Protein AF-A0A812JII0-F1 (afdb_monomer)

Solvent-accessible surface area (backbone atoms only — not comparable to full-atom values): 28188 Å² total; per-residue (Å²): 130,61,56,60,58,52,38,45,59,62,37,49,60,33,51,56,49,22,51,51,52,23,54,51,36,43,75,75,71,44,62,42,45,61,42,64,26,49,78,27,39,31,28,72,86,66,93,80,77,61,73,59,69,96,80,66,94,77,68,70,74,72,59,43,60,69,63,20,49,51,37,45,49,54,51,40,57,75,73,56,52,94,53,82,85,57,50,76,29,64,27,42,31,36,22,10,26,84,86,69,47,60,37,60,38,30,68,61,13,43,59,27,40,54,24,50,51,31,53,73,67,69,39,85,54,45,76,50,76,39,93,41,59,28,52,48,29,26,58,50,91,70,29,76,86,39,47,61,36,62,50,47,28,47,54,51,47,34,53,39,29,72,41,52,37,87,86,52,59,58,78,30,43,47,47,23,65,77,66,73,29,34,38,34,30,25,12,72,88,44,73,84,51,89,21,15,41,35,43,61,39,72,48,89,90,62,39,47,93,84,65,69,74,86,64,58,69,91,49,34,55,59,33,41,42,44,39,76,55,25,14,40,42,31,43,36,26,76,86,35,61,92,53,85,59,59,70,57,53,50,53,46,32,28,52,77,73,70,50,61,77,78,46,66,34,70,92,40,102,41,46,42,48,33,34,30,26,46,48,92,43,38,65,61,44,47,54,34,41,47,64,72,42,44,67,55,36,73,74,32,89,68,29,47,73,49,78,47,73,68,22,20,39,40,36,42,32,16,68,52,35,42,94,42,83,60,51,70,57,51,49,55,46,29,30,52,74,71,69,47,64,76,77,45,59,38,68,57,94,72,38,34,41,46,34,37,29,29,48,45,90,45,42,59,58,46,52,40,38,42,41,55,65,68,69,45,74,33,58,47,31,36,32,31,41,37,24,36,43,64,59,28,27,51,50,51,50,49,55,32,46,57,72,62,82,60,87,82,91,65,103,64,74,49,47,81,76,74,43,63,55,38,78,28,50,28,32,43,29,35,98,62,34,26,37,42,29,80,47,58,51,67,48,77,69,54,63,80,51,53,55,95,78,24,45,41,65,65,63,51,50,58,49,53,66,72,66,35,71,75,55,52,61,75,73,37,79,58,56,48,75,47,69,54,46,71,68,60,49,49,54,58,69,65,36,89,87,60,56,62,69,43,79,47,81,38,52,94,53,76,81,76,79,110

Nearest PDB structures (foldseek):
  3c1n-assembly3_D  TM=9.009E-01  e=6.888E-36  Methanocaldococcus jannaschii
  2hmf-assembly1_A  TM=8.382E-01  e=5.717E-37  Methanocaldococcus jannaschii
  2cdq-assembly1_B  TM=8.648E-01  e=5.365E-33  Arabidopsis thaliana
  2j0w-assembly1_A  TM=7.848E-01  e=1.063E-31  Escherichia coli
  6mx1-assembly1_B  TM=9.407E-01  e=1.058E-15  Escherichia coli str. K-12 substr. MG1655

Secondary structure (DSSP, 8-state):
--HHHHHHHHHHHHHHHHHHHHHHHHHTT--EEEE-HHHH-EE---S--SS--TT-S--PPPP-HHHHHHHHHHHHHHHTTTSPPPEEEEPSSEEEETTS-EEE--TTHHHHHHHHHHHHTT-S-EEEEESSSS-BSS-TTT-TT--B-SEE-HHHHHHHHHTT-TT--HHHHHHHHHTT--EEEEETTBTTS--EEE-S-SSTTT--TT--GGG--S-S--EEEEEEEEEEEEEE-GGGTT-TTHHHHHHHHHHHTTPPEEEEEEEETTTEEEEEEEGGGHHHHHHHHHHHTHHHHHH-TT-EEEEEEEEEEEEEE-GGGTT-TTHHHHHHHHHHHTTPPP-EEEE-TT-SEEEEEEEGGGHHHHHHHHHHHHT-SSEEEEEEEE--SHHHHHHHHHHHHHHS-----SS---HHHH-SEEEEEEEEE-SSEEEEESS---HHHHHTTEETTEE-HHHHHHHHHHH-HHHHHHH-TTEEEEE--HHHHHHHHT-TT-SSEEEEE--S-TTT--

Radius of gyration: 28.91 Å; Cα contacts (8 Å, |Δi|>4): 928; chains: 1; bounding box: 79×63×71 Å

Mean predicted aligned error: 13.65 Å

InterPro domains:
  IPR001048 Aspartate/glutamate/uridylate kinase [PF00696] (8-187)
  IPR001341 Aspartate kinase [TIGR00657] (8-375)
  IPR002912 ACT domain [PS51671] (316-388)
  IPR011147 Bifunctional aspartokinase/homoserine dehydrogenase, homoserine dehydrogenase domain [PTHR43070] (4-514)
  IPR036393 Acetylglutamate kinase-like superfamily [G3DSA:3.40.1160.10] (30-198)
  IPR036393 Acetylglutamate kinase-like superfamily [SSF53633] (4-200)
  IPR042199 Aspartokinase/Bifunctional aspartokinase/homoserine dehydrogenase, catalytic domain [G3DSA:1.20.120.1320] (3-29)
  IPR045865 ACT-like domain [SSF55021] (218-296)
  IPR045865 ACT-like domain [SSF55021] (303-385)
  IPR054352 Aspartokinase, ACT domain [PF22468] (233-293)
  IPR054352 Aspartokinase, ACT domain [PF22468] (315-374)

Organism: Symbiodinium pilosum (NCBI:txid2952)

Foldseek 3Di:
DPLLVVQVVVQVVLVVVLVVVCVVCVVVVQFEDEAEQQQQWEFADDPDRHLDDPFDQDQFTDTPLVSSLVRVVVCCCVPPNPHDDGHYRYGFQWYAYPVSRIGGRHDPRRLLRQLSVCLSVVHQAAEDEDQDQAQWQEPCVLAVPIDFFAEDELVLVCVCVLFARVQDHNVSCVSCLVSQHKYFYHYPVCRVRRYYIYGAHLDPVSGDPPDDCPRDPLFQWRHKYKDPAKKKKKWFDPLQVPPPCLVVLLVVLCVVQPWRFSDWFDDDPRGMTMTITGNVCQVVSQVSSCVSCVVVVVVDVRTDIDMDTQKMKMKTFGSSQQVDPCLVVLLVVLCVVLVWDFPGWDDDPSSRMIMTMTGNVCVSVSRNSNCCSGVLLAQEEAEAEEAFDLQSLVVLVVLLCLPPVPDDDDPDPRCVVVHSHHYFDQKYDHQWKIKGAPGGAPSVVQVVQQDPNTRDVVSVVVVDVVVDDVVVVVRGPGMDMDTDDVVVVVVRQPDPPDGNYDYHYPDPDPVSVD

Sequence (514 aa):
VPPQMLELVAGLGEVWSAQTLSAYLNSTGVRSEWIDARDVLIVPDGPLSGLGEKGTAMDTIEPFWDETAHRLTGWWDKTVGEADAPFLVITGFVCSTVQGRPTTLKRSGSDYSATIFAKILDACNVTFWKNVSGVYTADPRQVPEAFPINSMTFDEAMELAYFGGQVLHPSAMVPCIENRIPVLVKNVFDPAHPGTRVYGRGDSFLRWDDQVDEWDDQMPVKAITSIEKVSLITIAGTSFMGTHGVAKRFMEALSSVGVNVILTSQGSSEHSITVAVADTDGKLAMEAVESAFQLEIARNAETRVTMLEGLSILAVIGEGMKNSTGISGRFFNALGRSKVNIVAIAQGSSERNISAVVSREELSLALRATHDAFLMKESTISVSVVGGGEIGTAFVRQLVRWNTDEGRDFDLPSLREVQYLNIDLRSFCDSNKMLLAQKGLPLSKLQDNITNGVFNLKDMADGWEKQGKAVADALTDGVQMQDTDLDDFIKFTDCKEYPHKVIVDCSSSTDIAS

pLDDT: mean 82.17, std 15.38, range [37.78, 98.12]

Structure (mmCIF, N/CA/C/O backbone):
data_AF-A0A812JII0-F1
#
_entry.id   AF-A0A812JII0-F1
#
loop_
_atom_site.group_PDB
_atom_site.id
_atom_site.type_symbol
_atom_site.label_atom_id
_atom_site.label_alt_id
_atom_site.label_comp_id
_atom_site.label_asym_id
_atom_site.label_entity_id
_atom_site.label_seq_id
_atom_site.pdbx_PDB_ins_code
_atom_site.Cartn_x
_atom_site.Cartn_y
_atom_site.Cartn_z
_atom_site.occupancy
_atom_site.B_iso_or_equiv
_atom_site.auth_seq_id
_atom_site.auth_comp_id
_atom_site.auth_asym_id
_atom_site.auth_atom_id
_atom_site.pdbx_PDB_model_num
ATOM 1 N N . VAL A 1 1 ? -24.723 5.289 -21.748 1.00 68.69 1 VAL A N 1
ATOM 2 C CA . VAL A 1 1 ? -23.706 4.607 -22.583 1.00 68.69 1 VAL A CA 1
ATOM 3 C C . VAL A 1 1 ? -23.628 3.166 -22.106 1.00 68.69 1 VAL A C 1
ATOM 5 O O . VAL A 1 1 ? -23.551 2.998 -20.894 1.00 68.69 1 VAL A O 1
ATOM 8 N N . PRO A 1 2 ? -23.740 2.148 -22.978 1.00 78.50 2 PRO A N 1
ATOM 9 C CA . PRO A 1 2 ? -23.590 0.752 -22.562 1.00 78.50 2 PRO A CA 1
ATOM 10 C C . PRO A 1 2 ? -22.235 0.539 -21.860 1.00 78.50 2 PRO A C 1
ATOM 12 O O . PRO A 1 2 ? -21.243 1.076 -22.357 1.00 78.50 2 PRO A O 1
ATOM 15 N N . PRO A 1 3 ? -22.152 -0.224 -20.754 1.00 73.44 3 PRO A N 1
ATOM 16 C CA . PRO A 1 3 ? -20.893 -0.455 -20.034 1.00 73.44 3 PRO A CA 1
ATOM 17 C C . PRO A 1 3 ? -19.750 -0.934 -20.937 1.00 73.44 3 PRO A C 1
ATOM 19 O O . PRO A 1 3 ? -18.630 -0.446 -20.836 1.00 73.44 3 PRO A O 1
ATOM 22 N N . GLN A 1 4 ? -20.062 -1.788 -21.914 1.00 74.25 4 GLN A N 1
ATOM 23 C CA . GLN A 1 4 ? -19.080 -2.309 -22.870 1.00 74.25 4 GLN A CA 1
ATOM 24 C C . GLN A 1 4 ? -18.483 -1.209 -23.760 1.00 74.25 4 GLN A C 1
ATOM 26 O O . GLN A 1 4 ? -17.322 -1.266 -24.148 1.00 74.25 4 GLN A O 1
ATOM 31 N N . MET A 1 5 ? -19.271 -0.180 -24.085 1.00 83.25 5 MET A N 1
ATOM 32 C CA . MET A 1 5 ? -18.782 0.960 -24.858 1.00 83.25 5 MET A CA 1
ATOM 33 C C . MET A 1 5 ? -17.857 1.842 -24.011 1.00 83.25 5 MET A C 1
ATOM 35 O O . MET A 1 5 ? -16.902 2.391 -24.550 1.00 83.25 5 MET A O 1
ATOM 39 N N . LEU A 1 6 ? -18.099 1.951 -22.699 1.00 83.69 6 LEU A N 1
ATOM 40 C CA . LEU A 1 6 ? -17.197 2.665 -21.790 1.00 83.69 6 LEU A CA 1
ATOM 41 C C . LEU A 1 6 ? -15.846 1.955 -21.674 1.00 83.69 6 LEU A C 1
ATOM 43 O O . LEU A 1 6 ? -14.818 2.612 -21.774 1.00 83.69 6 LEU A O 1
ATOM 47 N N . GLU A 1 7 ? -15.848 0.632 -21.520 1.00 82.62 7 GLU A N 1
ATOM 48 C CA . GLU A 1 7 ? -14.627 -0.182 -21.459 1.00 82.62 7 GLU A CA 1
ATOM 49 C C . GLU A 1 7 ? -13.818 -0.106 -22.759 1.00 82.62 7 GLU A C 1
ATOM 51 O O . GLU A 1 7 ? -12.610 0.128 -22.723 1.00 82.62 7 GLU A O 1
ATOM 56 N N . LEU A 1 8 ? -14.487 -0.208 -23.914 1.00 86.31 8 LEU A N 1
ATOM 57 C CA . LEU A 1 8 ? -13.838 -0.047 -25.214 1.00 86.31 8 LEU A CA 1
ATOM 58 C C . LEU A 1 8 ? -13.180 1.331 -25.355 1.00 86.31 8 LEU A C 1
ATOM 60 O O . LEU A 1 8 ? -12.023 1.413 -25.762 1.00 86.31 8 LEU A O 1
ATOM 64 N N . VAL A 1 9 ? -13.910 2.406 -25.035 1.00 89.44 9 VAL A N 1
ATOM 65 C CA . VAL A 1 9 ? -13.402 3.782 -25.148 1.00 89.44 9 VAL A CA 1
ATOM 66 C C . VAL A 1 9 ? -12.261 4.027 -24.162 1.00 89.44 9 VAL A C 1
ATOM 68 O O . VAL A 1 9 ? -11.253 4.611 -24.551 1.00 89.44 9 VAL A O 1
ATOM 71 N N . ALA A 1 10 ? -12.381 3.547 -22.921 1.00 86.31 10 ALA A N 1
ATOM 72 C CA . ALA A 1 10 ? -11.330 3.661 -21.911 1.00 86.31 10 ALA A CA 1
ATOM 73 C C . ALA A 1 10 ? -10.029 2.977 -22.360 1.00 86.31 10 ALA A C 1
ATOM 75 O O . ALA A 1 10 ? -8.945 3.506 -22.127 1.00 86.31 10 ALA A O 1
ATOM 76 N N . GLY A 1 11 ? -10.132 1.846 -23.062 1.00 88.75 11 GLY A N 1
ATOM 77 C CA . GLY A 1 11 ? -8.978 1.112 -23.574 1.00 88.75 11 GLY A CA 1
ATOM 78 C C . GLY A 1 11 ? -8.222 1.784 -24.726 1.00 88.75 11 GLY A C 1
ATOM 79 O O . GLY A 1 11 ? -7.058 1.466 -24.954 1.00 88.75 11 GLY A O 1
ATOM 80 N N . LEU A 1 12 ? -8.828 2.731 -25.453 1.00 92.94 12 LEU A N 1
ATOM 81 C CA . LEU A 1 12 ? -8.169 3.371 -26.605 1.00 92.94 12 LEU A CA 1
ATOM 82 C C . LEU A 1 12 ? -6.938 4.198 -26.212 1.00 92.94 12 LEU A C 1
ATOM 84 O O . LEU A 1 12 ? -6.009 4.317 -27.011 1.00 92.94 12 LEU A O 1
ATOM 88 N N . GLY A 1 13 ? -6.906 4.738 -24.989 1.00 94.62 13 GLY A N 1
ATOM 89 C CA . GLY A 1 13 ? -5.747 5.483 -24.493 1.00 94.62 13 GLY A CA 1
ATOM 90 C C . GLY A 1 13 ? -4.482 4.623 -24.427 1.00 94.62 13 GLY A C 1
ATOM 91 O O . GLY A 1 13 ? -3.407 5.076 -24.820 1.00 94.62 13 GLY A O 1
ATOM 92 N N . GLU A 1 14 ? -4.620 3.364 -24.008 1.00 95.19 14 GLU A N 1
ATOM 93 C CA . GLU A 1 14 ? -3.519 2.395 -23.919 1.00 95.19 14 GLU A CA 1
ATOM 94 C C . GLU A 1 14 ? -2.988 2.040 -25.313 1.00 95.19 14 GLU A C 1
ATOM 96 O O . GLU A 1 14 ? -1.780 2.021 -25.539 1.00 95.19 14 GLU A O 1
ATOM 101 N N . VAL A 1 15 ? -3.891 1.860 -26.282 1.00 95.44 15 VAL A N 1
ATOM 102 C CA . VAL A 1 15 ? -3.549 1.558 -27.683 1.00 95.44 15 VAL A CA 1
ATOM 103 C C . VAL A 1 15 ? -2.720 2.680 -28.301 1.00 95.44 15 VAL A C 1
ATOM 105 O O . VAL A 1 15 ? -1.649 2.431 -28.854 1.00 95.44 15 VAL A O 1
ATOM 108 N N . TRP A 1 16 ? -3.182 3.928 -28.188 1.00 96.38 16 TRP A N 1
ATOM 109 C CA . TRP A 1 16 ? -2.444 5.070 -28.731 1.00 96.38 16 TRP A CA 1
ATOM 110 C C . TRP A 1 16 ? -1.112 5.288 -28.018 1.00 96.38 16 TRP A C 1
ATOM 112 O O . TRP A 1 16 ? -0.127 5.635 -28.671 1.00 96.38 16 TRP A O 1
ATOM 122 N N . SER A 1 17 ? -1.052 5.046 -26.708 1.00 96.88 17 SER A N 1
ATOM 123 C CA . SER A 1 17 ? 0.190 5.158 -25.936 1.00 96.88 17 SER A CA 1
ATOM 124 C C . SER A 1 17 ? 1.220 4.117 -26.381 1.00 96.88 17 SER A C 1
ATOM 126 O O . SER A 1 17 ? 2.366 4.475 -26.653 1.00 96.88 17 SER A O 1
ATOM 128 N N . ALA A 1 18 ? 0.806 2.855 -26.543 1.00 97.31 18 ALA A N 1
ATOM 129 C CA . ALA A 1 18 ? 1.676 1.775 -27.004 1.00 97.31 18 ALA A CA 1
ATOM 130 C C . ALA A 1 18 ? 2.206 2.024 -28.426 1.00 97.31 18 ALA A C 1
ATOM 132 O O . ALA A 1 18 ? 3.413 1.943 -28.666 1.00 97.31 18 ALA A O 1
ATOM 133 N N . GLN A 1 19 ? 1.323 2.413 -29.353 1.00 97.44 19 GLN A N 1
ATOM 134 C CA . GLN A 1 19 ? 1.699 2.771 -30.725 1.00 97.44 19 GLN A CA 1
ATOM 135 C C . GLN A 1 19 ? 2.686 3.940 -30.762 1.00 97.44 19 GLN A C 1
ATOM 137 O O . GLN A 1 19 ? 3.687 3.886 -31.475 1.00 97.44 19 GLN A O 1
ATOM 142 N N . THR A 1 20 ? 2.422 4.990 -29.980 1.00 98.12 20 THR A N 1
ATOM 143 C CA . THR A 1 20 ? 3.275 6.185 -29.931 1.00 98.12 20 THR A CA 1
ATOM 144 C C . THR A 1 20 ? 4.660 5.851 -29.384 1.00 98.12 20 THR A C 1
ATOM 146 O O . THR A 1 20 ? 5.661 6.263 -29.968 1.00 98.12 20 THR A O 1
ATOM 149 N N . LEU A 1 21 ? 4.736 5.074 -28.298 1.00 97.50 21 LEU A N 1
ATOM 150 C CA . LEU A 1 21 ? 6.010 4.669 -27.706 1.00 97.50 21 LEU A CA 1
ATOM 151 C C . LEU A 1 21 ? 6.815 3.775 -28.657 1.00 97.50 21 LEU A C 1
ATOM 153 O O . LEU A 1 21 ? 8.005 4.012 -28.842 1.00 97.50 21 LEU A O 1
ATOM 157 N N . SER A 1 22 ? 6.178 2.798 -29.307 1.00 97.50 22 SER A N 1
ATOM 158 C CA . SER A 1 22 ? 6.856 1.946 -30.291 1.00 97.50 22 SER A CA 1
ATOM 159 C C . SER A 1 22 ? 7.346 2.745 -31.507 1.00 97.50 22 SER A C 1
ATOM 161 O O . SER A 1 22 ? 8.492 2.598 -31.936 1.00 97.50 22 SER A O 1
ATOM 163 N N . ALA A 1 23 ? 6.534 3.667 -32.033 1.00 97.81 23 ALA A N 1
ATOM 164 C CA . ALA A 1 23 ? 6.958 4.549 -33.119 1.00 97.81 23 ALA A CA 1
ATOM 165 C C . ALA A 1 23 ? 8.157 5.424 -32.711 1.00 97.81 23 ALA A C 1
ATOM 167 O O . ALA A 1 23 ? 9.108 5.571 -33.481 1.00 97.81 23 ALA A O 1
ATOM 168 N N . TYR A 1 24 ? 8.146 5.959 -31.486 1.00 98.12 24 TYR A N 1
ATOM 169 C CA . TYR A 1 24 ? 9.256 6.736 -30.943 1.00 98.12 24 TYR A CA 1
ATOM 170 C C . TYR A 1 24 ? 10.536 5.899 -30.814 1.00 98.12 24 TYR A C 1
ATOM 172 O O . TYR A 1 24 ? 11.578 6.323 -31.311 1.00 98.12 24 TYR A O 1
ATOM 180 N N . LEU A 1 25 ? 10.466 4.700 -30.227 1.00 97.81 25 LEU A N 1
ATOM 181 C CA . LEU A 1 25 ? 11.614 3.792 -30.093 1.00 97.81 25 LEU A CA 1
ATOM 182 C C . LEU A 1 25 ? 12.228 3.440 -31.454 1.00 97.81 25 LEU A C 1
ATOM 184 O O . LEU A 1 25 ? 13.440 3.539 -31.638 1.00 97.81 25 LEU A O 1
ATOM 188 N N . ASN A 1 26 ? 11.390 3.127 -32.445 1.00 96.75 26 ASN A N 1
ATOM 189 C CA . ASN A 1 26 ? 11.866 2.867 -33.801 1.00 96.75 26 ASN A CA 1
ATOM 190 C C . ASN A 1 26 ? 12.537 4.105 -34.421 1.00 96.75 26 ASN A C 1
ATOM 192 O O . ASN A 1 26 ? 13.563 3.977 -35.089 1.00 96.75 26 ASN A O 1
ATOM 196 N N . SER A 1 27 ? 12.021 5.312 -34.161 1.00 97.75 27 SER A N 1
ATOM 197 C CA . SER A 1 27 ? 12.632 6.558 -34.651 1.00 97.75 27 SER A CA 1
ATOM 198 C C . SER A 1 27 ? 14.006 6.860 -34.035 1.00 97.75 27 SER A C 1
ATOM 200 O O . SER A 1 27 ? 14.814 7.547 -34.657 1.00 97.75 27 SER A O 1
ATOM 202 N N . THR A 1 28 ? 14.295 6.327 -32.842 1.00 97.06 28 THR A N 1
ATOM 203 C CA . THR A 1 28 ? 15.587 6.477 -32.153 1.00 97.06 28 THR A CA 1
ATOM 204 C C . THR A 1 28 ? 16.552 5.316 -32.417 1.00 97.06 28 THR A C 1
ATOM 206 O O . THR A 1 28 ? 17.661 5.309 -31.884 1.00 97.06 28 THR A O 1
ATOM 209 N N . GLY A 1 29 ? 16.169 4.358 -33.270 1.00 95.56 29 GLY A N 1
ATOM 210 C CA . GLY A 1 29 ? 16.992 3.209 -33.657 1.00 95.56 29 GLY A CA 1
ATOM 211 C C . GLY A 1 29 ? 16.842 1.978 -32.760 1.00 95.56 29 GLY A C 1
ATOM 212 O O . GLY A 1 29 ? 17.550 0.993 -32.964 1.00 95.56 29 GLY A O 1
ATOM 213 N N . VAL A 1 30 ? 15.918 1.993 -31.794 1.00 95.94 30 VAL A N 1
ATOM 214 C CA . VAL A 1 30 ? 15.571 0.817 -30.988 1.00 95.94 30 VAL A CA 1
ATOM 215 C C . VAL A 1 30 ? 14.477 0.040 -31.713 1.00 95.94 30 VAL A C 1
ATOM 217 O O . VAL A 1 30 ? 13.329 0.479 -31.762 1.00 95.94 30 VAL A O 1
ATOM 220 N N . ARG A 1 31 ? 14.820 -1.131 -32.267 1.00 95.06 31 ARG A N 1
ATOM 221 C CA . ARG A 1 31 ? 13.843 -2.013 -32.923 1.00 95.06 31 ARG A CA 1
ATOM 222 C C . ARG A 1 31 ? 12.745 -2.389 -31.927 1.00 95.06 31 ARG A C 1
ATOM 224 O O . ARG A 1 31 ? 13.017 -3.080 -30.944 1.00 95.06 31 ARG A O 1
ATOM 231 N N . SER A 1 32 ? 11.517 -1.963 -32.199 1.00 96.88 32 SER A N 1
ATOM 232 C CA . SER A 1 32 ? 10.366 -2.238 -31.341 1.00 96.88 32 SER A CA 1
ATOM 233 C C . SER A 1 32 ? 9.134 -2.645 -32.139 1.00 96.88 32 SER A C 1
ATOM 235 O O . SER A 1 32 ? 8.924 -2.164 -33.250 1.00 96.88 32 SER A O 1
ATOM 237 N N . GLU A 1 33 ? 8.305 -3.482 -31.530 1.00 96.44 33 GLU A N 1
ATOM 238 C CA . GLU A 1 33 ? 6.977 -3.850 -32.020 1.00 96.44 33 GLU A CA 1
ATOM 239 C C . GLU A 1 33 ? 5.961 -3.592 -30.908 1.00 96.44 33 GLU A C 1
ATOM 241 O O . GLU A 1 33 ? 6.305 -3.665 -29.726 1.00 96.44 33 GLU A O 1
ATOM 246 N N . TRP A 1 34 ? 4.709 -3.301 -31.260 1.00 96.44 34 TRP A N 1
ATOM 247 C CA . TRP A 1 34 ? 3.645 -3.129 -30.270 1.00 96.44 34 TRP A CA 1
ATOM 248 C C . TRP A 1 34 ? 2.572 -4.208 -30.410 1.00 96.44 34 TRP A C 1
ATOM 250 O O . TRP A 1 34 ? 2.304 -4.698 -31.508 1.00 96.44 34 TRP A O 1
ATOM 260 N N . ILE A 1 35 ? 1.957 -4.573 -29.286 1.00 97.12 35 ILE A N 1
ATOM 261 C CA . ILE A 1 35 ? 0.897 -5.580 -29.220 1.00 97.12 35 ILE A CA 1
ATOM 262 C C . ILE A 1 35 ? -0.332 -4.950 -28.582 1.00 97.12 35 ILE A C 1
ATOM 264 O O . ILE A 1 35 ? -0.270 -4.439 -27.461 1.00 97.12 35 ILE A O 1
ATOM 268 N N . ASP A 1 36 ? -1.462 -5.035 -29.277 1.00 96.69 36 ASP A N 1
ATOM 269 C CA . ASP A 1 36 ? -2.760 -4.831 -28.655 1.00 96.69 36 ASP A CA 1
ATOM 270 C C . ASP A 1 36 ? -3.097 -6.065 -27.815 1.00 96.69 36 ASP A C 1
ATOM 272 O O . ASP A 1 36 ? -3.348 -7.150 -28.340 1.00 96.69 36 ASP A O 1
ATOM 276 N N . ALA A 1 37 ? -3.095 -5.922 -26.493 1.00 96.81 37 ALA A N 1
ATOM 277 C CA . ALA A 1 37 ? -3.373 -7.023 -25.580 1.00 96.81 37 ALA A CA 1
ATOM 278 C C . ALA A 1 37 ? -4.765 -7.624 -25.816 1.00 96.81 37 ALA A C 1
ATOM 280 O O . ALA A 1 37 ? -4.979 -8.782 -25.490 1.00 96.81 37 ALA A O 1
ATOM 281 N N . ARG A 1 38 ? -5.699 -6.919 -26.464 1.00 95.25 38 ARG A N 1
ATOM 282 C CA . ARG A 1 38 ? -7.001 -7.485 -26.852 1.00 95.25 38 ARG A CA 1
ATOM 283 C C . ARG A 1 38 ? -6.893 -8.627 -27.862 1.00 95.25 38 ARG A C 1
ATOM 285 O O . ARG A 1 38 ? -7.811 -9.442 -27.928 1.00 95.25 38 ARG A O 1
ATOM 292 N N . ASP A 1 39 ? -5.806 -8.711 -28.619 1.00 95.44 39 ASP A N 1
ATOM 293 C CA . ASP A 1 39 ? -5.605 -9.785 -29.592 1.00 95.44 39 ASP A CA 1
ATOM 294 C C . ASP A 1 39 ? -5.070 -11.062 -28.937 1.00 95.44 39 ASP A C 1
ATOM 296 O O . ASP A 1 39 ? -5.347 -12.163 -29.420 1.00 95.44 39 ASP A O 1
ATOM 300 N N . VAL A 1 40 ? -4.335 -10.925 -27.829 1.00 97.00 40 VAL A N 1
ATOM 301 C CA . VAL A 1 40 ? -3.608 -12.032 -27.190 1.00 97.00 40 VAL A CA 1
ATOM 302 C C . VAL A 1 40 ? -4.133 -12.391 -25.803 1.00 97.00 40 VAL A C 1
ATOM 304 O O . VAL A 1 40 ? -4.236 -13.570 -25.505 1.00 97.00 40 VAL A O 1
ATOM 307 N N . LEU A 1 41 ? -4.507 -11.420 -24.971 1.00 96.56 41 LEU A N 1
ATOM 308 C CA . LEU A 1 41 ? -4.952 -11.608 -23.592 1.00 96.56 41 LEU A CA 1
ATOM 309 C C . LEU A 1 41 ? -6.444 -11.920 -23.529 1.00 96.56 41 LEU A C 1
ATOM 311 O O . LEU A 1 41 ? -7.284 -11.036 -23.731 1.00 96.56 41 LEU A O 1
ATOM 315 N N . ILE A 1 42 ? -6.759 -13.179 -23.212 1.00 95.62 42 ILE A N 1
ATOM 316 C CA . ILE A 1 42 ? -8.127 -13.699 -23.228 1.00 95.62 42 ILE A CA 1
ATOM 317 C C . ILE A 1 42 ? -8.638 -13.972 -21.817 1.00 95.62 42 ILE A C 1
ATOM 319 O O . ILE A 1 42 ? -7.977 -14.626 -21.015 1.00 95.62 42 ILE A O 1
ATOM 323 N N . VAL A 1 43 ? -9.849 -13.499 -21.530 1.00 92.31 43 VAL A N 1
ATOM 324 C CA . VAL A 1 43 ? -10.536 -13.652 -20.242 1.00 92.31 43 VAL A CA 1
ATOM 325 C C . VAL A 1 43 ? -11.915 -14.317 -20.406 1.00 92.31 43 VAL A C 1
ATOM 327 O O . VAL A 1 43 ? -12.490 -14.292 -21.502 1.00 92.31 43 VAL A O 1
ATOM 330 N N . PRO A 1 44 ? -12.484 -14.923 -19.346 1.00 87.94 44 PRO A N 1
ATOM 331 C CA . PRO A 1 44 ? -13.847 -15.443 -19.370 1.00 87.94 44 PRO A CA 1
ATOM 332 C C . PRO A 1 44 ? -14.895 -14.342 -19.559 1.00 87.94 44 PRO A C 1
ATOM 334 O O . PRO A 1 44 ? -14.722 -13.195 -19.142 1.00 87.94 44 PRO A O 1
ATOM 337 N N . ASP A 1 45 ? -16.037 -14.720 -20.134 1.00 79.56 45 ASP A N 1
ATOM 338 C CA . ASP A 1 45 ? -17.223 -13.870 -20.143 1.00 79.56 45 ASP A CA 1
ATOM 339 C C . ASP A 1 45 ? -17.867 -13.847 -18.755 1.00 79.56 45 ASP A C 1
ATOM 341 O O . ASP A 1 45 ? -18.511 -14.803 -18.326 1.00 79.56 45 ASP A O 1
ATOM 345 N N . GLY A 1 46 ? -17.679 -12.738 -18.041 1.00 65.94 46 GLY A N 1
ATOM 346 C CA . GLY A 1 46 ? -18.268 -12.516 -16.725 1.00 65.94 46 GLY A CA 1
ATOM 347 C C . GLY A 1 46 ? -19.508 -11.611 -16.769 1.00 65.94 46 GLY A C 1
ATOM 348 O O . GLY A 1 46 ? -19.560 -10.679 -17.575 1.00 65.94 46 GLY A O 1
ATOM 349 N N . PRO A 1 47 ? -20.490 -11.816 -15.868 1.00 54.25 47 PRO A N 1
ATOM 350 C CA . PRO A 1 47 ? -21.623 -10.901 -15.688 1.00 54.25 47 PRO A CA 1
ATOM 351 C C . PRO A 1 47 ? -21.223 -9.556 -15.053 1.00 54.25 47 PRO A C 1
ATOM 353 O O . PRO A 1 47 ? -22.032 -8.631 -15.013 1.00 54.25 47 PRO A O 1
ATOM 356 N N . LEU A 1 48 ? -19.988 -9.428 -14.557 1.00 53.34 48 LEU A N 1
ATOM 357 C CA . LEU A 1 48 ? -19.467 -8.209 -13.942 1.00 53.34 48 LEU A CA 1
ATOM 358 C C . LEU A 1 48 ? -19.045 -7.194 -15.016 1.00 53.34 48 LEU A C 1
ATOM 360 O O . LEU A 1 48 ? -17.872 -7.109 -15.367 1.00 53.34 48 LEU A O 1
ATOM 364 N N . SER A 1 49 ? -20.005 -6.429 -15.531 1.00 44.62 49 SER A N 1
ATOM 365 C CA . SER A 1 49 ? -19.749 -5.269 -16.393 1.00 44.62 49 SER A CA 1
ATOM 366 C C . SER A 1 49 ? -19.386 -4.028 -15.568 1.00 44.62 49 SER A C 1
ATOM 368 O O . SER A 1 49 ? -20.129 -3.705 -14.641 1.00 44.62 49 SER A O 1
ATOM 370 N N . GLY A 1 50 ? -18.325 -3.295 -15.927 1.00 55.09 50 GLY A N 1
ATOM 371 C CA . GLY A 1 50 ? -17.950 -2.027 -15.287 1.00 55.09 50 GLY A CA 1
ATOM 372 C C . GLY A 1 50 ? -16.444 -1.861 -15.051 1.00 55.09 50 GLY A C 1
ATOM 373 O O . GLY A 1 50 ? -15.693 -2.828 -14.999 1.00 55.09 50 GLY A O 1
ATOM 374 N N . LEU A 1 51 ? -16.002 -0.616 -14.834 1.00 52.19 51 LEU A N 1
ATOM 375 C CA . LEU A 1 51 ? -14.584 -0.231 -14.680 1.00 52.19 51 LEU A CA 1
ATOM 376 C C . LEU A 1 51 ? -13.926 -0.657 -13.341 1.00 52.19 51 LEU A C 1
ATOM 378 O O . LEU A 1 51 ? -12.784 -0.285 -13.079 1.00 52.19 51 LEU A O 1
ATOM 382 N N . GLY A 1 52 ? -14.612 -1.457 -12.517 1.00 53.22 52 GLY A N 1
ATOM 383 C CA . GLY A 1 52 ? -14.224 -1.773 -11.137 1.00 53.22 52 GLY A CA 1
ATOM 384 C C . GLY A 1 52 ? -14.432 -0.586 -10.186 1.00 53.22 52 GLY A C 1
ATOM 385 O O . GLY A 1 52 ? -14.195 0.566 -10.549 1.00 53.22 52 GLY A O 1
ATOM 386 N N . GLU A 1 53 ? -14.879 -0.850 -8.957 1.00 48.22 53 GLU A N 1
ATOM 387 C CA . GLU A 1 53 ? -15.023 0.184 -7.923 1.00 48.22 53 GLU A CA 1
ATOM 388 C C . GLU A 1 53 ? -13.799 0.227 -6.994 1.00 48.22 53 GLU A C 1
ATOM 390 O O . GLU A 1 53 ? -13.172 -0.785 -6.673 1.00 48.22 53 GLU A O 1
ATOM 395 N N . LYS A 1 54 ? -13.423 1.431 -6.540 1.00 42.78 54 LYS A N 1
ATOM 396 C CA . LYS A 1 54 ? -12.403 1.579 -5.494 1.00 42.78 54 LYS A CA 1
ATOM 397 C C . LYS A 1 54 ? -12.997 1.095 -4.168 1.00 42.78 54 LYS A C 1
ATOM 399 O O . LYS A 1 54 ? -13.824 1.793 -3.601 1.00 42.78 54 LYS A O 1
ATOM 404 N N . GLY A 1 55 ? -12.542 -0.052 -3.663 1.00 37.78 55 GLY A N 1
ATOM 405 C CA . GLY A 1 55 ? -12.922 -0.562 -2.335 1.00 37.78 55 GLY A CA 1
ATOM 406 C C . GLY A 1 55 ? -13.339 -2.033 -2.294 1.00 37.78 55 GLY A C 1
ATOM 407 O O . GLY A 1 55 ? -13.369 -2.607 -1.212 1.00 37.78 55 GLY A O 1
ATOM 408 N N . THR A 1 56 ? -13.586 -2.674 -3.440 1.00 45.75 56 THR A N 1
ATOM 409 C CA . THR A 1 56 ? -13.902 -4.109 -3.516 1.00 45.75 56 THR A CA 1
ATOM 410 C C . THR A 1 56 ? -12.619 -4.951 -3.544 1.00 45.75 56 THR A C 1
ATOM 412 O O . THR A 1 56 ? -11.675 -4.664 -4.285 1.00 45.75 56 THR A O 1
ATOM 415 N N . ALA A 1 57 ? -12.550 -5.983 -2.697 1.00 40.84 57 ALA A N 1
ATOM 416 C CA . ALA A 1 57 ? -11.330 -6.763 -2.457 1.00 40.84 57 ALA A CA 1
ATOM 417 C C . ALA A 1 57 ? -11.013 -7.828 -3.533 1.00 40.84 57 ALA A C 1
ATOM 419 O O . ALA A 1 57 ? -9.912 -8.373 -3.525 1.00 40.84 57 ALA A O 1
ATOM 420 N N . MET A 1 58 ? -11.930 -8.138 -4.463 1.00 49.06 58 MET A N 1
ATOM 421 C CA . MET A 1 58 ? -11.770 -9.258 -5.415 1.00 49.06 58 MET A CA 1
ATOM 422 C C . MET A 1 58 ? -12.321 -8.977 -6.825 1.00 49.06 58 MET A C 1
ATOM 424 O O . MET A 1 58 ? -13.092 -9.763 -7.365 1.00 49.06 58 MET A O 1
ATOM 428 N N . ASP A 1 59 ? -11.925 -7.865 -7.446 1.00 59.00 59 ASP A N 1
ATOM 429 C CA . ASP A 1 59 ? -12.377 -7.504 -8.803 1.00 59.00 59 ASP A CA 1
ATOM 430 C C . ASP A 1 59 ? -11.367 -7.841 -9.924 1.00 59.00 59 ASP A C 1
ATOM 432 O O . ASP A 1 59 ? -11.432 -7.254 -11.003 1.00 59.00 59 ASP A O 1
ATOM 436 N N . THR A 1 60 ? -10.420 -8.766 -9.716 1.00 64.25 60 THR A N 1
ATOM 437 C CA . THR A 1 60 ? -9.535 -9.232 -10.804 1.00 64.25 60 THR A CA 1
ATOM 438 C C . THR A 1 60 ? -10.131 -10.398 -11.567 1.00 64.25 60 THR A C 1
ATOM 440 O O . THR A 1 60 ? -10.635 -11.352 -10.980 1.00 64.25 60 THR A O 1
ATOM 443 N N . ILE A 1 61 ? -10.039 -10.319 -12.891 1.00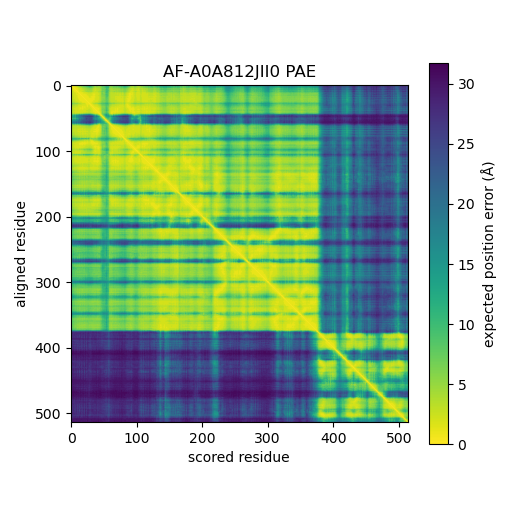 79.94 61 ILE A N 1
ATOM 444 C CA . ILE A 1 61 ? -10.500 -11.357 -13.806 1.00 79.94 61 ILE A CA 1
ATOM 445 C C . ILE A 1 61 ? -9.318 -12.271 -14.117 1.00 79.94 61 ILE A C 1
ATOM 447 O O . ILE A 1 61 ? -8.318 -11.808 -14.660 1.00 79.94 61 ILE A O 1
ATOM 451 N N . GLU A 1 62 ? -9.435 -13.553 -13.784 1.00 85.81 62 GLU A N 1
ATOM 452 C CA . GLU A 1 62 ? -8.402 -14.532 -14.116 1.00 85.81 62 GLU A CA 1
ATOM 453 C C . GLU A 1 62 ? -8.374 -14.788 -15.636 1.00 85.81 62 GLU A C 1
ATOM 455 O O . GLU A 1 62 ? -9.426 -15.068 -16.221 1.00 85.81 62 GLU A O 1
ATOM 460 N N . PRO A 1 63 ? -7.210 -14.677 -16.302 1.00 91.31 63 PRO A N 1
ATOM 461 C CA . PRO A 1 63 ? -7.108 -14.936 -17.731 1.00 91.31 63 PRO A CA 1
ATOM 462 C C . PRO A 1 63 ? -7.120 -16.435 -18.041 1.00 91.31 63 PRO A C 1
ATOM 464 O O . PRO A 1 63 ? -6.696 -17.271 -17.245 1.00 91.31 63 PRO A O 1
ATOM 467 N N . PHE A 1 64 ? -7.525 -16.780 -19.261 1.00 94.31 64 PHE A N 1
ATOM 468 C CA . PHE A 1 64 ? -7.255 -18.098 -19.818 1.00 94.31 64 PHE A CA 1
ATOM 469 C C . PHE A 1 64 ? -5.779 -18.178 -20.210 1.00 94.31 64 PHE A C 1
ATOM 471 O O . PHE A 1 64 ? -5.392 -17.749 -21.300 1.00 94.31 64 PHE A O 1
ATOM 478 N N . TRP A 1 65 ? -4.960 -18.698 -19.292 1.00 94.06 65 TRP A N 1
ATOM 479 C CA . TRP A 1 65 ? -3.500 -18.763 -19.406 1.00 94.06 65 TRP A CA 1
ATOM 480 C C . TRP A 1 65 ? -3.031 -19.451 -20.694 1.00 94.06 65 TRP A C 1
ATOM 482 O O . TRP A 1 65 ? -2.290 -18.842 -21.463 1.00 94.06 65 TRP A O 1
ATOM 492 N N . ASP A 1 66 ? -3.516 -20.666 -20.967 1.00 95.31 66 ASP A N 1
ATOM 493 C CA . ASP A 1 66 ? -3.093 -21.458 -22.131 1.00 95.31 66 ASP A CA 1
ATOM 494 C C . ASP A 1 66 ? -3.476 -20.792 -23.458 1.00 95.31 66 ASP A C 1
ATOM 496 O O . ASP A 1 66 ? -2.659 -20.693 -24.371 1.00 95.31 66 ASP A O 1
ATOM 500 N N . GLU A 1 67 ? -4.707 -20.282 -23.557 1.00 95.50 67 GLU A N 1
ATOM 501 C CA . GLU A 1 67 ? -5.182 -19.572 -24.751 1.00 95.50 67 GLU A CA 1
ATOM 502 C C . GLU A 1 67 ? -4.386 -18.281 -24.971 1.00 95.50 67 GLU A C 1
ATOM 504 O O . GLU A 1 67 ? -3.990 -17.975 -26.095 1.00 95.50 67 GLU A O 1
ATOM 509 N N . THR A 1 68 ? -4.101 -17.540 -23.898 1.00 96.50 68 THR A N 1
ATOM 510 C CA . THR A 1 68 ? -3.313 -16.307 -23.982 1.00 96.50 68 THR A CA 1
ATOM 511 C C . THR A 1 68 ? -1.887 -16.591 -24.451 1.00 96.50 68 THR A C 1
ATOM 513 O O . THR A 1 68 ? -1.386 -15.921 -25.356 1.00 96.50 68 THR A O 1
ATOM 516 N N . ALA A 1 69 ? -1.241 -17.616 -23.888 1.00 96.50 69 ALA A N 1
ATOM 517 C CA . ALA A 1 69 ? 0.092 -18.048 -24.297 1.00 96.50 69 ALA A CA 1
ATOM 518 C C . ALA A 1 69 ? 0.113 -18.535 -25.757 1.00 96.50 69 ALA A C 1
ATOM 520 O O . ALA A 1 69 ? 1.017 -18.182 -26.521 1.00 96.50 69 ALA A O 1
ATOM 521 N N . HIS A 1 70 ? -0.911 -19.286 -26.177 1.00 96.88 70 HIS A N 1
ATOM 522 C CA . HIS A 1 70 ? -1.048 -19.754 -27.554 1.00 96.88 70 HIS A CA 1
ATOM 523 C C . HIS A 1 70 ? -1.174 -18.590 -28.546 1.00 96.88 70 HIS A C 1
ATOM 525 O O . HIS A 1 70 ? -0.467 -18.559 -29.555 1.00 96.88 70 HIS A O 1
ATOM 531 N N . ARG A 1 71 ? -2.015 -17.592 -28.248 1.00 96.69 71 ARG A N 1
ATOM 532 C CA . ARG A 1 71 ? -2.171 -16.408 -29.107 1.00 96.69 71 ARG A CA 1
ATOM 533 C C . ARG A 1 71 ? -0.929 -15.536 -29.147 1.00 96.69 71 ARG A C 1
ATOM 535 O O . ARG A 1 71 ? -0.587 -15.037 -30.216 1.00 96.69 71 ARG A O 1
ATOM 542 N N . LEU A 1 72 ? -0.243 -15.374 -28.016 1.00 96.06 72 LEU A N 1
ATOM 543 C CA . LEU A 1 72 ? 1.022 -14.647 -27.963 1.00 96.06 72 LEU A CA 1
ATOM 544 C C . LEU A 1 72 ? 2.090 -15.326 -28.830 1.00 96.06 72 LEU A C 1
ATOM 546 O O . LEU A 1 72 ? 2.771 -14.651 -29.598 1.00 96.06 72 LEU A O 1
ATOM 550 N N . THR A 1 73 ? 2.173 -16.658 -28.773 1.00 95.62 73 THR A N 1
ATOM 551 C CA . THR A 1 73 ? 3.069 -17.453 -29.628 1.00 95.62 73 THR A CA 1
ATOM 552 C C . THR A 1 73 ? 2.703 -17.294 -31.106 1.00 95.62 73 THR A C 1
ATOM 554 O O . THR A 1 73 ? 3.560 -16.993 -31.929 1.00 95.62 73 THR A O 1
ATOM 557 N N . GLY A 1 74 ? 1.414 -17.383 -31.451 1.00 96.38 74 GLY A N 1
ATOM 558 C CA . GLY A 1 74 ? 0.957 -17.173 -32.828 1.00 96.38 74 GLY A CA 1
ATOM 559 C C . GLY A 1 74 ? 1.226 -15.758 -33.355 1.00 96.38 74 GLY A C 1
ATOM 560 O O . GLY A 1 74 ? 1.546 -15.582 -34.532 1.00 96.38 74 GLY A O 1
ATOM 561 N N . TRP A 1 75 ? 1.128 -14.737 -32.496 1.00 96.00 75 TRP A N 1
ATOM 562 C CA . TRP A 1 75 ? 1.531 -13.371 -32.836 1.00 96.00 75 TRP A CA 1
ATOM 563 C C . TRP A 1 75 ? 3.042 -13.281 -33.087 1.00 96.00 75 TRP A C 1
ATOM 565 O O . TRP A 1 75 ? 3.453 -12.663 -34.076 1.00 96.00 75 TRP A O 1
ATOM 575 N N . TRP A 1 76 ? 3.848 -13.921 -32.233 1.00 95.19 76 TRP A N 1
ATOM 576 C CA . TRP A 1 76 ? 5.305 -13.960 -32.349 1.00 95.19 76 TRP A CA 1
ATOM 577 C C . TRP A 1 76 ? 5.746 -14.594 -33.669 1.00 95.19 76 TRP A C 1
ATOM 579 O O . TRP A 1 76 ? 6.476 -13.964 -34.433 1.00 95.19 76 TRP A O 1
ATOM 589 N N . ASP A 1 77 ? 5.238 -15.783 -33.992 1.00 95.25 77 ASP A N 1
ATOM 590 C CA . ASP A 1 77 ? 5.589 -16.515 -35.215 1.00 95.25 77 ASP A CA 1
ATOM 591 C C . ASP A 1 77 ? 5.249 -15.721 -36.482 1.00 95.25 77 ASP A C 1
ATOM 593 O O . ASP A 1 77 ? 5.993 -15.730 -37.463 1.00 95.25 77 ASP A O 1
ATOM 597 N N . LYS A 1 78 ? 4.124 -14.998 -36.458 1.00 94.50 78 LYS A N 1
ATOM 598 C CA . LYS A 1 78 ? 3.655 -14.189 -37.587 1.00 94.50 78 LYS A CA 1
ATOM 599 C C . LYS A 1 78 ? 4.454 -12.896 -37.776 1.00 94.50 78 LYS A C 1
ATOM 601 O O . LYS A 1 78 ? 4.611 -12.453 -38.913 1.00 94.50 78 LYS A O 1
ATOM 606 N N . THR A 1 79 ? 4.874 -12.258 -36.685 1.00 92.62 79 THR A N 1
ATOM 607 C CA . THR A 1 79 ? 5.379 -10.872 -36.702 1.00 92.62 79 THR A CA 1
ATOM 608 C C . THR A 1 79 ? 6.895 -10.810 -36.558 1.00 92.62 79 THR A C 1
ATOM 610 O O . THR A 1 79 ? 7.551 -10.036 -37.250 1.00 92.62 79 THR A O 1
ATOM 613 N N . VAL A 1 80 ? 7.455 -11.637 -35.675 1.00 91.81 80 VAL A N 1
ATOM 614 C CA . VAL A 1 80 ? 8.887 -11.669 -35.354 1.00 91.81 80 VAL A CA 1
ATOM 615 C C . VAL A 1 80 ? 9.578 -12.841 -36.054 1.00 91.81 80 VAL A C 1
ATOM 617 O O . VAL A 1 80 ? 10.626 -12.647 -36.673 1.00 91.81 80 VAL A O 1
ATOM 620 N N . GLY A 1 81 ? 8.986 -14.038 -36.002 1.00 90.44 81 GLY A N 1
ATOM 621 C CA . GLY A 1 81 ? 9.562 -15.261 -36.565 1.00 90.44 81 GLY A CA 1
ATOM 622 C C . GLY A 1 81 ? 10.889 -15.650 -35.899 1.00 90.44 81 GLY A C 1
ATOM 623 O O . GLY A 1 81 ? 11.021 -15.590 -34.679 1.00 90.44 81 GLY A O 1
ATOM 624 N N . GLU A 1 82 ? 11.883 -16.033 -36.707 1.00 86.56 82 GLU A N 1
ATOM 625 C CA . GLU A 1 82 ? 13.230 -16.430 -36.247 1.00 86.56 82 GLU A CA 1
ATOM 626 C C . GLU A 1 82 ? 14.187 -15.244 -36.008 1.00 86.56 82 GLU A C 1
ATOM 628 O O . GLU A 1 82 ? 15.370 -15.442 -35.732 1.00 86.56 82 GLU A O 1
ATOM 633 N N . ALA A 1 83 ? 13.720 -14.003 -36.161 1.00 86.12 83 ALA A N 1
ATOM 634 C CA . ALA A 1 83 ? 14.558 -12.824 -35.971 1.00 86.12 83 ALA A CA 1
ATOM 635 C C . ALA A 1 83 ? 14.861 -12.560 -34.486 1.00 86.12 83 ALA A C 1
ATOM 637 O O . ALA A 1 83 ? 14.129 -12.995 -33.599 1.00 86.12 83 ALA A O 1
ATOM 638 N N . ASP A 1 84 ? 15.891 -11.748 -34.223 1.00 88.00 84 ASP A N 1
ATOM 639 C CA . ASP A 1 84 ? 16.192 -11.282 -32.865 1.00 88.00 84 ASP A CA 1
ATOM 640 C C . ASP A 1 84 ? 14.971 -10.608 -32.225 1.00 88.00 84 ASP A C 1
ATOM 642 O O . ASP A 1 84 ? 14.233 -9.873 -32.896 1.00 88.00 84 ASP A O 1
ATOM 646 N N . ALA A 1 85 ? 14.796 -10.831 -30.922 1.00 89.50 85 ALA A N 1
ATOM 647 C CA . ALA A 1 85 ? 13.687 -10.293 -30.148 1.00 89.50 85 ALA A CA 1
ATOM 648 C C . ALA A 1 85 ? 13.672 -8.749 -30.189 1.00 89.50 85 ALA A C 1
ATOM 650 O O . ALA A 1 85 ? 14.653 -8.120 -29.776 1.00 89.50 85 ALA A O 1
ATOM 651 N N . PRO A 1 86 ? 12.588 -8.110 -30.669 1.00 93.94 86 PRO A N 1
ATOM 652 C CA . PRO A 1 86 ? 12.436 -6.663 -30.583 1.00 93.94 86 PRO A CA 1
ATOM 653 C C . PRO A 1 86 ? 12.058 -6.236 -29.158 1.00 93.94 86 PRO A C 1
ATOM 655 O O . PRO A 1 86 ? 11.629 -7.044 -28.334 1.00 93.94 86 PRO A O 1
ATOM 658 N N . PHE A 1 87 ? 12.135 -4.935 -28.880 1.00 95.75 87 PHE A N 1
ATOM 659 C CA . PHE A 1 87 ? 11.494 -4.375 -27.694 1.00 95.75 87 PHE A CA 1
ATOM 660 C C . PHE A 1 87 ? 9.969 -4.412 -27.872 1.00 95.75 87 PHE A C 1
ATOM 662 O O . PHE A 1 87 ? 9.439 -3.765 -28.777 1.00 95.75 87 PHE A O 1
ATOM 669 N N . LEU A 1 88 ? 9.258 -5.165 -27.032 1.00 96.00 88 LEU A N 1
ATOM 670 C CA . LEU A 1 88 ? 7.801 -5.284 -27.115 1.00 96.00 88 LEU A CA 1
ATOM 671 C C . LEU A 1 88 ? 7.101 -4.215 -26.275 1.00 96.00 88 LEU A C 1
ATOM 673 O O . LEU A 1 88 ? 7.318 -4.113 -25.069 1.00 96.00 88 LEU A O 1
ATOM 677 N N . VAL A 1 89 ? 6.210 -3.455 -26.909 1.00 97.69 89 VAL A N 1
ATOM 678 C CA . VAL A 1 89 ? 5.323 -2.490 -26.251 1.00 97.69 89 VAL A CA 1
ATOM 679 C C . VAL A 1 89 ? 3.902 -3.045 -26.236 1.00 97.69 89 VAL A C 1
ATOM 681 O O . VAL A 1 89 ? 3.160 -2.933 -27.208 1.00 97.69 89 VAL A O 1
ATOM 684 N N . ILE A 1 90 ? 3.513 -3.668 -25.131 1.00 97.62 90 ILE A N 1
ATOM 685 C CA . ILE A 1 90 ? 2.201 -4.307 -24.992 1.00 97.62 90 ILE A CA 1
ATOM 686 C C . ILE A 1 90 ? 1.252 -3.350 -24.265 1.00 97.62 90 ILE A C 1
ATOM 688 O O . ILE A 1 90 ? 1.625 -2.777 -23.241 1.00 97.62 90 ILE A O 1
ATOM 692 N N . THR A 1 91 ? 0.035 -3.157 -24.776 1.00 97.25 91 THR A N 1
ATOM 693 C CA . THR A 1 91 ? -0.969 -2.311 -24.105 1.00 97.25 91 THR A CA 1
ATOM 694 C C . THR A 1 91 ? -1.323 -2.871 -22.725 1.00 97.25 91 THR A C 1
ATOM 696 O O . THR A 1 91 ? -1.606 -4.064 -22.604 1.00 97.25 91 THR A O 1
ATOM 699 N N . GLY A 1 92 ? -1.374 -2.018 -21.701 1.00 94.69 92 GLY A N 1
ATOM 700 C CA . GLY A 1 92 ? -1.896 -2.399 -20.389 1.00 94.69 92 GLY A CA 1
ATOM 701 C C . GLY A 1 92 ? -3.423 -2.332 -20.335 1.00 94.69 92 GLY A C 1
ATOM 702 O O . GLY A 1 92 ? -4.060 -1.804 -21.243 1.00 94.69 92 GLY A O 1
ATOM 703 N N . PHE A 1 93 ? -4.008 -2.840 -19.246 1.00 92.12 93 PHE A N 1
ATOM 704 C CA . PHE A 1 93 ? -5.415 -2.692 -18.836 1.00 92.12 93 PHE A CA 1
ATOM 705 C C . PHE A 1 93 ? -6.480 -3.331 -19.746 1.00 92.12 93 PHE A C 1
ATOM 707 O O . PHE A 1 93 ? -7.530 -3.728 -19.241 1.00 92.12 93 PHE A O 1
ATOM 714 N N . VAL A 1 94 ? -6.232 -3.473 -21.046 1.00 93.62 94 VAL A N 1
ATOM 715 C CA . VAL A 1 94 ? -7.183 -3.971 -22.046 1.00 93.62 94 VAL A CA 1
ATOM 716 C C . VAL A 1 94 ? -7.009 -5.463 -22.318 1.00 93.62 94 VAL A C 1
ATOM 718 O O . VAL A 1 94 ? -5.899 -5.987 -22.324 1.00 93.62 94 VAL A O 1
ATOM 721 N N . CYS A 1 95 ? -8.117 -6.153 -22.574 1.00 93.88 95 CYS A N 1
ATOM 722 C CA . CYS A 1 95 ? -8.139 -7.567 -22.944 1.00 93.88 95 CYS A CA 1
ATOM 723 C C . CYS A 1 95 ? -9.406 -7.901 -23.743 1.00 93.88 95 CYS A C 1
ATOM 725 O O . CYS A 1 95 ? -10.269 -7.043 -23.957 1.00 93.88 95 CYS A O 1
ATOM 727 N N . SER A 1 96 ? -9.526 -9.146 -24.197 1.00 93.12 96 SER A N 1
ATOM 728 C CA . SER A 1 96 ? -10.728 -9.628 -24.880 1.00 93.12 96 SER A CA 1
ATOM 729 C C . SER A 1 96 ? -11.320 -10.841 -24.194 1.00 93.12 96 SER A C 1
ATOM 731 O O . SER A 1 96 ? -10.637 -11.665 -23.601 1.00 93.12 96 SER A O 1
ATOM 733 N N . THR A 1 97 ? -12.626 -10.980 -24.323 1.00 91.44 97 THR A N 1
ATOM 734 C CA . THR A 1 97 ? -13.325 -12.216 -23.967 1.00 91.44 97 THR A CA 1
ATOM 735 C C . THR A 1 97 ? -13.079 -13.306 -25.013 1.00 91.44 97 THR A C 1
ATOM 737 O O . THR A 1 97 ? -12.638 -13.022 -26.131 1.00 91.44 97 THR A O 1
ATOM 740 N N . VAL A 1 98 ? -13.442 -14.553 -24.704 1.00 87.56 98 VAL A N 1
ATOM 741 C CA . VAL A 1 98 ? -13.366 -15.676 -25.664 1.00 87.56 98 VAL A CA 1
ATOM 742 C C . VAL A 1 98 ? -14.175 -15.448 -26.942 1.00 87.56 98 VAL A C 1
ATOM 744 O O . VAL A 1 98 ? -13.847 -15.996 -27.991 1.00 87.56 98 VAL A O 1
ATOM 747 N N . GLN A 1 99 ? -15.204 -14.604 -26.881 1.00 87.12 99 GLN A N 1
ATOM 748 C CA . GLN A 1 99 ? -16.040 -14.222 -28.023 1.00 87.12 99 GLN A CA 1
ATOM 749 C C . GLN A 1 99 ? -15.439 -13.073 -28.852 1.00 87.12 99 GLN A C 1
ATOM 751 O O . GLN A 1 99 ? -16.070 -12.601 -29.796 1.00 87.12 99 GLN A O 1
ATOM 756 N N . GLY A 1 100 ? -14.243 -12.588 -28.497 1.00 87.44 100 GLY A N 1
ATOM 757 C CA . GLY A 1 100 ? -13.575 -11.470 -29.169 1.00 87.44 100 GLY A CA 1
ATOM 758 C C . GLY A 1 100 ? -14.145 -10.097 -28.809 1.00 87.44 100 GLY A C 1
ATOM 759 O O . GLY A 1 100 ? -13.862 -9.114 -29.490 1.00 87.44 100 GLY A O 1
ATOM 760 N N . ARG A 1 101 ? -14.965 -10.001 -27.754 1.00 88.38 101 ARG A N 1
ATOM 761 C CA . ARG A 1 101 ? -15.475 -8.716 -27.262 1.00 88.38 101 ARG A CA 1
ATOM 762 C C . ARG A 1 101 ? -14.400 -8.024 -26.406 1.00 88.38 101 ARG A C 1
ATOM 764 O O . ARG A 1 101 ? -13.969 -8.650 -25.433 1.00 88.38 101 ARG A O 1
ATOM 771 N N . PRO A 1 102 ? -14.030 -6.759 -26.704 1.00 88.62 102 PRO A N 1
ATOM 772 C CA . PRO A 1 102 ? -13.125 -5.965 -25.873 1.00 88.62 102 PRO A CA 1
ATOM 773 C C . PRO A 1 102 ? -13.683 -5.736 -24.468 1.00 88.62 102 PRO A C 1
ATOM 775 O O . PRO A 1 102 ? -14.868 -5.438 -24.314 1.00 88.62 102 PRO A O 1
ATOM 778 N N . THR A 1 103 ? -12.815 -5.839 -23.469 1.00 88.69 103 THR A N 1
ATOM 779 C CA . THR A 1 103 ? -13.093 -5.608 -22.046 1.00 88.69 103 THR A CA 1
ATOM 780 C C . THR A 1 103 ? -11.815 -5.101 -21.361 1.00 88.69 103 THR A C 1
ATOM 782 O O . THR A 1 103 ? -10.786 -4.894 -22.014 1.00 88.69 103 THR A O 1
ATOM 785 N N . THR A 1 104 ? -11.864 -4.848 -20.054 1.00 88.81 104 THR A N 1
ATOM 786 C CA . THR A 1 104 ? -10.703 -4.399 -19.275 1.00 88.81 104 THR A CA 1
ATOM 787 C C . THR A 1 104 ? -10.453 -5.288 -18.063 1.00 88.81 104 THR A C 1
ATOM 789 O O . THR A 1 104 ? -11.343 -5.986 -17.577 1.00 88.81 104 THR A O 1
ATOM 792 N N . LEU A 1 105 ? -9.227 -5.237 -17.547 1.00 86.19 105 LEU A N 1
ATOM 793 C CA . LEU A 1 105 ? -8.798 -5.921 -16.327 1.00 86.19 105 LEU A CA 1
ATOM 794 C C . LEU A 1 105 ? -9.197 -5.181 -15.038 1.00 86.19 105 LEU A C 1
ATOM 796 O O . LEU A 1 105 ? -8.792 -5.586 -13.949 1.00 86.19 105 LEU A O 1
ATOM 800 N N . LYS A 1 106 ? -9.993 -4.107 -15.149 1.00 82.00 106 LYS A N 1
ATOM 801 C CA . LYS A 1 106 ? -10.493 -3.301 -14.026 1.00 82.00 106 LYS A CA 1
ATOM 802 C C . LYS A 1 106 ? -9.358 -2.700 -13.176 1.00 82.00 106 LYS A C 1
ATOM 804 O O . LYS A 1 106 ? -8.463 -2.034 -13.702 1.00 82.00 106 LYS A O 1
ATOM 809 N N . ARG A 1 107 ? -9.419 -2.849 -11.846 1.00 75.75 107 ARG A N 1
ATOM 810 C CA . ARG A 1 107 ? -8.550 -2.149 -10.890 1.00 75.75 107 ARG A CA 1
ATOM 811 C C . ARG A 1 107 ? -7.093 -2.573 -11.051 1.00 75.75 107 ARG A C 1
ATOM 813 O O . ARG A 1 107 ? -6.778 -3.757 -11.051 1.00 75.75 107 ARG A O 1
ATOM 820 N N . SER A 1 108 ? -6.209 -1.579 -11.148 1.00 79.75 108 SER A N 1
ATOM 821 C CA . SER A 1 108 ? -4.773 -1.783 -11.385 1.00 79.75 108 SER A CA 1
ATOM 822 C C . SER A 1 108 ? -4.487 -2.643 -12.621 1.00 79.75 108 SER A C 1
ATOM 824 O O . SER A 1 108 ? -3.496 -3.368 -12.657 1.00 79.75 108 SER A O 1
ATOM 826 N N . GLY A 1 109 ? -5.347 -2.561 -13.644 1.00 87.62 109 GLY A N 1
ATOM 827 C CA . GLY A 1 109 ? -5.275 -3.443 -14.804 1.00 87.62 109 GLY A CA 1
ATOM 828 C C . GLY A 1 109 ? -3.965 -3.349 -15.587 1.00 87.62 109 GLY A C 1
ATOM 829 O O . GLY A 1 109 ? -3.529 -4.369 -16.106 1.00 87.62 109 GLY A O 1
ATOM 830 N N . SER A 1 110 ? -3.295 -2.193 -15.644 1.00 91.50 110 SER A N 1
ATOM 831 C CA . SER A 1 110 ? -1.982 -2.073 -16.305 1.00 91.50 110 SER A CA 1
ATOM 832 C C . SER A 1 110 ? -0.874 -2.780 -15.512 1.00 91.50 110 SER A C 1
ATOM 834 O O . SER A 1 110 ? -0.113 -3.546 -16.100 1.00 91.50 110 SER A O 1
ATOM 836 N N . ASP A 1 111 ? -0.841 -2.623 -14.180 1.00 91.88 111 ASP A N 1
ATOM 837 C CA . ASP A 1 111 ? 0.087 -3.369 -13.311 1.00 91.88 111 ASP A CA 1
ATOM 838 C C . ASP A 1 111 ? -0.196 -4.884 -13.403 1.00 91.88 111 ASP A C 1
ATOM 840 O O . ASP A 1 111 ? 0.732 -5.682 -13.502 1.00 91.88 111 ASP A O 1
ATOM 844 N N . TYR A 1 112 ? -1.473 -5.288 -13.449 1.00 92.56 112 TYR A N 1
ATOM 845 C CA . TYR A 1 112 ? -1.864 -6.695 -13.600 1.00 92.56 112 TYR A CA 1
ATOM 846 C C . TYR A 1 112 ? -1.536 -7.259 -14.992 1.00 92.56 112 TYR A C 1
ATOM 848 O O . TYR A 1 112 ? -1.114 -8.404 -15.108 1.00 92.56 112 TYR A O 1
ATOM 856 N N . SER A 1 113 ? -1.650 -6.453 -16.053 1.00 95.19 113 SER A N 1
ATOM 857 C CA . SER A 1 113 ? -1.219 -6.853 -17.403 1.00 95.19 113 SER A CA 1
ATOM 858 C C . SER A 1 113 ? 0.265 -7.206 -17.405 1.00 95.19 113 SER A C 1
ATOM 860 O O . SER A 1 113 ? 0.651 -8.254 -17.916 1.00 95.19 113 SER A O 1
ATOM 862 N N . ALA A 1 114 ? 1.094 -6.360 -16.785 1.00 95.69 114 ALA A N 1
ATOM 863 C CA . ALA A 1 114 ? 2.533 -6.579 -16.711 1.00 95.69 114 ALA A CA 1
ATOM 864 C C . ALA A 1 114 ? 2.879 -7.895 -16.000 1.00 95.69 114 ALA A C 1
ATOM 866 O O . ALA A 1 114 ? 3.732 -8.637 -16.482 1.00 95.69 114 ALA A O 1
ATOM 867 N N . THR A 1 115 ? 2.200 -8.228 -14.899 1.00 95.62 115 THR A N 1
ATOM 868 C CA . THR A 1 115 ? 2.461 -9.479 -14.170 1.00 95.62 115 THR A CA 1
ATOM 869 C C . THR A 1 115 ? 1.896 -10.715 -14.870 1.00 95.62 115 THR A C 1
ATOM 871 O O . THR A 1 115 ? 2.516 -11.776 -14.804 1.00 95.62 115 THR A O 1
ATOM 874 N N . ILE A 1 116 ? 0.782 -10.597 -15.603 1.00 95.81 116 ILE A N 1
ATOM 875 C CA . ILE A 1 116 ? 0.278 -11.667 -16.480 1.00 95.81 116 ILE A CA 1
ATOM 876 C C . ILE A 1 116 ? 1.313 -12.002 -17.555 1.00 95.81 116 ILE A C 1
ATOM 878 O O . ILE A 1 116 ? 1.703 -13.162 -17.687 1.00 95.81 116 ILE A O 1
ATOM 882 N N . PHE A 1 117 ? 1.790 -11.001 -18.301 1.00 96.94 117 PHE A N 1
ATOM 883 C CA . PHE A 1 117 ? 2.792 -11.234 -19.343 1.00 96.94 117 PHE A CA 1
ATOM 884 C C . PHE A 1 117 ? 4.121 -11.711 -18.760 1.00 96.94 117 PHE A C 1
ATOM 886 O O . PHE A 1 117 ? 4.754 -12.573 -19.356 1.00 96.94 117 PHE A O 1
ATOM 893 N N . ALA A 1 118 ? 4.512 -11.235 -17.576 1.00 96.81 118 ALA A N 1
ATOM 894 C CA . ALA A 1 118 ? 5.697 -11.729 -16.882 1.00 96.81 118 ALA A CA 1
ATOM 895 C C . ALA A 1 118 ? 5.616 -13.227 -16.569 1.00 96.81 118 ALA A C 1
ATOM 897 O O . ALA A 1 118 ? 6.581 -13.943 -16.804 1.00 96.81 118 ALA A O 1
ATOM 898 N N . LYS A 1 119 ? 4.459 -13.708 -16.096 1.00 96.00 119 LYS A N 1
ATOM 899 C CA . LYS A 1 119 ? 4.217 -15.140 -15.869 1.00 96.00 119 LYS A CA 1
ATOM 900 C C . LYS A 1 119 ? 4.281 -15.939 -17.171 1.00 96.00 119 LYS A C 1
ATOM 902 O O . LYS A 1 119 ? 4.922 -16.978 -17.214 1.00 96.00 119 LYS A O 1
ATOM 907 N N . ILE A 1 120 ? 3.632 -15.457 -18.232 1.00 95.81 120 ILE A N 1
ATOM 908 C CA . ILE A 1 120 ? 3.578 -16.163 -19.526 1.00 95.81 120 ILE A CA 1
ATOM 909 C C . ILE A 1 120 ? 4.955 -16.233 -20.197 1.00 95.81 120 ILE A C 1
ATOM 911 O O . ILE A 1 120 ? 5.273 -17.227 -20.842 1.00 95.81 120 ILE A O 1
ATOM 915 N N . LEU A 1 121 ? 5.760 -15.182 -20.050 1.00 94.06 121 LEU A N 1
ATOM 916 C CA . LEU A 1 121 ? 7.088 -15.066 -20.653 1.00 94.06 121 LEU A CA 1
ATOM 917 C C . LEU A 1 121 ? 8.218 -15.593 -19.756 1.00 94.06 121 LEU A C 1
ATOM 919 O O . LEU A 1 121 ? 9.378 -15.438 -20.127 1.00 94.06 121 LEU A O 1
ATOM 923 N N . ASP A 1 122 ? 7.895 -16.172 -18.594 1.00 94.31 122 ASP A N 1
ATOM 924 C CA . ASP A 1 122 ? 8.866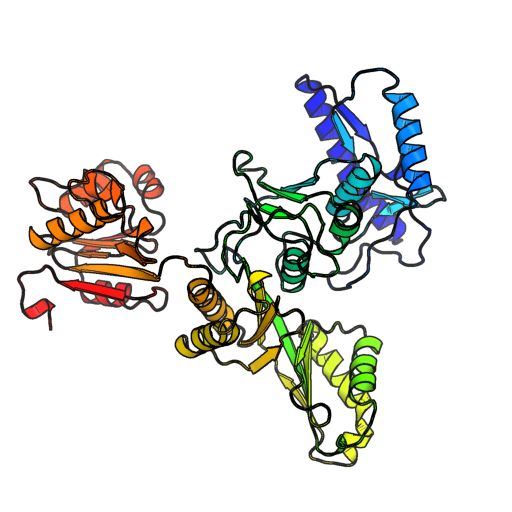 -16.636 -17.592 1.00 94.31 122 ASP A CA 1
ATOM 925 C C . ASP A 1 122 ? 9.911 -15.557 -17.239 1.00 94.31 122 ASP A C 1
ATOM 927 O O . ASP A 1 122 ? 11.129 -15.739 -17.306 1.00 94.31 122 ASP A O 1
ATOM 931 N N . ALA A 1 123 ? 9.421 -14.351 -16.945 1.00 96.50 123 ALA A N 1
ATOM 932 C CA . ALA A 1 123 ? 10.268 -13.193 -16.710 1.00 96.50 123 ALA A CA 1
ATOM 933 C C . ALA A 1 123 ? 11.053 -13.317 -15.397 1.00 96.50 123 ALA A C 1
ATOM 935 O O . ALA A 1 123 ? 10.520 -13.689 -14.354 1.00 96.50 123 ALA A O 1
ATOM 936 N N . CYS A 1 124 ? 12.310 -12.872 -15.411 1.00 94.88 124 CYS A N 1
ATOM 937 C CA . CYS A 1 124 ? 13.162 -12.887 -14.220 1.00 94.88 124 CYS A CA 1
ATOM 938 C C . CYS A 1 124 ? 12.762 -11.851 -13.153 1.00 94.88 124 CYS A C 1
ATOM 940 O O . CYS A 1 124 ? 13.127 -11.996 -11.989 1.00 94.88 124 CYS A O 1
ATOM 942 N N . ASN A 1 125 ? 12.070 -10.776 -13.541 1.00 95.94 125 ASN A N 1
ATOM 943 C CA . ASN A 1 125 ? 11.489 -9.771 -12.650 1.00 95.94 125 ASN A CA 1
ATOM 944 C C . ASN A 1 125 ? 10.452 -8.918 -13.400 1.00 95.94 125 ASN A C 1
ATOM 946 O O . ASN A 1 125 ? 10.427 -8.890 -14.630 1.00 95.94 125 ASN A O 1
ATOM 950 N N . VAL A 1 126 ? 9.647 -8.166 -12.649 1.00 96.81 126 VAL A N 1
ATOM 951 C CA . VAL A 1 126 ? 8.763 -7.117 -13.178 1.00 96.81 126 VAL A CA 1
ATOM 952 C C . VAL A 1 126 ? 9.170 -5.777 -12.597 1.00 96.81 126 VAL A C 1
ATOM 954 O O . VAL A 1 126 ? 9.307 -5.664 -11.388 1.00 96.81 126 VAL A O 1
ATOM 957 N N . THR A 1 127 ? 9.306 -4.738 -13.422 1.00 96.19 127 THR A N 1
ATOM 958 C CA . THR A 1 127 ? 9.550 -3.374 -12.929 1.00 96.19 127 THR A CA 1
ATOM 959 C C . THR A 1 127 ? 8.314 -2.498 -13.108 1.00 96.19 127 THR A C 1
ATOM 961 O O . THR A 1 127 ? 7.902 -2.207 -14.230 1.00 96.19 127 THR A O 1
ATOM 964 N N . PHE A 1 128 ? 7.753 -2.021 -12.001 1.00 94.50 128 PHE A N 1
ATOM 965 C CA . PHE A 1 128 ? 6.753 -0.966 -11.979 1.00 94.50 128 PHE A CA 1
ATOM 966 C C . PHE A 1 128 ? 7.429 0.401 -11.924 1.00 94.50 128 PHE A C 1
ATOM 968 O O . PHE A 1 128 ? 7.991 0.815 -10.908 1.00 94.50 128 PHE A O 1
ATOM 975 N N . TRP A 1 129 ? 7.335 1.118 -13.038 1.00 94.25 129 TRP A N 1
ATOM 976 C CA . TRP A 1 129 ? 7.810 2.486 -13.176 1.00 94.25 129 TRP A CA 1
ATOM 977 C C . TRP A 1 129 ? 6.746 3.466 -12.667 1.00 94.25 129 TRP A C 1
ATOM 979 O O . TRP A 1 129 ? 5.671 3.602 -13.250 1.00 94.25 129 TRP A O 1
ATOM 989 N N . LYS A 1 130 ? 7.037 4.128 -11.549 1.00 91.75 130 LYS A N 1
ATOM 990 C CA . LYS A 1 130 ? 6.180 5.111 -10.875 1.00 91.75 130 LYS A CA 1
ATOM 991 C C . LYS A 1 130 ? 6.883 6.477 -10.837 1.00 91.75 130 LYS A C 1
ATOM 993 O O . LYS A 1 130 ? 7.966 6.651 -11.385 1.00 91.75 130 LYS A O 1
ATOM 998 N N . ASN A 1 131 ? 6.265 7.462 -10.192 1.00 90.81 131 ASN A N 1
ATOM 999 C CA . ASN A 1 131 ? 6.814 8.809 -9.980 1.00 90.81 131 ASN A CA 1
ATOM 1000 C C . ASN A 1 131 ? 7.498 8.983 -8.608 1.00 90.81 131 ASN A C 1
ATOM 1002 O O . ASN A 1 131 ? 7.665 10.108 -8.142 1.00 90.81 131 ASN A O 1
ATOM 1006 N N . VAL A 1 132 ? 7.848 7.876 -7.950 1.00 88.69 132 VAL A N 1
ATOM 1007 C CA . VAL A 1 132 ? 8.489 7.826 -6.630 1.00 88.69 132 VAL A CA 1
ATOM 1008 C C . VAL A 1 132 ? 9.617 6.798 -6.647 1.00 88.69 132 VAL A C 1
ATOM 1010 O O . VAL A 1 132 ? 9.537 5.798 -7.362 1.00 88.69 132 VAL A O 1
ATOM 1013 N N . SER A 1 133 ? 10.667 7.032 -5.859 1.00 90.31 133 SER A N 1
ATOM 1014 C CA . SER A 1 133 ? 11.892 6.214 -5.811 1.00 90.31 133 SER A CA 1
ATOM 1015 C C . SER A 1 133 ? 11.748 4.924 -4.995 1.00 90.31 133 SER A C 1
ATOM 1017 O O . SER A 1 133 ? 12.674 4.518 -4.303 1.00 90.31 133 SER A O 1
ATOM 1019 N N . GLY A 1 134 ? 10.595 4.262 -5.114 1.00 91.81 134 GLY A N 1
ATOM 1020 C CA . GLY A 1 134 ? 10.250 3.037 -4.397 1.00 91.81 134 GLY A CA 1
ATOM 1021 C C . GLY A 1 134 ? 8.988 3.172 -3.544 1.00 91.81 134 GLY A C 1
ATOM 1022 O O . GLY A 1 134 ? 8.222 4.130 -3.660 1.00 91.81 134 GLY A O 1
ATOM 1023 N N . VAL A 1 135 ? 8.776 2.183 -2.686 1.00 92.31 135 VAL A N 1
ATOM 1024 C CA . VAL A 1 135 ? 7.830 2.223 -1.571 1.00 92.31 135 VAL A CA 1
ATOM 1025 C C . VAL A 1 135 ? 8.520 2.926 -0.404 1.00 92.31 135 VAL A C 1
ATOM 1027 O O . VAL A 1 135 ? 9.660 2.604 -0.090 1.00 92.31 135 VAL A O 1
ATOM 1030 N N . TYR A 1 136 ? 7.857 3.890 0.227 1.00 91.25 136 TYR A N 1
ATOM 1031 C CA . TYR A 1 136 ? 8.437 4.672 1.322 1.00 91.25 136 TYR A CA 1
ATOM 1032 C C . TYR A 1 136 ? 8.009 4.143 2.691 1.00 91.25 136 TYR A C 1
ATOM 1034 O O . TYR A 1 136 ? 6.950 3.531 2.829 1.00 91.25 136 TYR A O 1
ATOM 1042 N N . THR A 1 137 ? 8.818 4.438 3.709 1.00 92.00 137 THR A N 1
ATOM 1043 C CA . THR A 1 137 ? 8.541 4.108 5.114 1.00 92.00 137 THR A CA 1
ATOM 1044 C C . THR A 1 137 ? 7.285 4.777 5.679 1.00 92.00 137 THR A C 1
ATOM 1046 O O . THR A 1 137 ? 6.704 4.268 6.630 1.00 92.00 137 THR A O 1
ATOM 1049 N N . ALA A 1 138 ? 6.847 5.893 5.100 1.00 92.12 138 ALA A N 1
ATOM 1050 C CA . ALA A 1 138 ? 5.547 6.535 5.306 1.00 92.12 138 ALA A CA 1
ATOM 1051 C C . ALA A 1 138 ? 5.223 7.414 4.082 1.00 92.12 138 ALA A C 1
ATOM 1053 O O . ALA A 1 138 ? 6.066 7.546 3.196 1.00 92.12 138 ALA A O 1
ATOM 1054 N N . ASP A 1 139 ? 4.031 8.021 3.997 1.00 90.06 139 ASP A N 1
ATOM 1055 C CA . ASP A 1 139 ? 3.754 9.020 2.948 1.00 90.06 139 ASP A CA 1
ATOM 1056 C C . ASP A 1 139 ? 4.643 10.264 3.171 1.00 90.06 139 ASP A C 1
ATOM 1058 O O . ASP A 1 139 ? 4.438 10.969 4.168 1.00 90.06 139 ASP A O 1
ATOM 1062 N N . PRO A 1 140 ? 5.581 10.595 2.253 1.00 87.75 140 PRO A N 1
ATOM 1063 C CA . PRO A 1 140 ? 6.485 11.740 2.405 1.00 87.75 140 PRO A CA 1
ATOM 1064 C C . PRO A 1 140 ? 5.775 13.093 2.509 1.00 87.75 140 PRO A C 1
ATOM 1066 O O . PRO A 1 140 ? 6.358 14.079 2.952 1.00 87.75 140 PRO A O 1
ATOM 1069 N N . ARG A 1 141 ? 4.504 13.167 2.093 1.00 87.06 141 ARG A N 1
ATOM 1070 C CA . ARG A 1 141 ? 3.676 14.375 2.214 1.00 87.06 141 ARG A CA 1
ATOM 1071 C C . ARG A 1 141 ? 3.201 14.611 3.647 1.00 87.06 141 ARG A C 1
ATOM 1073 O O . ARG A 1 141 ? 2.921 15.751 4.007 1.00 87.06 141 ARG A O 1
ATOM 1080 N N . GLN A 1 142 ? 3.082 13.551 4.446 1.00 88.19 142 GLN A N 1
ATOM 1081 C CA . GLN A 1 142 ? 2.641 13.606 5.845 1.00 88.19 142 GLN A CA 1
ATOM 1082 C C . GLN A 1 142 ? 3.832 13.521 6.813 1.00 88.19 142 GLN A C 1
ATOM 1084 O O . GLN A 1 142 ? 3.854 14.215 7.838 1.00 88.19 142 GLN A O 1
ATOM 1089 N N . VAL A 1 143 ? 4.840 12.724 6.450 1.00 89.25 143 VAL A N 1
ATOM 1090 C CA . VAL A 1 143 ? 6.086 12.510 7.195 1.00 89.25 143 VAL A CA 1
ATOM 1091 C C . VAL A 1 143 ? 7.276 12.863 6.289 1.00 89.25 143 VAL A C 1
ATOM 1093 O O . VAL A 1 143 ? 7.714 12.014 5.514 1.00 89.25 143 VAL A O 1
ATOM 1096 N N . PRO A 1 144 ? 7.792 14.105 6.337 1.00 82.69 144 PRO A N 1
ATOM 1097 C CA . PRO A 1 144 ? 8.896 14.558 5.482 1.00 82.69 144 PRO A CA 1
ATOM 1098 C C . PRO A 1 144 ? 10.178 13.718 5.580 1.00 82.69 144 PRO A C 1
ATOM 1100 O O . PRO A 1 144 ? 10.943 13.655 4.621 1.00 82.69 144 PRO A O 1
ATOM 1103 N N . GLU A 1 145 ? 10.401 13.072 6.723 1.00 82.19 145 GLU A N 1
ATOM 1104 C CA . GLU A 1 145 ? 11.541 12.205 7.029 1.00 82.19 145 GLU A CA 1
ATOM 1105 C C . GLU A 1 145 ? 11.398 10.791 6.434 1.00 82.19 145 GLU A C 1
ATOM 1107 O O . GLU A 1 145 ? 12.280 9.946 6.598 1.00 82.19 145 GLU A O 1
ATOM 1112 N N . ALA A 1 146 ? 10.292 10.501 5.739 1.00 87.69 146 ALA A N 1
ATOM 1113 C CA . ALA A 1 146 ? 10.095 9.221 5.077 1.00 87.69 146 ALA A CA 1
ATOM 1114 C C . ALA A 1 146 ? 11.139 8.990 3.975 1.00 87.69 146 ALA A C 1
ATOM 1116 O O . ALA A 1 146 ? 11.421 9.852 3.142 1.00 87.69 146 ALA A O 1
ATOM 1117 N N . PHE A 1 147 ? 11.656 7.767 3.920 1.00 88.94 147 PHE A N 1
ATOM 1118 C CA . PHE A 1 147 ? 12.697 7.342 2.986 1.00 88.94 147 PHE A CA 1
ATOM 1119 C C . PHE A 1 147 ? 12.275 6.061 2.250 1.00 88.94 147 PHE A C 1
ATOM 1121 O O . PHE A 1 147 ? 11.426 5.320 2.759 1.00 88.94 147 PHE A O 1
ATOM 1128 N N . PRO A 1 148 ? 12.817 5.798 1.046 1.00 90.06 148 PRO A N 1
ATOM 1129 C CA . PRO A 1 148 ? 12.494 4.595 0.290 1.00 90.06 148 PRO A CA 1
ATOM 1130 C C . PRO A 1 148 ? 13.019 3.338 0.994 1.00 90.06 148 PRO A C 1
ATOM 1132 O O . PRO A 1 148 ? 14.133 3.309 1.510 1.00 90.06 148 PRO A O 1
ATOM 1135 N N . ILE A 1 149 ? 12.202 2.290 0.996 1.00 90.25 149 ILE A N 1
ATOM 1136 C CA . ILE A 1 149 ? 12.511 0.971 1.545 1.00 90.25 149 ILE A CA 1
ATOM 1137 C C . ILE A 1 149 ? 13.327 0.200 0.505 1.00 90.25 149 ILE A C 1
ATOM 1139 O O . ILE A 1 149 ? 12.929 0.137 -0.659 1.00 90.25 149 ILE A O 1
ATOM 1143 N N . ASN A 1 150 ? 14.436 -0.428 0.901 1.00 89.25 150 ASN A N 1
ATOM 1144 C CA . ASN A 1 150 ? 15.275 -1.176 -0.040 1.00 89.25 150 ASN A CA 1
ATOM 1145 C C . ASN A 1 150 ? 14.579 -2.453 -0.520 1.00 89.25 150 ASN A C 1
ATOM 1147 O O . ASN A 1 150 ? 14.527 -2.750 -1.718 1.00 89.25 150 ASN A O 1
ATOM 1151 N N . SER A 1 151 ? 14.030 -3.218 0.425 1.00 89.00 151 SER A N 1
ATOM 1152 C CA . SER A 1 151 ? 13.325 -4.457 0.131 1.00 89.00 151 SER A CA 1
ATOM 1153 C C . SER A 1 151 ? 12.191 -4.747 1.113 1.00 89.00 151 SER A C 1
ATOM 1155 O O . SER A 1 151 ? 12.220 -4.306 2.265 1.00 89.00 151 SER A O 1
ATOM 1157 N N . MET A 1 152 ? 11.183 -5.477 0.637 1.00 90.38 152 MET A N 1
ATOM 1158 C CA . MET A 1 152 ? 10.059 -5.949 1.444 1.00 90.38 152 MET A CA 1
ATOM 1159 C C . MET A 1 152 ? 9.466 -7.239 0.867 1.00 90.38 152 MET A C 1
ATOM 1161 O O . MET A 1 152 ? 9.660 -7.560 -0.308 1.00 90.38 152 MET A O 1
ATOM 1165 N N . THR A 1 153 ? 8.716 -7.971 1.679 1.00 90.75 153 THR A N 1
ATOM 1166 C CA . THR A 1 153 ? 7.978 -9.156 1.236 1.00 90.75 153 THR A CA 1
ATOM 1167 C C . THR A 1 153 ? 6.675 -8.790 0.533 1.00 90.75 153 THR A C 1
ATOM 1169 O O . THR A 1 153 ? 6.139 -7.690 0.702 1.00 90.75 153 THR A O 1
ATOM 1172 N N . PHE A 1 154 ? 6.115 -9.723 -0.246 1.00 91.38 154 PHE A N 1
ATOM 1173 C CA . PHE A 1 154 ? 4.779 -9.519 -0.814 1.00 91.38 154 PHE A CA 1
ATOM 1174 C C . PHE A 1 154 ? 3.706 -9.367 0.271 1.00 91.38 154 PHE A C 1
ATOM 1176 O O . PHE A 1 154 ? 2.780 -8.586 0.082 1.00 91.38 154 PHE A O 1
ATOM 1183 N N . ASP A 1 155 ? 3.838 -10.060 1.405 1.00 89.75 155 ASP A N 1
ATOM 1184 C CA . ASP A 1 155 ? 2.880 -9.962 2.512 1.00 89.75 155 ASP A CA 1
ATOM 1185 C C . ASP A 1 155 ? 2.900 -8.560 3.145 1.00 89.75 155 ASP A C 1
ATOM 1187 O O . ASP A 1 155 ? 1.845 -7.953 3.327 1.00 89.75 155 ASP A O 1
ATOM 1191 N N . GLU A 1 156 ? 4.087 -7.987 3.377 1.00 90.19 156 GLU A N 1
ATOM 1192 C CA . GLU A 1 156 ? 4.227 -6.596 3.834 1.00 90.19 156 GLU A CA 1
ATOM 1193 C C . GLU A 1 156 ? 3.661 -5.602 2.814 1.00 90.19 156 GLU A C 1
ATOM 1195 O O . GLU A 1 156 ? 2.978 -4.648 3.185 1.00 90.19 156 GLU A O 1
ATOM 1200 N N . ALA A 1 157 ? 3.921 -5.818 1.520 1.00 90.69 157 ALA A N 1
ATOM 1201 C CA . ALA A 1 157 ? 3.430 -4.940 0.462 1.00 90.69 157 ALA A CA 1
ATOM 1202 C C . ALA A 1 157 ? 1.900 -4.985 0.356 1.00 90.69 157 ALA A C 1
ATOM 1204 O O . ALA A 1 157 ? 1.264 -3.958 0.115 1.00 90.69 157 ALA A O 1
ATOM 1205 N N . MET A 1 158 ? 1.303 -6.163 0.554 1.00 87.44 158 MET A N 1
ATOM 1206 C CA . MET A 1 158 ? -0.145 -6.350 0.559 1.00 87.44 158 MET A CA 1
ATOM 1207 C C . MET A 1 158 ? -0.813 -5.675 1.759 1.00 87.44 158 MET A C 1
ATOM 1209 O O . MET A 1 158 ? -1.811 -4.979 1.572 1.00 87.44 158 MET A O 1
ATOM 1213 N N . GLU A 1 159 ? -0.253 -5.830 2.961 1.00 87.69 159 GLU A N 1
ATOM 1214 C CA . GLU A 1 159 ? -0.720 -5.121 4.160 1.00 87.69 159 GLU A CA 1
ATOM 1215 C C . GLU A 1 159 ? -0.613 -3.604 3.968 1.00 87.69 159 GLU A C 1
ATOM 1217 O O . GLU A 1 159 ? -1.565 -2.865 4.226 1.00 87.69 159 GLU A O 1
ATOM 1222 N N . LEU A 1 160 ? 0.515 -3.127 3.430 1.00 89.75 160 LEU A N 1
ATOM 1223 C CA . LEU A 1 160 ? 0.733 -1.703 3.191 1.00 89.75 160 LEU A CA 1
ATOM 1224 C C . LEU A 1 160 ? -0.286 -1.141 2.202 1.00 89.75 160 LEU A C 1
ATOM 1226 O O . LEU A 1 160 ? -0.856 -0.078 2.441 1.00 89.75 160 LEU A O 1
ATOM 1230 N N . ALA A 1 161 ? -0.557 -1.872 1.124 1.00 84.75 161 ALA A N 1
ATOM 1231 C CA . ALA A 1 161 ? -1.559 -1.505 0.136 1.00 84.75 161 ALA A CA 1
ATOM 1232 C C . ALA A 1 161 ? -2.976 -1.434 0.714 1.00 84.75 161 ALA A C 1
ATOM 1234 O O . ALA A 1 161 ? -3.744 -0.532 0.373 1.00 84.75 161 ALA A O 1
ATOM 1235 N N . TYR A 1 162 ? -3.320 -2.381 1.589 1.00 81.94 162 TYR A N 1
ATOM 1236 C CA . TYR A 1 162 ? -4.621 -2.418 2.245 1.00 81.94 162 TYR A CA 1
ATOM 1237 C C . TYR A 1 162 ? -4.817 -1.209 3.171 1.00 81.94 162 TYR A C 1
ATOM 1239 O O . TYR A 1 162 ? -5.873 -0.578 3.136 1.00 81.94 162 TYR A O 1
ATOM 1247 N N . PHE A 1 163 ? -3.786 -0.830 3.934 1.00 81.19 163 PHE A N 1
ATOM 1248 C CA . PHE A 1 163 ? -3.847 0.273 4.901 1.00 81.19 163 PHE A CA 1
ATOM 1249 C C . PHE A 1 163 ? -3.506 1.666 4.344 1.00 81.19 163 PHE A C 1
ATOM 1251 O O . PHE A 1 163 ? -3.279 2.591 5.119 1.00 81.19 163 PHE A O 1
ATOM 1258 N N . GLY A 1 164 ? -3.547 1.850 3.018 1.00 72.50 164 GLY A N 1
ATOM 1259 C CA . GLY A 1 164 ? -3.477 3.174 2.381 1.00 72.50 164 GLY A CA 1
ATOM 1260 C C . GLY A 1 164 ? -2.199 3.462 1.589 1.00 72.50 164 GLY A C 1
ATOM 1261 O O . GLY A 1 164 ? -2.102 4.511 0.951 1.00 72.50 164 GLY A O 1
ATOM 1262 N N . GLY A 1 165 ? -1.241 2.534 1.545 1.00 70.94 165 GLY A N 1
ATOM 1263 C CA . GLY A 1 165 ? -0.050 2.627 0.703 1.00 70.94 165 GLY A CA 1
ATOM 1264 C C . GLY A 1 165 ? -0.386 2.523 -0.785 1.00 70.94 165 GLY A C 1
ATOM 1265 O O . GLY A 1 165 ? -0.662 1.452 -1.310 1.00 70.94 165 GLY A O 1
ATOM 1266 N N . GLN A 1 166 ? -0.343 3.639 -1.510 1.00 62.28 166 GLN A N 1
ATOM 1267 C CA . GLN A 1 166 ? -0.891 3.726 -2.875 1.00 62.28 166 GLN A CA 1
ATOM 1268 C C . GLN A 1 166 ? -0.020 3.111 -3.988 1.00 62.28 166 GLN A C 1
ATOM 1270 O O . GLN A 1 166 ? -0.327 3.283 -5.167 1.00 62.28 166 GLN A O 1
ATOM 1275 N N . VAL A 1 167 ? 1.079 2.432 -3.657 1.00 68.56 167 VAL A N 1
ATOM 1276 C CA . VAL A 1 167 ? 2.115 2.097 -4.649 1.00 68.56 167 VAL A CA 1
ATOM 1277 C C . VAL A 1 167 ? 1.872 0.751 -5.338 1.00 68.56 167 VAL A C 1
ATOM 1279 O O . VAL A 1 167 ? 2.213 0.601 -6.512 1.00 68.56 167 VAL A O 1
ATOM 1282 N N . LEU A 1 168 ? 1.257 -0.214 -4.649 1.00 78.88 168 LEU A N 1
ATOM 1283 C CA . LEU A 1 168 ? 1.085 -1.591 -5.120 1.00 78.88 168 LEU A CA 1
ATOM 1284 C C . LEU A 1 168 ? 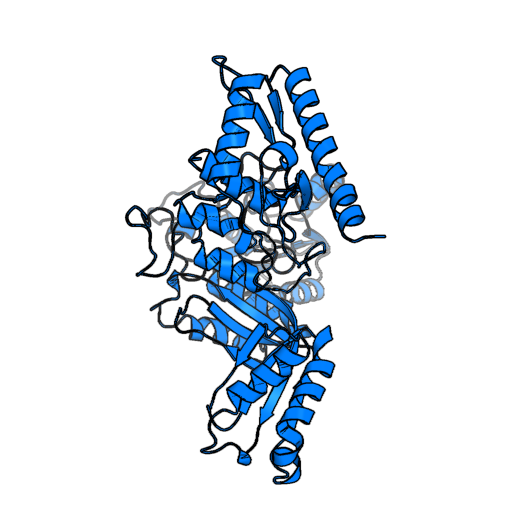-0.336 -2.065 -4.837 1.00 78.88 168 LEU A C 1
ATOM 1286 O O . LEU A 1 168 ? -0.869 -1.782 -3.774 1.00 78.88 168 LEU A O 1
ATOM 1290 N N . HIS A 1 169 ? -0.959 -2.794 -5.762 1.00 79.38 169 HIS A N 1
ATOM 1291 C CA . HIS A 1 169 ? -2.258 -3.416 -5.506 1.00 79.38 169 HIS A CA 1
ATOM 1292 C C . HIS A 1 169 ? -2.097 -4.937 -5.369 1.00 79.38 169 HIS A C 1
ATOM 1294 O O . HIS A 1 169 ? -1.540 -5.546 -6.286 1.00 79.38 169 HIS A O 1
ATOM 1300 N N . PRO A 1 170 ? -2.605 -5.573 -4.292 1.00 77.62 170 PRO A N 1
ATOM 1301 C CA . PRO A 1 170 ? -2.412 -7.002 -4.028 1.00 77.62 170 PRO A CA 1
ATOM 1302 C C . PRO A 1 170 ? -2.764 -7.903 -5.209 1.00 77.62 170 PRO A C 1
ATOM 1304 O O . PRO A 1 170 ? -1.998 -8.786 -5.585 1.00 77.62 170 PRO A O 1
ATOM 1307 N N . SER A 1 171 ? -3.903 -7.633 -5.846 1.00 80.56 171 SER A N 1
ATOM 1308 C CA . SER A 1 171 ? -4.421 -8.471 -6.926 1.00 80.56 171 SER A CA 1
ATOM 1309 C C . SER A 1 171 ? -3.543 -8.453 -8.182 1.00 80.56 171 SER A C 1
ATOM 1311 O O . SER A 1 171 ? -3.473 -9.449 -8.894 1.00 80.56 171 SER A O 1
ATOM 1313 N N . ALA A 1 172 ? -2.824 -7.352 -8.429 1.00 86.94 172 ALA A N 1
ATOM 1314 C CA . ALA A 1 172 ? -1.903 -7.257 -9.553 1.00 86.94 172 ALA A CA 1
ATOM 1315 C C . ALA A 1 172 ? -0.640 -8.099 -9.326 1.00 86.94 172 ALA A C 1
ATOM 1317 O O . ALA A 1 172 ? 0.011 -8.473 -10.290 1.00 86.94 172 ALA A O 1
ATOM 1318 N N . MET A 1 173 ? -0.291 -8.428 -8.079 1.00 88.88 173 MET A N 1
ATOM 1319 C CA . MET A 1 173 ? 0.939 -9.156 -7.748 1.00 88.88 173 MET A CA 1
ATOM 1320 C C . MET A 1 173 ? 0.765 -10.679 -7.737 1.00 88.88 173 MET A C 1
ATOM 1322 O O . MET A 1 173 ? 1.765 -11.392 -7.720 1.00 88.88 173 MET A O 1
ATOM 1326 N N . VAL A 1 174 ? -0.471 -11.190 -7.786 1.00 90.19 174 VAL A N 1
ATOM 1327 C CA . VAL A 1 174 ? -0.767 -12.634 -7.709 1.00 90.19 174 VAL A CA 1
ATOM 1328 C C . VAL A 1 174 ? 0.046 -13.470 -8.713 1.00 90.19 174 VAL A C 1
ATOM 1330 O O . VAL A 1 174 ? 0.686 -14.423 -8.267 1.00 90.19 174 VAL A O 1
ATOM 1333 N N . PRO A 1 175 ? 0.146 -13.115 -10.016 1.00 92.88 175 PRO A N 1
ATOM 1334 C CA . PRO A 1 175 ? 0.932 -13.911 -10.963 1.00 92.88 175 PRO A CA 1
ATOM 1335 C C . PRO A 1 175 ? 2.415 -13.992 -10.584 1.00 92.88 175 PRO A C 1
ATOM 1337 O O . PRO A 1 175 ? 3.030 -15.051 -10.707 1.00 92.88 175 PRO A O 1
ATOM 1340 N N . CYS A 1 176 ? 2.976 -12.894 -10.071 1.00 94.06 176 CYS A N 1
ATOM 1341 C CA . CYS A 1 176 ? 4.361 -12.835 -9.615 1.00 94.06 176 CYS A CA 1
ATOM 1342 C C . CYS A 1 176 ? 4.590 -13.680 -8.359 1.00 94.06 176 CYS A C 1
ATOM 1344 O O . CYS A 1 176 ? 5.580 -14.401 -8.273 1.00 94.06 176 CYS A O 1
ATOM 1346 N N . ILE A 1 177 ? 3.655 -13.636 -7.408 1.00 92.06 177 ILE A N 1
ATOM 1347 C CA . ILE A 1 177 ? 3.705 -14.430 -6.177 1.00 92.06 177 ILE A CA 1
ATOM 1348 C C . ILE A 1 177 ? 3.715 -15.931 -6.493 1.00 92.06 177 ILE A C 1
ATOM 1350 O O . ILE A 1 177 ? 4.531 -16.666 -5.940 1.00 92.06 177 ILE A O 1
ATOM 1354 N N . GLU A 1 178 ? 2.821 -16.380 -7.377 1.00 91.19 178 GLU A N 1
ATOM 1355 C CA . GLU A 1 178 ? 2.682 -17.792 -7.756 1.00 91.19 178 GLU A CA 1
ATOM 1356 C C . GLU A 1 178 ? 3.912 -18.340 -8.490 1.00 91.19 178 GLU A C 1
ATOM 1358 O O . GLU A 1 178 ? 4.253 -19.507 -8.319 1.00 91.19 178 GLU A O 1
ATOM 1363 N N . ASN A 1 179 ? 4.581 -17.503 -9.290 1.00 92.06 179 ASN A N 1
ATOM 1364 C CA . ASN A 1 179 ? 5.696 -17.914 -10.159 1.00 92.06 179 ASN A CA 1
ATOM 1365 C C . ASN A 1 179 ? 7.056 -17.477 -9.622 1.00 92.06 179 ASN A C 1
ATOM 1367 O O . ASN A 1 179 ? 8.058 -17.553 -10.320 1.00 92.06 179 AS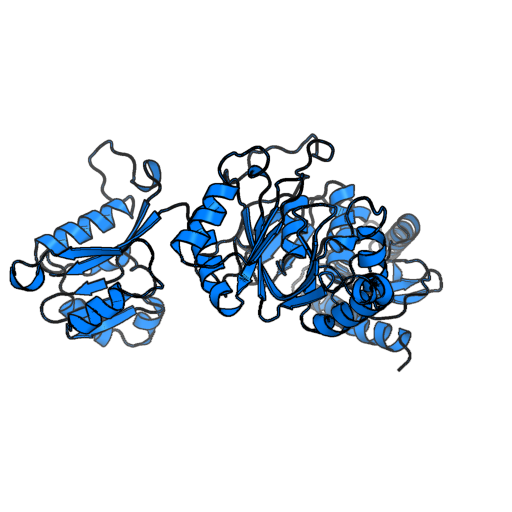N A O 1
ATOM 1371 N N . ARG A 1 180 ? 7.091 -17.019 -8.369 1.00 93.12 180 ARG A N 1
ATOM 1372 C CA . ARG A 1 180 ? 8.305 -16.563 -7.691 1.00 93.12 180 ARG A CA 1
ATOM 1373 C C . ARG A 1 180 ? 9.054 -15.445 -8.436 1.00 93.12 180 ARG A C 1
ATOM 1375 O O . ARG A 1 180 ? 10.277 -15.354 -8.378 1.00 93.12 180 ARG A O 1
ATOM 1382 N N . ILE A 1 181 ? 8.314 -14.555 -9.100 1.00 94.81 181 ILE A N 1
ATOM 1383 C CA . ILE A 1 181 ? 8.867 -13.430 -9.863 1.00 94.81 181 ILE A CA 1
ATOM 1384 C C . ILE A 1 181 ? 8.966 -12.202 -8.943 1.00 94.81 181 ILE A C 1
ATOM 1386 O O . ILE A 1 181 ? 7.940 -11.718 -8.459 1.00 94.81 181 ILE A O 1
ATOM 1390 N N . PRO A 1 182 ? 10.163 -11.656 -8.673 1.00 94.12 182 PRO A N 1
ATOM 1391 C CA . PRO A 1 182 ? 10.302 -10.439 -7.881 1.00 94.12 182 PRO A CA 1
ATOM 1392 C C . PRO A 1 182 ? 9.777 -9.209 -8.636 1.00 94.12 182 PRO A C 1
ATOM 1394 O O . PRO A 1 182 ? 9.898 -9.099 -9.858 1.00 94.12 182 PRO A O 1
ATOM 1397 N N . VAL A 1 183 ? 9.238 -8.246 -7.889 1.00 95.12 183 VAL A N 1
ATOM 1398 C CA . VAL A 1 183 ? 8.758 -6.959 -8.411 1.00 95.12 183 VAL A CA 1
ATOM 1399 C C . VAL A 1 183 ? 9.704 -5.842 -7.967 1.00 95.12 183 VAL A C 1
ATOM 1401 O O . VAL A 1 183 ? 10.105 -5.783 -6.811 1.00 95.12 183 VAL A O 1
ATOM 1404 N N . LEU A 1 184 ? 10.057 -4.932 -8.867 1.00 95.12 184 LEU A N 1
ATOM 1405 C CA . LEU A 1 184 ? 10.850 -3.735 -8.603 1.00 95.12 184 LEU A CA 1
ATOM 1406 C C . LEU A 1 184 ? 9.961 -2.502 -8.748 1.00 95.12 184 LEU A C 1
ATOM 1408 O O . LEU A 1 184 ? 9.297 -2.337 -9.766 1.00 95.12 184 LEU A O 1
ATOM 1412 N N . VAL A 1 185 ? 9.967 -1.607 -7.768 1.00 94.88 185 VAL A N 1
ATOM 1413 C CA . VAL A 1 185 ? 9.290 -0.307 -7.847 1.00 94.88 185 VAL A CA 1
ATOM 1414 C C . VAL A 1 185 ? 10.340 0.774 -8.055 1.00 94.88 185 VAL A C 1
ATOM 1416 O O . VAL A 1 185 ? 11.158 1.010 -7.166 1.00 94.88 185 VAL A O 1
ATOM 1419 N N . LYS A 1 186 ? 10.322 1.433 -9.218 1.00 95.12 186 LYS A N 1
ATOM 1420 C CA . LYS A 1 186 ? 11.336 2.418 -9.631 1.00 95.12 186 LYS A CA 1
ATOM 1421 C C . LYS A 1 186 ? 10.724 3.753 -10.047 1.00 95.12 186 LYS A C 1
ATOM 1423 O O . LYS A 1 186 ? 9.552 3.815 -10.406 1.00 95.12 186 LYS A O 1
ATOM 1428 N N . ASN A 1 187 ? 11.538 4.809 -10.049 1.00 94.56 187 ASN A N 1
ATOM 1429 C CA . ASN A 1 187 ? 11.125 6.155 -10.441 1.00 94.56 187 ASN A CA 1
ATOM 1430 C C . ASN A 1 187 ? 11.487 6.461 -11.899 1.00 94.56 187 ASN A C 1
ATOM 1432 O O . ASN A 1 187 ? 12.657 6.389 -12.267 1.00 94.56 187 ASN A O 1
ATOM 1436 N N . VAL A 1 188 ? 10.517 6.877 -12.715 1.00 95.38 188 VAL A N 1
ATOM 1437 C CA . VAL A 1 188 ? 10.778 7.345 -14.092 1.00 95.38 188 VAL A CA 1
ATOM 1438 C C . VAL A 1 188 ? 11.617 8.621 -14.139 1.00 95.38 188 VAL A C 1
ATOM 1440 O O . VAL A 1 188 ? 12.342 8.835 -15.107 1.00 95.38 188 VAL A O 1
ATOM 1443 N N . PHE A 1 189 ? 11.536 9.461 -13.103 1.00 94.38 189 PHE A N 1
ATOM 1444 C CA . PHE A 1 189 ? 12.274 10.724 -13.008 1.00 94.38 189 PHE A CA 1
ATOM 1445 C C . PHE A 1 189 ? 13.647 10.570 -12.342 1.00 94.38 189 PHE A C 1
ATOM 1447 O O . PHE A 1 189 ? 14.456 11.489 -12.412 1.00 94.38 189 PHE A O 1
ATOM 1454 N N . ASP A 1 190 ? 13.918 9.412 -11.736 1.00 94.69 190 ASP A N 1
ATOM 1455 C CA . ASP A 1 190 ? 15.214 9.064 -11.149 1.00 94.69 190 ASP A CA 1
ATOM 1456 C C . ASP A 1 190 ? 15.554 7.583 -11.426 1.00 94.69 190 ASP A C 1
ATOM 1458 O O . ASP A 1 190 ? 15.462 6.730 -10.537 1.00 94.69 190 ASP A O 1
ATOM 1462 N N . PRO A 1 191 ? 15.904 7.231 -12.683 1.00 93.00 191 PRO A N 1
ATOM 1463 C CA . PRO A 1 191 ? 16.108 5.834 -13.082 1.00 93.00 191 PRO A CA 1
ATOM 1464 C C . PRO A 1 191 ? 17.330 5.167 -12.433 1.00 93.00 191 PRO A C 1
ATOM 1466 O O . PRO A 1 191 ? 17.412 3.931 -12.397 1.00 93.00 191 PRO A O 1
ATOM 1469 N N . ALA A 1 192 ? 18.283 5.981 -11.961 1.00 93.44 192 ALA A N 1
ATOM 1470 C CA . ALA A 1 192 ? 19.514 5.536 -11.318 1.00 93.44 192 ALA A CA 1
ATOM 1471 C C . ALA A 1 192 ? 19.266 5.019 -9.896 1.00 93.44 192 ALA A C 1
ATOM 1473 O O . ALA A 1 192 ? 19.991 4.134 -9.440 1.00 93.44 192 ALA A O 1
ATOM 1474 N N . HIS A 1 193 ? 18.226 5.514 -9.217 1.00 93.00 193 HIS A N 1
ATOM 1475 C CA . HIS A 1 193 ? 17.845 5.011 -7.905 1.00 93.00 193 HIS A CA 1
ATOM 1476 C C . HIS A 1 193 ? 17.484 3.512 -7.970 1.00 93.00 193 HIS A C 1
ATOM 1478 O O . HIS A 1 193 ? 16.756 3.092 -8.882 1.00 93.00 193 HIS A O 1
ATOM 1484 N N . PRO A 1 194 ? 17.954 2.679 -7.018 1.00 90.56 194 PRO A N 1
ATOM 1485 C CA . PRO A 1 194 ? 17.681 1.238 -7.022 1.00 90.56 194 PRO A CA 1
ATOM 1486 C C . PRO A 1 194 ? 16.183 0.927 -6.901 1.00 90.56 194 PRO A C 1
ATOM 1488 O O . PRO A 1 194 ? 15.694 -0.008 -7.535 1.00 90.56 194 PRO A O 1
ATOM 1491 N N . GLY A 1 195 ? 15.451 1.761 -6.158 1.00 93.19 195 GLY A N 1
ATOM 1492 C CA . GLY A 1 195 ? 14.025 1.585 -5.900 1.00 93.19 195 GLY A CA 1
ATOM 1493 C C . GLY A 1 195 ? 13.776 0.580 -4.779 1.00 93.19 195 GLY A C 1
ATOM 1494 O O . GLY A 1 195 ? 14.662 0.329 -3.968 1.00 93.19 195 GLY A O 1
ATOM 1495 N N . THR A 1 196 ? 12.579 -0.003 -4.755 1.00 93.44 196 THR A N 1
ATOM 1496 C CA . THR A 1 196 ? 12.213 -1.047 -3.784 1.00 93.44 196 THR A CA 1
ATOM 1497 C C . THR A 1 196 ? 12.056 -2.385 -4.478 1.00 93.44 196 THR A C 1
ATOM 1499 O O . THR A 1 196 ? 11.312 -2.489 -5.454 1.00 93.4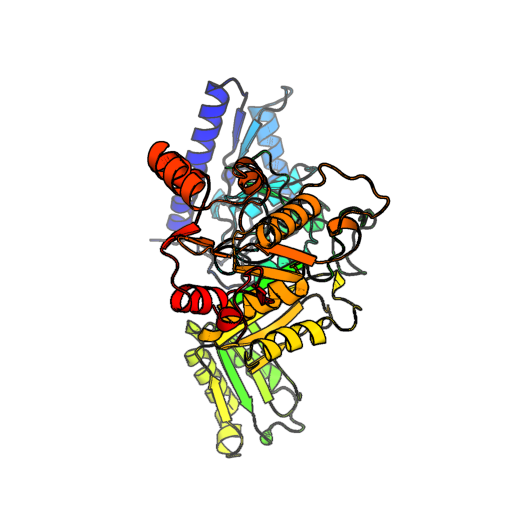4 196 THR A O 1
ATOM 1502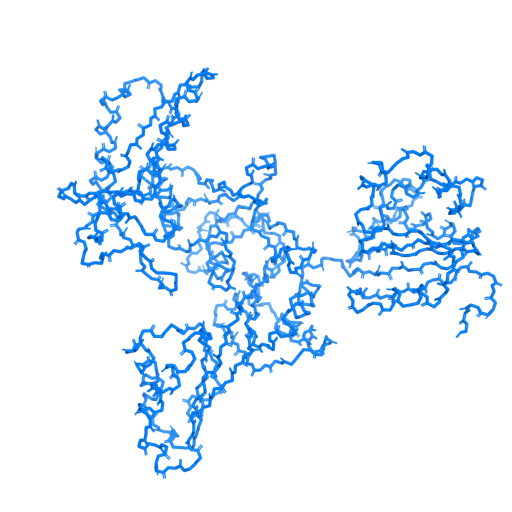 N N . ARG A 1 197 ? 12.697 -3.425 -3.945 1.00 93.69 197 ARG A N 1
ATOM 1503 C CA . ARG A 1 197 ? 12.492 -4.810 -4.381 1.00 93.69 197 ARG A CA 1
ATOM 1504 C C . ARG A 1 197 ? 11.463 -5.513 -3.496 1.00 93.69 197 ARG A C 1
ATOM 1506 O O . ARG A 1 197 ? 11.681 -5.680 -2.302 1.00 93.69 197 ARG A O 1
ATOM 1513 N N . VAL A 1 198 ? 10.377 -5.982 -4.096 1.00 92.75 198 VAL A N 1
ATOM 1514 C CA . VAL A 1 198 ? 9.341 -6.800 -3.459 1.00 92.75 198 VAL A CA 1
ATOM 1515 C C . VAL A 1 198 ? 9.542 -8.261 -3.854 1.00 92.75 198 VAL A C 1
ATOM 1517 O O . VAL A 1 198 ? 9.536 -8.587 -5.044 1.00 92.75 198 VAL A O 1
ATOM 1520 N N . TYR A 1 199 ? 9.775 -9.143 -2.882 1.00 90.81 199 TYR A N 1
ATOM 1521 C CA . TYR A 1 199 ? 10.119 -10.545 -3.146 1.00 90.81 199 TYR A CA 1
ATOM 1522 C C . TYR A 1 199 ? 9.746 -11.465 -1.981 1.00 90.81 199 TYR A C 1
ATOM 1524 O O . TYR A 1 199 ? 9.747 -11.042 -0.832 1.00 90.81 199 TYR A O 1
ATOM 1532 N N . GLY A 1 200 ? 9.486 -12.744 -2.255 1.00 89.56 200 GLY A N 1
ATOM 1533 C CA . GLY A 1 200 ? 9.282 -13.727 -1.193 1.00 89.56 200 GLY A CA 1
ATOM 1534 C C . GLY A 1 200 ? 7.993 -13.547 -0.390 1.00 89.56 200 GLY A C 1
ATOM 1535 O O . GLY A 1 200 ? 7.149 -12.687 -0.661 1.00 89.56 200 GLY A O 1
ATOM 1536 N N . ARG A 1 201 ? 7.834 -14.401 0.617 1.00 88.06 201 ARG A N 1
ATOM 1537 C CA . ARG A 1 201 ? 6.680 -14.409 1.523 1.00 88.06 201 ARG A CA 1
ATOM 1538 C C . ARG A 1 201 ? 7.178 -14.458 2.956 1.00 88.06 201 ARG A C 1
ATOM 1540 O O . ARG A 1 201 ? 8.172 -15.112 3.252 1.00 88.06 201 ARG A O 1
ATOM 1547 N N . GLY A 1 202 ? 6.483 -13.756 3.833 1.00 76.69 202 GLY A N 1
ATOM 1548 C CA . GLY A 1 202 ? 6.822 -13.661 5.243 1.00 76.69 202 GLY A CA 1
ATOM 1549 C C . GLY A 1 202 ? 6.339 -14.851 6.072 1.00 76.69 202 GLY A C 1
ATOM 1550 O O . GLY A 1 202 ? 6.908 -15.201 7.107 1.00 76.69 202 GLY A O 1
ATOM 1551 N N . ASP A 1 203 ? 5.263 -15.513 5.639 1.00 74.25 203 ASP A N 1
ATOM 1552 C CA . ASP A 1 203 ? 4.730 -16.656 6.375 1.00 74.25 203 ASP A CA 1
ATOM 1553 C C . ASP A 1 203 ? 5.638 -17.881 6.288 1.00 74.25 203 ASP A C 1
ATOM 1555 O O . ASP A 1 203 ? 6.014 -18.298 5.199 1.00 74.25 203 ASP A O 1
ATOM 1559 N N . SER A 1 204 ? 5.943 -18.500 7.433 1.00 70.25 204 SER A N 1
ATOM 1560 C CA . SER A 1 204 ? 6.812 -19.678 7.511 1.00 70.25 204 SER A CA 1
ATOM 1561 C C . SER A 1 204 ? 6.338 -20.834 6.629 1.00 70.25 204 SER A C 1
ATOM 1563 O O . SER A 1 204 ? 7.161 -21.632 6.201 1.00 70.25 204 SER A O 1
ATOM 1565 N N . PHE A 1 205 ? 5.033 -20.929 6.353 1.00 70.12 205 PHE A N 1
ATOM 1566 C CA . PHE A 1 205 ? 4.471 -21.950 5.468 1.00 70.12 205 PHE A CA 1
ATOM 1567 C C . PHE A 1 205 ? 4.469 -21.556 3.983 1.00 70.12 205 PHE A C 1
ATOM 1569 O O . PHE A 1 205 ? 4.305 -22.426 3.133 1.00 70.12 205 PHE A O 1
ATOM 1576 N N . LEU A 1 206 ? 4.608 -20.266 3.665 1.00 78.31 206 LEU A N 1
ATOM 1577 C CA . LEU A 1 206 ? 4.530 -19.727 2.299 1.00 78.31 206 LEU A CA 1
ATOM 1578 C C . LEU A 1 206 ? 5.873 -19.199 1.779 1.00 78.31 206 LEU A C 1
ATOM 1580 O O . LEU A 1 206 ? 5.972 -18.857 0.598 1.00 78.31 206 LEU A O 1
ATOM 1584 N N . ARG A 1 207 ? 6.874 -19.092 2.659 1.00 80.38 207 ARG A N 1
ATOM 1585 C CA . ARG A 1 207 ? 8.216 -18.584 2.377 1.00 80.38 207 ARG A CA 1
ATOM 1586 C C . ARG A 1 207 ? 8.832 -19.330 1.196 1.00 80.38 207 ARG A C 1
ATOM 1588 O O . ARG A 1 207 ? 8.662 -20.539 1.059 1.00 80.38 207 ARG A O 1
ATOM 1595 N N . TRP A 1 208 ? 9.535 -18.607 0.331 1.00 85.31 208 TRP A N 1
ATOM 1596 C CA . TRP A 1 208 ? 10.251 -19.243 -0.772 1.00 85.31 208 TRP A CA 1
ATOM 1597 C C . TRP A 1 208 ? 11.545 -19.873 -0.247 1.00 85.31 208 TRP A C 1
ATOM 1599 O O . TRP A 1 208 ? 12.247 -19.263 0.558 1.00 85.31 208 TRP A O 1
ATOM 1609 N N . ASP A 1 209 ? 11.863 -21.089 -0.690 1.00 78.38 209 ASP A N 1
ATOM 1610 C CA . ASP A 1 209 ? 13.017 -21.850 -0.182 1.00 78.38 209 ASP A CA 1
ATOM 1611 C C . ASP A 1 209 ? 14.364 -21.170 -0.482 1.00 78.38 209 ASP A C 1
ATOM 1613 O O . ASP A 1 209 ? 15.329 -21.315 0.262 1.00 78.38 209 ASP A O 1
ATOM 1617 N N . ASP A 1 210 ? 14.421 -20.409 -1.573 1.00 72.69 210 ASP A N 1
ATOM 1618 C CA . ASP A 1 210 ? 15.567 -19.635 -2.049 1.00 72.69 210 ASP A CA 1
ATOM 1619 C C . ASP A 1 210 ? 15.604 -18.199 -1.491 1.00 72.69 210 ASP A C 1
ATOM 1621 O O . ASP A 1 210 ? 16.434 -17.385 -1.899 1.00 72.69 210 ASP A O 1
ATOM 1625 N N . GLN A 1 211 ? 14.722 -17.868 -0.542 1.00 72.69 211 GLN A N 1
ATOM 1626 C CA . GLN A 1 211 ? 14.671 -16.550 0.085 1.00 72.69 211 GLN A CA 1
ATOM 1627 C C . GLN A 1 211 ? 15.848 -16.347 1.050 1.00 72.69 211 GLN A C 1
ATOM 1629 O O . GLN A 1 211 ? 15.803 -16.769 2.210 1.00 72.69 211 GLN A O 1
ATOM 1634 N N . VAL A 1 212 ? 16.883 -15.657 0.568 1.00 61.12 212 VAL A N 1
ATOM 1635 C CA . VAL A 1 212 ? 18.046 -15.234 1.358 1.00 61.12 212 VAL A CA 1
ATOM 1636 C C . VAL A 1 212 ? 17.742 -13.912 2.075 1.00 61.12 212 VAL A C 1
ATOM 1638 O O . VAL A 1 212 ? 17.446 -12.914 1.420 1.00 61.12 212 VAL A O 1
ATOM 1641 N N . ASP A 1 213 ? 17.875 -13.884 3.405 1.00 58.81 213 ASP A N 1
ATOM 1642 C CA . ASP A 1 213 ? 17.635 -12.697 4.255 1.00 58.81 213 ASP A CA 1
ATOM 1643 C C . ASP A 1 213 ? 18.729 -11.607 4.133 1.00 58.81 213 ASP A C 1
ATOM 1645 O O . ASP A 1 213 ? 18.777 -10.667 4.921 1.00 58.81 213 ASP A O 1
ATOM 1649 N N . GLU A 1 214 ? 19.624 -11.698 3.143 1.00 49.44 214 GLU A N 1
ATOM 1650 C CA . GLU A 1 214 ? 20.759 -10.775 2.962 1.00 49.44 214 GLU A CA 1
ATOM 1651 C C . GLU A 1 214 ? 20.336 -9.322 2.670 1.00 49.44 214 GLU A C 1
ATOM 1653 O O . GLU A 1 214 ? 21.101 -8.400 2.941 1.00 49.44 214 GLU A O 1
ATOM 1658 N N . TRP A 1 215 ? 19.121 -9.104 2.149 1.00 50.28 215 TRP A N 1
ATOM 1659 C CA . TRP A 1 215 ? 18.573 -7.772 1.836 1.00 50.28 215 TRP A CA 1
ATOM 1660 C C . TRP A 1 215 ? 17.637 -7.206 2.903 1.00 50.28 215 TRP A C 1
ATOM 1662 O O . TRP A 1 215 ? 17.012 -6.162 2.675 1.00 50.28 215 TRP A O 1
ATOM 1672 N N . ASP A 1 216 ? 17.499 -7.882 4.042 1.00 55.66 216 ASP A N 1
ATOM 1673 C CA . ASP A 1 216 ? 16.641 -7.392 5.105 1.00 55.66 216 ASP A CA 1
ATOM 1674 C C . ASP A 1 216 ? 17.325 -6.216 5.815 1.00 55.66 216 ASP A C 1
ATOM 1676 O O . ASP A 1 216 ? 18.239 -6.389 6.624 1.00 55.66 216 ASP A O 1
ATOM 1680 N N . ASP A 1 217 ? 16.891 -4.985 5.511 1.00 57.84 217 ASP A N 1
ATOM 1681 C CA . ASP A 1 217 ? 17.094 -3.872 6.437 1.00 57.84 217 ASP A CA 1
ATOM 1682 C C . ASP A 1 217 ? 16.575 -4.378 7.788 1.00 57.84 217 ASP A C 1
ATOM 1684 O O . ASP A 1 217 ? 15.366 -4.565 7.893 1.00 57.84 217 ASP A O 1
ATOM 1688 N N . GLN A 1 218 ? 17.454 -4.633 8.772 1.00 66.00 218 GLN A N 1
ATOM 1689 C CA . GLN A 1 218 ? 17.156 -5.252 10.085 1.00 66.00 218 GLN A CA 1
ATOM 1690 C C . GLN A 1 218 ? 16.153 -4.464 10.965 1.00 66.00 218 GLN A C 1
ATOM 1692 O O . GLN A 1 218 ? 16.189 -4.520 12.192 1.00 66.00 218 GLN A O 1
ATOM 1697 N N . MET A 1 219 ? 15.293 -3.653 10.361 1.00 76.56 219 MET A N 1
ATOM 1698 C CA . MET A 1 219 ? 14.200 -2.930 10.968 1.00 76.56 219 MET A CA 1
ATOM 1699 C C . MET A 1 219 ? 13.003 -3.881 11.127 1.00 76.56 219 MET A C 1
ATOM 1701 O O . MET A 1 219 ? 12.423 -4.303 10.125 1.00 76.56 219 MET A O 1
ATOM 1705 N N . PRO A 1 220 ? 12.581 -4.189 12.368 1.00 84.25 220 PRO A N 1
ATOM 1706 C CA . PRO A 1 220 ? 11.400 -5.018 12.608 1.00 84.25 220 PRO A CA 1
ATOM 1707 C C . PRO A 1 220 ? 10.123 -4.436 11.990 1.00 84.25 220 PRO A C 1
ATOM 1709 O O . PRO A 1 220 ? 9.238 -5.173 11.569 1.00 84.25 220 PRO A O 1
ATOM 1712 N N . VAL A 1 221 ? 10.046 -3.106 11.937 1.00 90.38 221 VAL A N 1
ATOM 1713 C CA . VAL A 1 221 ? 9.016 -2.336 11.238 1.00 90.38 221 VAL A CA 1
ATOM 1714 C C . VAL A 1 221 ? 9.600 -1.866 9.911 1.00 90.38 221 VAL A C 1
ATOM 1716 O O . VAL A 1 221 ? 10.716 -1.360 9.900 1.00 90.38 221 VAL A O 1
ATOM 1719 N N . LYS A 1 222 ? 8.850 -1.976 8.815 1.00 90.31 222 LYS A N 1
ATOM 1720 C CA . LYS A 1 222 ? 9.243 -1.462 7.493 1.00 90.31 222 LYS A CA 1
ATOM 1721 C C . LYS A 1 222 ? 8.513 -0.189 7.114 1.00 90.31 222 LYS A C 1
ATOM 1723 O O . LYS A 1 222 ? 9.098 0.685 6.486 1.00 90.31 222 LYS A O 1
ATOM 1728 N N . ALA A 1 223 ? 7.233 -0.095 7.455 1.00 92.75 223 ALA A N 1
ATOM 1729 C CA . ALA A 1 223 ? 6.391 0.994 6.994 1.00 92.75 223 ALA A CA 1
ATOM 1730 C C . ALA A 1 223 ? 5.324 1.371 8.017 1.00 92.75 223 ALA A C 1
ATOM 1732 O O . ALA A 1 223 ? 4.876 0.555 8.824 1.00 92.75 223 ALA A O 1
ATOM 1733 N N . ILE A 1 224 ? 4.898 2.624 7.947 1.00 94.25 224 ILE A N 1
ATOM 1734 C CA . ILE A 1 224 ? 3.802 3.191 8.715 1.00 94.25 224 ILE A CA 1
ATOM 1735 C C . ILE A 1 224 ? 2.862 3.856 7.722 1.00 94.25 224 ILE A C 1
ATOM 1737 O O . ILE A 1 224 ? 3.280 4.607 6.843 1.00 94.25 224 ILE A O 1
ATOM 1741 N N . THR A 1 225 ? 1.577 3.568 7.844 1.00 93.88 225 THR A N 1
ATOM 1742 C CA . THR A 1 225 ? 0.570 4.045 6.901 1.00 93.88 225 THR A CA 1
ATOM 1743 C C . THR A 1 225 ? -0.720 4.408 7.617 1.00 93.88 225 THR A C 1
ATOM 1745 O O . THR A 1 225 ? -0.854 4.197 8.826 1.00 93.88 225 THR A O 1
ATOM 1748 N N . SER A 1 226 ? -1.662 5.000 6.889 1.00 94.00 226 SER A N 1
ATOM 1749 C CA . SER A 1 226 ? -2.941 5.381 7.464 1.00 94.00 226 SER A CA 1
ATOM 1750 C C . SER A 1 226 ? -4.097 5.355 6.474 1.00 94.00 226 SER A C 1
ATOM 1752 O O . SER A 1 226 ? -3.940 5.617 5.281 1.00 94.00 226 SER A O 1
ATOM 1754 N N . ILE A 1 227 ? -5.288 5.095 7.016 1.00 93.44 227 ILE A N 1
ATOM 1755 C CA . ILE A 1 227 ? -6.563 5.287 6.332 1.00 93.44 227 ILE A CA 1
ATOM 1756 C C . ILE A 1 227 ? -7.273 6.460 7.000 1.00 93.44 227 ILE A C 1
ATOM 1758 O O . ILE A 1 227 ? -7.700 6.385 8.156 1.00 93.44 227 ILE A O 1
ATOM 1762 N N . GLU A 1 228 ? -7.410 7.550 6.256 1.00 92.56 228 GLU A N 1
ATOM 1763 C CA . GLU A 1 228 ? -8.228 8.690 6.654 1.00 92.56 228 GLU A CA 1
ATOM 1764 C C . GLU A 1 228 ? -9.717 8.421 6.423 1.00 92.56 228 GLU A C 1
ATOM 1766 O O . GLU A 1 228 ? -10.097 7.617 5.574 1.00 92.56 228 GLU A O 1
ATOM 1771 N N . LYS A 1 229 ? -10.567 9.194 7.107 1.00 94.81 229 LYS A N 1
ATOM 1772 C CA . LYS A 1 229 ? -12.020 9.202 6.874 1.00 94.81 229 LYS A CA 1
ATOM 1773 C C . LYS A 1 229 ? -12.696 7.882 7.219 1.00 94.81 229 LYS A C 1
ATOM 1775 O O . LYS A 1 229 ? -13.411 7.315 6.393 1.00 94.81 229 LYS A O 1
ATOM 1780 N N . VAL A 1 230 ? -12.471 7.425 8.451 1.00 96.38 230 VAL A N 1
ATOM 1781 C CA . VAL A 1 230 ? -13.152 6.251 8.999 1.00 96.38 230 VAL A CA 1
ATOM 1782 C C . VAL A 1 230 ? -14.108 6.608 10.130 1.00 96.38 230 VAL A C 1
ATOM 1784 O O . VAL A 1 230 ? -13.869 7.527 10.920 1.00 96.38 230 VAL A O 1
ATOM 1787 N N . SER A 1 231 ? -15.161 5.804 10.231 1.00 97.50 231 SER A N 1
ATOM 1788 C CA . SER A 1 231 ? -16.143 5.848 11.306 1.00 97.50 231 SER A CA 1
ATOM 1789 C C . SER A 1 231 ? -16.187 4.499 12.019 1.00 97.50 231 SER A C 1
ATOM 1791 O O . SER A 1 231 ? -16.133 3.447 11.376 1.00 97.50 231 SER A O 1
ATOM 1793 N N . LEU A 1 232 ? -16.269 4.515 13.351 1.00 97.12 232 LEU A N 1
ATOM 1794 C CA . LEU A 1 232 ? -16.407 3.304 14.158 1.00 97.12 232 LEU A CA 1
ATOM 1795 C C . LEU A 1 232 ? -17.874 3.030 14.463 1.00 97.12 232 LEU A C 1
ATOM 1797 O O . LEU A 1 232 ? -18.530 3.841 15.112 1.00 97.12 232 LEU A O 1
ATOM 1801 N N . ILE A 1 233 ? -18.354 1.855 14.066 1.00 96.69 233 ILE A N 1
ATOM 1802 C CA . ILE A 1 233 ? -19.675 1.337 14.420 1.00 96.69 233 ILE A CA 1
ATOM 1803 C C . ILE A 1 233 ? -19.496 0.304 15.518 1.00 96.69 233 ILE A C 1
ATOM 1805 O O . ILE A 1 233 ? -18.777 -0.678 15.344 1.00 96.69 233 ILE A O 1
ATOM 1809 N N . THR A 1 234 ? -20.143 0.529 16.656 1.00 93.69 234 THR A N 1
ATOM 1810 C CA . THR A 1 234 ? -20.091 -0.378 17.803 1.00 93.69 234 THR A CA 1
ATOM 1811 C C . THR A 1 234 ? -21.485 -0.820 18.184 1.00 93.69 234 THR A C 1
ATOM 1813 O O . THR A 1 234 ? -22.353 0.018 18.401 1.00 93.69 234 THR A O 1
ATOM 1816 N N . ILE A 1 235 ? -21.679 -2.126 18.331 1.00 90.75 235 ILE A N 1
ATOM 1817 C CA . ILE A 1 235 ? -22.810 -2.681 19.067 1.00 90.75 235 ILE A CA 1
ATOM 1818 C C . ILE A 1 235 ? -22.308 -3.168 20.424 1.00 90.75 235 ILE A C 1
ATOM 1820 O O . ILE A 1 235 ? -21.305 -3.878 20.499 1.00 90.75 235 ILE A O 1
ATOM 1824 N N . ALA A 1 236 ? -22.977 -2.765 21.500 1.00 88.75 236 ALA A N 1
ATOM 1825 C CA . ALA A 1 236 ? -22.632 -3.171 22.859 1.00 88.75 236 ALA A CA 1
ATOM 1826 C C . ALA A 1 236 ? -23.895 -3.460 23.670 1.00 88.75 236 ALA A C 1
ATOM 1828 O O . ALA A 1 236 ? -24.904 -2.778 23.495 1.00 88.75 236 ALA A O 1
ATOM 1829 N N . GLY A 1 237 ? -23.844 -4.463 24.550 1.00 81.31 237 GLY A N 1
ATOM 1830 C CA . GLY A 1 237 ? -24.946 -4.784 25.457 1.00 81.31 237 GLY A CA 1
ATOM 1831 C C . GLY A 1 237 ? -24.793 -6.126 26.173 1.00 81.31 237 GLY A C 1
ATOM 1832 O O . GLY A 1 237 ? -24.041 -6.999 25.749 1.00 81.31 237 GLY A O 1
ATOM 1833 N N . THR A 1 238 ? -25.536 -6.303 27.265 1.00 72.88 238 THR A N 1
ATOM 1834 C CA . THR A 1 238 ? -25.558 -7.534 28.079 1.00 72.88 238 THR A CA 1
ATOM 1835 C C . THR A 1 238 ? -26.407 -8.649 27.460 1.00 72.88 238 THR A C 1
ATOM 1837 O O . THR A 1 238 ? -26.216 -9.822 27.772 1.00 72.88 238 THR A O 1
ATOM 1840 N N . SER A 1 239 ? -27.288 -8.308 26.513 1.00 67.44 239 SER A N 1
ATOM 1841 C CA . SER A 1 239 ? -28.169 -9.246 25.793 1.00 67.44 239 SER A CA 1
ATOM 1842 C C . SER A 1 239 ? -27.441 -10.299 24.954 1.00 67.44 239 SER A C 1
ATOM 1844 O O . SER A 1 239 ? -28.081 -11.233 24.477 1.00 67.44 239 SER A O 1
ATOM 1846 N N . PHE A 1 240 ? -26.135 -10.133 24.734 1.00 71.38 240 PHE A N 1
ATOM 1847 C CA . PHE A 1 240 ? -25.343 -10.977 23.843 1.00 71.38 240 PHE A CA 1
ATOM 1848 C C . PHE A 1 240 ? -24.601 -12.114 24.568 1.00 71.38 240 PHE A C 1
ATOM 1850 O O . PHE A 1 240 ? -24.116 -13.036 23.906 1.00 71.38 240 PHE A O 1
ATOM 1857 N N . MET A 1 241 ? -24.575 -12.105 25.907 1.00 65.88 241 MET A N 1
ATOM 1858 C CA . MET A 1 241 ? -23.929 -13.141 26.723 1.00 65.88 241 MET A CA 1
ATOM 1859 C C . MET A 1 241 ? -24.541 -14.522 26.459 1.00 65.88 241 MET A C 1
ATOM 1861 O O . MET A 1 241 ? -25.750 -14.713 26.595 1.00 65.88 241 MET A O 1
ATOM 1865 N N . GLY A 1 242 ? -23.711 -15.489 26.057 1.00 64.19 242 GLY A N 1
ATOM 1866 C CA . GLY A 1 242 ? -24.145 -16.847 25.706 1.00 64.19 242 GLY A CA 1
ATOM 1867 C C . GLY A 1 242 ? -24.963 -16.982 24.410 1.00 64.19 242 GLY A C 1
ATOM 1868 O O . GLY A 1 242 ? -25.467 -18.070 24.123 1.00 64.19 242 GLY A O 1
ATOM 1869 N N . THR A 1 243 ? -25.109 -15.919 23.608 1.00 67.06 243 THR A N 1
ATOM 1870 C CA . THR A 1 243 ? -25.790 -15.997 22.303 1.00 67.06 243 THR A CA 1
ATOM 1871 C C . THR A 1 243 ? -24.797 -16.266 21.174 1.00 67.06 243 THR A C 1
ATOM 1873 O O . THR A 1 243 ? -23.890 -15.485 20.895 1.00 67.06 243 THR A O 1
ATOM 1876 N N . HIS A 1 244 ? -24.971 -17.388 20.479 1.00 70.12 244 HIS A N 1
ATOM 1877 C CA . HIS A 1 244 ? -24.150 -17.710 19.315 1.00 70.12 244 HIS A CA 1
ATOM 1878 C C . HIS A 1 244 ? -24.590 -16.899 18.085 1.00 70.12 244 HIS A C 1
ATOM 1880 O O . HIS A 1 244 ? -25.780 -16.721 17.831 1.00 70.12 244 HIS A O 1
ATOM 1886 N N . GLY A 1 245 ? -23.625 -16.455 17.275 1.00 80.12 245 GLY A N 1
ATOM 1887 C CA . GLY A 1 245 ? -23.893 -15.885 15.949 1.00 80.12 245 GLY A CA 1
ATOM 1888 C C . GLY A 1 245 ? -24.124 -14.371 15.889 1.00 80.12 245 GLY A C 1
ATOM 1889 O O . GLY A 1 245 ? -24.461 -13.876 14.815 1.00 80.12 245 GLY A O 1
ATOM 1890 N N . VAL A 1 246 ? -23.898 -13.621 16.976 1.00 85.25 246 VAL A N 1
ATOM 1891 C CA . VAL A 1 246 ? -23.974 -12.142 16.973 1.00 85.25 246 VAL A CA 1
ATOM 1892 C C . VAL A 1 246 ? -23.012 -11.543 15.945 1.00 85.25 246 VAL A C 1
ATOM 1894 O O . VAL A 1 246 ? -23.434 -10.766 15.095 1.00 85.25 246 VAL A O 1
ATOM 1897 N N . ALA A 1 247 ? -21.747 -11.975 15.946 1.00 86.88 247 ALA A N 1
ATOM 1898 C CA . ALA A 1 247 ? -20.753 -11.513 14.975 1.00 86.88 247 ALA A CA 1
ATOM 1899 C C . ALA A 1 247 ? -21.145 -11.834 13.526 1.00 86.88 247 ALA A C 1
ATOM 1901 O O . ALA A 1 247 ? -21.002 -10.988 12.649 1.00 86.88 247 ALA A O 1
ATOM 1902 N N . LYS A 1 248 ? -21.703 -13.028 13.282 1.00 89.69 248 LYS A N 1
ATOM 1903 C CA . LYS A 1 248 ? -22.200 -13.421 11.959 1.00 89.69 248 LYS A CA 1
ATOM 1904 C C . LYS A 1 248 ? -23.304 -12.471 11.490 1.00 89.69 248 LYS A C 1
ATOM 1906 O O . LYS A 1 248 ? -23.171 -11.895 10.421 1.00 89.69 248 LYS A O 1
ATOM 1911 N N . ARG A 1 249 ? -24.342 -12.261 12.307 1.00 90.56 249 ARG A N 1
ATOM 1912 C CA . ARG A 1 249 ? -25.457 -11.352 11.986 1.00 90.56 249 ARG A CA 1
ATOM 1913 C C . ARG A 1 249 ? -24.994 -9.915 11.770 1.00 90.56 249 ARG A C 1
ATOM 1915 O O . ARG A 1 249 ? -25.502 -9.242 10.883 1.00 90.56 249 ARG A O 1
ATOM 1922 N N . PHE A 1 250 ? -24.033 -9.457 12.568 1.00 91.69 250 PHE A N 1
ATOM 1923 C CA . PHE A 1 250 ? -23.452 -8.125 12.439 1.00 91.69 250 PHE A CA 1
ATOM 1924 C C . PHE A 1 250 ? -22.744 -7.949 11.090 1.00 91.69 250 PHE A C 1
ATOM 1926 O O . PHE A 1 250 ? -23.023 -6.996 10.368 1.00 91.69 250 PHE A O 1
ATOM 1933 N N . MET A 1 251 ? -21.886 -8.899 10.711 1.00 93.69 251 MET A N 1
ATOM 1934 C CA . MET A 1 251 ? -21.205 -8.867 9.413 1.00 93.69 251 MET A CA 1
ATOM 1935 C C . MET A 1 251 ? -22.181 -9.052 8.244 1.00 93.69 251 MET A C 1
ATOM 1937 O O . MET A 1 251 ? -22.055 -8.374 7.227 1.00 93.69 251 MET A O 1
ATOM 1941 N N . GLU A 1 252 ? -23.188 -9.917 8.393 1.00 94.69 252 GLU A N 1
ATOM 1942 C CA . GLU A 1 252 ? -24.250 -10.103 7.398 1.00 94.69 252 GLU A CA 1
ATOM 1943 C C . GLU A 1 252 ? -25.024 -8.802 7.161 1.00 94.69 252 GLU A C 1
ATOM 1945 O O . GLU A 1 252 ? -25.207 -8.422 6.006 1.00 94.69 252 GLU A O 1
ATOM 1950 N N . ALA A 1 253 ? -25.398 -8.082 8.225 1.00 95.56 253 ALA A N 1
ATOM 1951 C CA . ALA A 1 253 ? -26.092 -6.800 8.125 1.00 95.56 253 ALA A CA 1
ATOM 1952 C C . ALA A 1 253 ? -25.305 -5.797 7.270 1.00 95.56 253 ALA A C 1
ATOM 1954 O O . ALA A 1 253 ? -25.863 -5.234 6.331 1.00 95.56 253 ALA A O 1
ATOM 1955 N N . LEU A 1 254 ? -24.002 -5.651 7.524 1.00 95.81 254 LEU A N 1
ATOM 1956 C CA . LEU A 1 254 ? -23.128 -4.757 6.758 1.00 95.81 254 LEU A CA 1
ATOM 1957 C C . LEU A 1 254 ? -22.955 -5.213 5.304 1.00 95.81 254 LEU A C 1
ATOM 1959 O O . LEU A 1 254 ? -23.124 -4.423 4.376 1.00 95.81 254 LEU A O 1
ATOM 1963 N N . SER A 1 255 ? -22.686 -6.502 5.085 1.00 93.69 255 SER A N 1
ATOM 1964 C CA . SER A 1 255 ? -22.493 -7.039 3.732 1.00 93.69 255 SER A CA 1
ATOM 1965 C C . SER A 1 255 ? -23.755 -6.939 2.866 1.00 93.69 255 SER A C 1
ATOM 1967 O O . SER A 1 255 ? -23.655 -6.701 1.665 1.00 93.69 255 SER A O 1
ATOM 1969 N N . SER A 1 256 ? -24.947 -7.051 3.468 1.00 93.25 256 SER A N 1
ATOM 1970 C CA . SER A 1 256 ? -26.232 -6.988 2.757 1.00 93.25 256 SER A CA 1
ATOM 1971 C C . SER A 1 256 ? -26.519 -5.623 2.127 1.00 93.25 256 SER A C 1
ATOM 1973 O O . SER A 1 256 ? -27.277 -5.541 1.162 1.00 93.25 256 SER A O 1
ATOM 1975 N N . VAL A 1 257 ? -25.881 -4.570 2.644 1.00 93.81 257 VAL A N 1
ATOM 1976 C CA . VAL A 1 257 ? -25.965 -3.195 2.132 1.00 93.81 257 VAL A CA 1
ATOM 1977 C C . VAL A 1 257 ? -24.691 -2.762 1.397 1.00 93.81 257 VAL A C 1
ATOM 1979 O O . VAL A 1 257 ? -24.554 -1.595 1.048 1.00 93.81 257 VAL A O 1
ATOM 1982 N N . GLY A 1 258 ? -23.764 -3.692 1.140 1.00 89.44 258 GLY A N 1
ATOM 1983 C CA . GLY A 1 258 ? -22.529 -3.425 0.399 1.00 89.44 258 GLY A CA 1
ATOM 1984 C C . GLY A 1 258 ? -21.468 -2.639 1.175 1.00 89.44 258 GLY A C 1
ATOM 1985 O O . GLY A 1 258 ? -20.552 -2.107 0.557 1.00 89.44 258 GLY A O 1
ATOM 1986 N N . VAL A 1 259 ? -21.564 -2.561 2.506 1.00 91.94 259 VAL A N 1
ATOM 1987 C CA . VAL A 1 259 ? -20.580 -1.846 3.333 1.00 91.94 259 VAL A CA 1
ATOM 1988 C C . VAL A 1 259 ? -19.326 -2.695 3.514 1.00 91.94 259 VAL A C 1
ATOM 1990 O O . VAL A 1 259 ? -19.391 -3.827 4.001 1.00 91.94 259 VAL A O 1
ATOM 1993 N N . ASN A 1 260 ? -18.169 -2.127 3.170 1.00 88.38 260 ASN A N 1
ATOM 1994 C CA . ASN A 1 260 ? -16.876 -2.771 3.373 1.00 88.38 260 ASN A CA 1
ATOM 1995 C C . ASN A 1 260 ? -16.330 -2.499 4.785 1.00 88.38 260 ASN A C 1
ATOM 1997 O O . ASN A 1 260 ? -16.241 -1.351 5.225 1.00 88.38 260 ASN A O 1
ATOM 2001 N N . VAL A 1 261 ? -15.911 -3.557 5.479 1.00 91.62 261 VAL A N 1
ATOM 2002 C CA . VAL A 1 261 ? -15.300 -3.464 6.810 1.00 91.62 261 VAL A CA 1
ATOM 2003 C C . VAL A 1 261 ? -13.788 -3.353 6.666 1.00 91.62 261 VAL A C 1
ATOM 2005 O O . VAL A 1 261 ? -13.150 -4.230 6.097 1.00 91.62 261 VAL A O 1
ATOM 2008 N N . ILE A 1 262 ? -13.213 -2.283 7.213 1.00 90.62 262 ILE A N 1
ATOM 2009 C CA . ILE A 1 262 ? -11.780 -1.983 7.109 1.00 90.62 262 ILE A CA 1
ATOM 2010 C C . ILE A 1 262 ? -11.001 -2.663 8.236 1.00 90.62 262 ILE A C 1
ATOM 2012 O O . ILE A 1 262 ? -9.969 -3.288 8.005 1.00 90.62 262 ILE A O 1
ATOM 2016 N N . LEU A 1 263 ? -11.496 -2.526 9.466 1.00 90.31 263 LEU A N 1
ATOM 2017 C CA . LEU A 1 263 ? -10.848 -3.010 10.681 1.00 90.31 263 LEU A CA 1
ATOM 2018 C C . LEU A 1 263 ? -11.910 -3.508 11.654 1.00 90.31 263 LEU A C 1
ATOM 2020 O O . LEU A 1 263 ? -12.990 -2.931 11.757 1.00 90.31 263 LEU A O 1
ATOM 2024 N N . THR A 1 264 ? -11.592 -4.559 12.400 1.00 91.38 264 THR A N 1
ATOM 2025 C CA . THR A 1 264 ? -12.447 -5.096 13.462 1.00 91.38 264 THR A CA 1
ATOM 2026 C C . THR A 1 264 ? -11.708 -5.024 14.790 1.00 91.38 264 THR A C 1
ATOM 2028 O O . THR A 1 264 ? -10.575 -5.494 14.883 1.00 91.38 264 THR A O 1
ATOM 2031 N N . SER A 1 265 ? -12.344 -4.472 15.819 1.00 88.31 265 SER A N 1
ATOM 2032 C CA . SER A 1 265 ? -11.821 -4.448 17.184 1.00 88.31 265 SER A CA 1
ATOM 2033 C C . SER A 1 265 ? -12.824 -5.110 18.119 1.00 88.31 265 SER A C 1
ATOM 2035 O O . SER A 1 265 ? -14.009 -4.771 18.149 1.00 88.31 265 SER A O 1
ATOM 2037 N N . GLN A 1 266 ? -12.355 -6.124 18.838 1.00 80.75 266 GLN A N 1
ATOM 2038 C CA . GLN A 1 266 ? -13.211 -7.035 19.579 1.00 80.75 266 GLN A CA 1
ATOM 2039 C C . GLN A 1 266 ? -12.459 -7.485 20.839 1.00 80.75 266 GLN A C 1
ATOM 2041 O O . GLN A 1 266 ? -11.551 -8.305 20.765 1.00 80.75 266 GLN A O 1
ATOM 2046 N N . GLY A 1 267 ? -12.796 -6.897 21.990 1.00 64.62 267 GLY A N 1
ATOM 2047 C CA . GLY A 1 267 ? -12.142 -7.207 23.269 1.00 64.62 267 GLY A CA 1
ATOM 2048 C C . GLY A 1 267 ? -12.841 -8.284 24.107 1.00 64.62 267 GLY A C 1
ATOM 2049 O O . GLY A 1 267 ? -12.248 -8.821 25.036 1.00 64.62 267 GLY A O 1
ATOM 2050 N N . SER A 1 268 ? -14.105 -8.597 23.816 1.00 69.56 268 SER A N 1
ATOM 2051 C CA . SER A 1 268 ? -14.907 -9.583 24.553 1.00 69.56 268 SER A CA 1
ATOM 2052 C C . SER A 1 268 ? -16.006 -10.159 23.669 1.00 69.56 268 SER A C 1
ATOM 2054 O O . SER A 1 268 ? -16.955 -9.439 23.344 1.00 69.56 268 SER A O 1
ATOM 2056 N N . SER A 1 269 ? -15.864 -11.408 23.218 1.00 64.06 269 SER A N 1
ATOM 2057 C CA . SER A 1 269 ? -16.666 -12.036 22.145 1.00 64.06 269 SER A CA 1
ATOM 2058 C C . SER A 1 269 ? -18.183 -11.982 22.330 1.00 64.06 269 SER A C 1
ATOM 2060 O O . SER A 1 269 ? -18.925 -12.242 21.387 1.00 64.06 269 SER A O 1
ATOM 2062 N N . GLU A 1 270 ? -18.640 -11.622 23.527 1.00 65.75 270 GLU A N 1
ATOM 2063 C CA . GLU A 1 270 ? -20.040 -11.627 23.933 1.00 65.75 270 GLU A CA 1
ATOM 2064 C C . GLU A 1 270 ? -20.556 -10.272 24.446 1.00 65.75 270 GLU A C 1
ATOM 2066 O O . GLU A 1 270 ? -21.715 -10.192 24.835 1.00 65.75 270 GLU A O 1
ATOM 2071 N N . HIS A 1 271 ? -19.741 -9.209 24.470 1.00 72.56 271 HIS A N 1
ATOM 2072 C CA . HIS A 1 271 ? -20.152 -7.917 25.049 1.00 72.56 271 HIS A CA 1
ATOM 2073 C C . HIS A 1 271 ? -20.159 -6.750 24.068 1.00 72.56 271 HIS A C 1
ATOM 2075 O O . HIS A 1 271 ? -21.031 -5.881 24.164 1.00 72.56 271 HIS A O 1
ATOM 2081 N N . SER A 1 272 ? -19.207 -6.706 23.137 1.00 85.75 272 SER A N 1
ATOM 2082 C CA . SER A 1 272 ? -19.151 -5.637 22.145 1.00 85.75 272 SER A CA 1
ATOM 2083 C C . SER A 1 272 ? -18.462 -6.067 20.861 1.00 85.75 272 SER A C 1
ATOM 2085 O O . SER A 1 272 ? -17.499 -6.834 20.868 1.00 85.75 272 SER A O 1
ATOM 2087 N N . ILE A 1 273 ? -18.947 -5.543 19.743 1.00 89.88 273 ILE A N 1
ATOM 2088 C CA . ILE A 1 273 ? -18.296 -5.676 18.441 1.00 89.88 273 ILE A CA 1
ATOM 2089 C C . ILE A 1 273 ? -18.149 -4.273 17.879 1.00 89.88 273 ILE A C 1
ATOM 2091 O O . ILE A 1 273 ? -19.146 -3.563 17.740 1.00 89.88 273 ILE A O 1
ATOM 2095 N N . THR A 1 274 ? -16.914 -3.890 17.566 1.00 93.25 274 THR A N 1
ATOM 2096 C CA . THR A 1 274 ? -16.589 -2.610 16.944 1.00 93.25 274 THR A CA 1
ATOM 2097 C C . THR A 1 274 ? -15.954 -2.857 15.585 1.00 93.25 274 THR A C 1
ATOM 2099 O O . THR A 1 274 ? -15.028 -3.660 15.457 1.00 93.25 274 THR A O 1
ATOM 2102 N N . VAL A 1 275 ? -16.425 -2.149 14.564 1.00 95.44 275 VAL A N 1
ATOM 2103 C CA . VAL A 1 275 ? -15.826 -2.167 13.228 1.00 95.44 275 VAL A CA 1
ATOM 2104 C C . VAL A 1 275 ? -15.563 -0.757 12.734 1.00 95.44 275 VAL A C 1
ATOM 2106 O O . VAL A 1 275 ? -16.316 0.161 13.047 1.00 95.44 275 VAL A O 1
ATOM 2109 N N . ALA A 1 276 ? -14.507 -0.596 11.949 1.00 95.81 276 ALA A N 1
ATOM 2110 C CA . ALA A 1 276 ? -14.245 0.608 11.184 1.00 95.81 276 ALA A CA 1
ATOM 2111 C C . ALA A 1 276 ? -14.767 0.438 9.758 1.00 95.81 276 ALA A C 1
ATOM 2113 O O . ALA A 1 276 ? -14.488 -0.571 9.105 1.00 95.81 276 ALA A O 1
ATOM 2114 N N . VAL A 1 277 ? -15.487 1.445 9.279 1.00 96.12 277 VAL A N 1
ATOM 2115 C CA . VAL A 1 277 ? -15.992 1.557 7.906 1.00 96.12 277 VAL A CA 1
ATOM 2116 C C . VAL A 1 277 ? -15.593 2.917 7.336 1.00 96.12 277 VAL A C 1
ATOM 2118 O O . VAL A 1 277 ? -15.182 3.808 8.085 1.00 96.12 277 VAL A O 1
ATOM 2121 N N . ALA A 1 278 ? -15.698 3.092 6.019 1.00 94.88 278 ALA A N 1
ATOM 2122 C CA . ALA A 1 278 ? -15.504 4.405 5.408 1.00 94.88 278 ALA A CA 1
ATOM 2123 C C . ALA A 1 278 ? -16.550 5.404 5.937 1.00 94.88 278 ALA A C 1
ATOM 2125 O O . ALA A 1 278 ? -17.710 5.044 6.128 1.00 94.88 278 ALA A O 1
ATOM 2126 N N . ASP A 1 279 ? -16.173 6.672 6.130 1.00 94.62 279 ASP A N 1
ATOM 2127 C CA . ASP A 1 279 ? -17.092 7.732 6.589 1.00 94.62 279 ASP A CA 1
ATOM 2128 C C . ASP A 1 279 ? -18.347 7.844 5.715 1.00 94.62 279 ASP A C 1
ATOM 2130 O O . ASP A 1 279 ? -19.440 8.113 6.211 1.00 94.62 279 ASP A O 1
ATOM 2134 N N . THR A 1 280 ? -18.198 7.626 4.407 1.00 95.19 280 THR A N 1
ATOM 2135 C CA . THR A 1 280 ? -19.310 7.652 3.446 1.00 95.19 280 THR A CA 1
ATOM 2136 C C . THR A 1 280 ? -20.370 6.599 3.745 1.00 95.19 280 THR A C 1
ATOM 2138 O O . THR A 1 280 ? -21.542 6.811 3.439 1.00 95.19 280 THR A O 1
ATOM 2141 N N . ASP A 1 281 ? -19.963 5.507 4.385 1.00 95.69 281 ASP A N 1
ATOM 2142 C CA . ASP A 1 281 ? -20.778 4.329 4.643 1.00 95.69 281 ASP A CA 1
ATOM 2143 C C . ASP A 1 281 ? -21.281 4.290 6.093 1.00 95.69 281 ASP A C 1
ATOM 2145 O O . ASP A 1 281 ? -22.156 3.490 6.416 1.00 95.69 281 ASP A O 1
ATOM 2149 N N . GLY A 1 282 ? -20.770 5.159 6.977 1.00 95.62 282 GLY A N 1
ATOM 2150 C CA . GLY A 1 282 ? -21.022 5.110 8.422 1.00 95.62 282 GLY A CA 1
ATOM 2151 C C . GLY A 1 282 ? -22.507 5.112 8.796 1.00 95.62 282 GLY A C 1
ATOM 2152 O O . GLY A 1 282 ? -22.954 4.265 9.569 1.00 95.62 282 GLY A O 1
ATOM 2153 N N . LYS A 1 283 ? -23.301 6.007 8.194 1.00 96.56 283 LYS A N 1
ATOM 2154 C CA . LYS A 1 283 ? -24.752 6.085 8.450 1.00 96.56 283 LYS A CA 1
ATOM 2155 C C . LYS A 1 283 ? -25.493 4.842 7.962 1.00 96.56 283 LYS A C 1
ATOM 2157 O O . LYS A 1 283 ? -26.286 4.277 8.708 1.00 96.56 283 LYS A O 1
ATOM 2162 N N . LEU A 1 284 ? -25.185 4.394 6.745 1.00 96.88 284 LEU A N 1
ATOM 2163 C CA . LEU A 1 284 ? -25.772 3.189 6.156 1.00 96.88 284 LEU A CA 1
ATOM 2164 C C . LEU A 1 284 ? -25.451 1.948 7.004 1.00 96.88 284 LEU A C 1
ATOM 2166 O O . LEU A 1 284 ? -26.326 1.128 7.272 1.00 96.88 284 LEU A O 1
ATOM 2170 N N . ALA A 1 285 ? -24.206 1.842 7.470 1.00 96.75 285 ALA A N 1
ATOM 2171 C CA . ALA A 1 285 ? -23.742 0.780 8.349 1.00 96.75 285 ALA A CA 1
ATOM 2172 C C . ALA A 1 285 ? -24.488 0.781 9.693 1.00 96.75 285 ALA A C 1
ATOM 2174 O O . ALA A 1 285 ? -24.942 -0.270 10.146 1.00 96.75 285 ALA A O 1
ATOM 2175 N N . MET A 1 286 ? -24.643 1.954 10.316 1.00 96.81 286 MET A N 1
ATOM 2176 C CA . MET A 1 286 ? -25.368 2.110 11.579 1.00 96.81 286 MET A CA 1
ATOM 2177 C C . MET A 1 286 ? -26.829 1.663 11.444 1.00 96.81 286 MET A C 1
ATOM 2179 O O . MET A 1 286 ? -27.277 0.817 12.214 1.00 96.81 286 MET A O 1
ATOM 2183 N N . GLU A 1 287 ? -27.543 2.164 10.431 1.00 97.00 287 GLU A N 1
ATOM 2184 C CA . GLU A 1 287 ? -28.954 1.837 10.178 1.00 97.00 287 GLU A CA 1
ATOM 2185 C C . GLU A 1 287 ? -29.163 0.340 9.891 1.00 97.00 287 GLU A C 1
ATOM 2187 O O . GLU A 1 287 ? -30.123 -0.270 10.380 1.00 97.00 287 GLU A O 1
ATOM 2192 N N . ALA A 1 288 ? -28.250 -0.282 9.137 1.00 96.88 288 ALA A N 1
ATOM 2193 C CA . ALA A 1 288 ? -28.294 -1.713 8.844 1.00 96.88 288 ALA A CA 1
ATOM 2194 C C . ALA A 1 288 ? -28.130 -2.562 10.115 1.00 96.88 288 ALA A C 1
ATOM 2196 O O . ALA A 1 288 ? -28.882 -3.517 10.333 1.00 96.88 288 ALA A O 1
ATO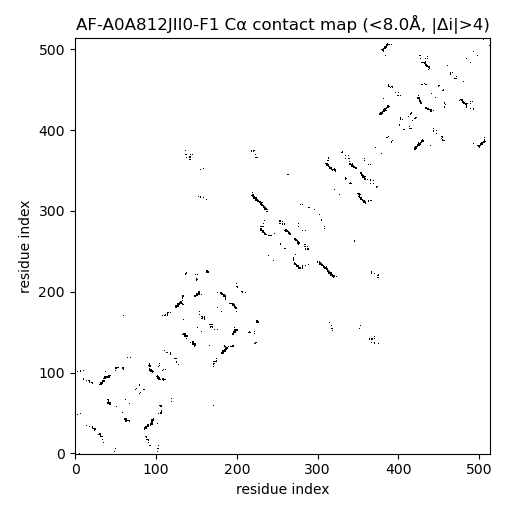M 2197 N N . VAL A 1 289 ? -27.182 -2.197 10.985 1.00 95.62 289 VAL A N 1
ATOM 2198 C CA . VAL A 1 289 ? -26.961 -2.889 12.262 1.00 95.62 289 VAL A CA 1
ATOM 2199 C C . VAL A 1 289 ? -28.136 -2.660 13.218 1.00 95.62 289 VAL A C 1
ATOM 2201 O O . VAL A 1 289 ? -28.632 -3.620 13.803 1.00 95.62 289 VAL A O 1
ATOM 2204 N N . GLU A 1 290 ? -28.635 -1.431 13.359 1.00 95.12 290 GLU A N 1
ATOM 2205 C CA . GLU A 1 290 ? -29.809 -1.138 14.195 1.00 95.12 290 GLU A CA 1
ATOM 2206 C C . GLU A 1 290 ? -31.029 -1.958 13.770 1.00 95.12 290 GLU A C 1
ATOM 2208 O O . GLU A 1 290 ? -31.705 -2.554 14.612 1.00 95.12 290 GLU A O 1
ATOM 2213 N N . SER A 1 291 ? -31.264 -2.064 12.461 1.00 95.25 291 SER A N 1
ATOM 2214 C CA . SER A 1 291 ? -32.345 -2.879 11.903 1.00 95.25 291 SER A CA 1
ATOM 2215 C C . SER A 1 291 ? -32.154 -4.367 12.210 1.00 95.25 291 SER A C 1
ATOM 2217 O O . SER A 1 291 ? -33.097 -5.051 12.611 1.00 95.25 291 SER A O 1
ATOM 2219 N N . ALA A 1 292 ? -30.927 -4.879 12.076 1.00 93.19 292 ALA A N 1
ATOM 2220 C CA . ALA A 1 292 ? -30.615 -6.284 12.321 1.00 93.19 292 ALA A CA 1
ATOM 2221 C C . ALA A 1 292 ? -30.747 -6.702 13.798 1.00 93.19 292 ALA A C 1
ATOM 2223 O O . ALA A 1 292 ? -30.982 -7.885 14.066 1.00 93.19 292 ALA A O 1
ATOM 2224 N N . PHE A 1 293 ? -30.609 -5.764 14.742 1.00 91.56 293 PHE A N 1
ATOM 2225 C CA . PHE A 1 293 ? -30.644 -6.006 16.194 1.00 91.56 293 PHE A CA 1
ATOM 2226 C C . PHE A 1 293 ? -31.800 -5.292 16.918 1.00 91.56 293 PHE A C 1
ATOM 2228 O O . PHE A 1 293 ? -31.782 -5.134 18.141 1.00 91.56 293 PHE A O 1
ATOM 2235 N N . GLN A 1 294 ? -32.835 -4.873 16.182 1.00 91.88 294 GLN A N 1
ATOM 2236 C CA . GLN A 1 294 ? -33.957 -4.096 16.719 1.00 91.88 294 GLN A CA 1
ATOM 2237 C C . GLN A 1 294 ? -34.657 -4.786 17.904 1.00 91.88 294 GLN A C 1
ATOM 2239 O O . GLN A 1 294 ? -35.073 -4.123 18.855 1.00 91.88 294 GLN A O 1
ATOM 2244 N N . LEU A 1 295 ? -34.787 -6.117 17.871 1.00 88.31 295 LEU A N 1
ATOM 2245 C CA . LEU A 1 295 ? -35.443 -6.882 18.936 1.00 88.31 295 LEU A CA 1
ATOM 2246 C C . LEU A 1 295 ? -34.621 -6.885 20.228 1.00 88.31 295 LEU A C 1
ATOM 2248 O O . LEU A 1 295 ? -35.189 -6.797 21.314 1.00 88.31 295 LEU A O 1
ATOM 2252 N N . GLU A 1 296 ? -33.302 -6.997 20.125 1.00 88.44 296 GLU A N 1
ATOM 2253 C CA . GLU A 1 296 ? -32.380 -6.966 21.257 1.00 88.44 296 GLU A CA 1
ATOM 2254 C C . GLU A 1 296 ? -32.340 -5.575 21.893 1.00 88.44 296 GLU A C 1
ATOM 2256 O O . GLU A 1 296 ? -32.449 -5.465 23.114 1.00 88.44 296 GLU A O 1
ATOM 2261 N N . ILE A 1 297 ? -32.289 -4.530 21.062 1.00 89.12 297 ILE A N 1
ATOM 2262 C CA . ILE A 1 297 ? -32.361 -3.126 21.491 1.00 89.12 297 ILE A CA 1
ATOM 2263 C C . ILE A 1 297 ? -33.696 -2.850 22.204 1.00 89.12 297 ILE A C 1
ATOM 2265 O O . ILE A 1 297 ? -33.728 -2.224 23.259 1.00 89.12 297 ILE A O 1
ATOM 2269 N N . ALA A 1 298 ? -34.813 -3.361 21.674 1.00 87.50 298 ALA A N 1
ATOM 2270 C CA . ALA A 1 298 ? -36.131 -3.171 22.282 1.00 87.50 298 ALA A CA 1
ATOM 2271 C C . ALA A 1 298 ? -36.318 -3.948 23.599 1.00 87.50 298 ALA A C 1
ATOM 2273 O O . ALA A 1 298 ? -37.091 -3.526 24.459 1.00 87.50 298 ALA A O 1
ATOM 2274 N N . ARG A 1 299 ? -35.649 -5.098 23.759 1.00 85.50 299 ARG A N 1
ATOM 2275 C CA . ARG A 1 299 ? -35.750 -5.951 24.957 1.00 85.50 299 ARG A CA 1
ATOM 2276 C C . ARG A 1 299 ? -34.873 -5.475 26.107 1.00 85.50 299 ARG A C 1
ATOM 2278 O O . ARG A 1 299 ? -35.230 -5.713 27.259 1.00 85.50 299 ARG A O 1
ATOM 2285 N N . ASN A 1 300 ? -33.737 -4.854 25.809 1.00 81.12 300 ASN A N 1
ATOM 2286 C CA . ASN A 1 300 ? -32.769 -4.435 26.809 1.00 81.12 300 ASN A CA 1
ATOM 2287 C C . ASN A 1 300 ? -32.250 -3.034 26.494 1.00 81.12 300 ASN A C 1
ATOM 2289 O O . ASN A 1 300 ? -31.535 -2.833 25.516 1.00 81.12 300 ASN A O 1
ATOM 2293 N N . ALA A 1 301 ? -32.557 -2.086 27.377 1.00 76.38 301 ALA A N 1
ATOM 2294 C CA . ALA A 1 301 ? -32.157 -0.691 27.224 1.00 76.38 301 ALA A CA 1
ATOM 2295 C C . ALA A 1 301 ? -30.629 -0.480 27.237 1.00 76.38 301 ALA A C 1
ATOM 2297 O O . ALA A 1 301 ? -30.154 0.573 26.820 1.00 76.38 301 ALA A O 1
ATOM 2298 N N . GLU A 1 302 ? -29.852 -1.459 27.712 1.00 82.12 302 GLU A N 1
ATOM 2299 C CA . GLU A 1 302 ? -28.387 -1.416 27.680 1.00 82.12 302 GLU A CA 1
ATOM 2300 C C . GLU A 1 302 ? -27.801 -1.823 26.320 1.00 82.12 302 GLU A C 1
ATOM 2302 O O . GLU A 1 302 ? -26.622 -1.567 26.067 1.00 82.12 302 GLU A O 1
ATOM 2307 N N . THR A 1 303 ? -28.595 -2.446 25.440 1.00 85.88 303 THR A N 1
ATOM 2308 C CA . THR A 1 303 ? -28.166 -2.790 24.084 1.00 85.88 303 THR A CA 1
ATOM 2309 C C . THR A 1 303 ? -28.314 -1.580 23.170 1.00 85.88 303 THR A C 1
ATOM 2311 O O . THR A 1 303 ? -29.422 -1.123 22.902 1.00 85.88 303 THR A O 1
ATOM 2314 N N . ARG A 1 304 ? -27.191 -1.077 22.651 1.00 89.62 304 ARG A N 1
ATOM 2315 C CA . ARG A 1 304 ? -27.166 0.079 21.746 1.00 89.62 304 ARG A CA 1
ATOM 2316 C C . ARG A 1 304 ? -26.151 -0.082 20.628 1.00 89.62 304 ARG A C 1
ATOM 2318 O O . ARG A 1 304 ? -25.107 -0.715 20.805 1.00 89.62 304 ARG A O 1
ATOM 2325 N N . VAL A 1 305 ? -26.466 0.551 19.505 1.00 93.12 305 VAL A N 1
ATOM 2326 C CA . VAL A 1 305 ? -25.542 0.790 18.400 1.00 93.12 305 VAL A CA 1
ATOM 2327 C C . VAL A 1 305 ? -25.064 2.235 18.512 1.00 93.12 305 VAL A C 1
ATOM 2329 O O . VAL A 1 305 ? -25.853 3.137 18.780 1.00 93.12 305 VAL A O 1
ATOM 2332 N N . THR A 1 306 ? -23.763 2.461 18.383 1.00 94.81 306 THR A N 1
ATOM 2333 C CA . 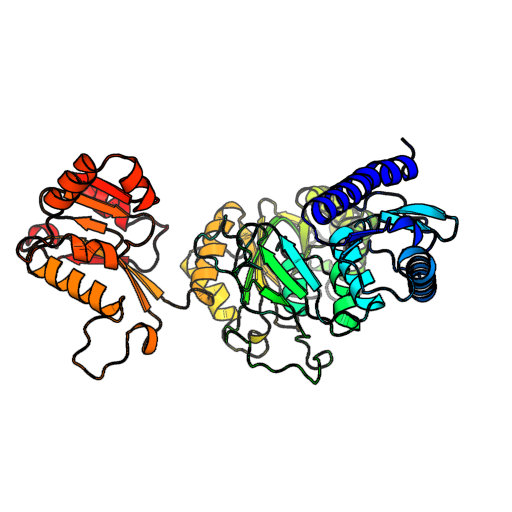THR A 1 306 ? -23.159 3.796 18.439 1.00 94.81 306 THR A CA 1
ATOM 2334 C C . THR A 1 306 ? -22.205 3.983 17.276 1.00 94.81 306 THR A C 1
ATOM 2336 O O . THR A 1 306 ? -21.440 3.069 16.961 1.00 94.81 306 THR A O 1
ATOM 2339 N N . MET A 1 307 ? -22.205 5.183 16.705 1.00 96.44 307 MET A N 1
ATOM 2340 C CA . MET A 1 307 ? -21.262 5.606 15.676 1.00 96.44 307 MET A CA 1
ATOM 2341 C C . MET A 1 307 ? -20.339 6.696 16.226 1.00 96.44 307 MET A C 1
ATOM 2343 O O . MET A 1 307 ? -20.806 7.636 16.869 1.00 96.44 307 MET A O 1
ATOM 2347 N N . LEU A 1 308 ? -19.038 6.572 15.967 1.00 97.12 308 LEU A N 1
ATOM 2348 C CA . LEU A 1 308 ? -18.043 7.617 16.209 1.00 97.12 308 LEU A CA 1
ATOM 2349 C C . LEU A 1 308 ? -17.406 8.021 14.879 1.00 97.12 308 LEU A C 1
ATOM 2351 O O . LEU A 1 308 ? -16.811 7.183 14.204 1.00 97.12 308 LEU A O 1
ATOM 2355 N N . GLU A 1 309 ? -17.535 9.296 14.522 1.00 97.19 309 GLU A N 1
ATOM 2356 C CA . GLU A 1 309 ? -17.004 9.890 13.289 1.00 97.19 309 GLU A CA 1
ATOM 2357 C C . GLU A 1 309 ? -15.698 10.658 13.561 1.00 97.19 309 GLU A C 1
ATOM 2359 O O . GLU A 1 309 ? -15.290 10.844 14.709 1.00 97.19 309 GLU A O 1
ATOM 2364 N N . GLY A 1 310 ? -15.049 11.151 12.501 1.00 96.62 310 GLY A N 1
ATOM 2365 C CA . GLY A 1 310 ? -13.872 12.017 12.639 1.00 96.62 310 GLY A CA 1
ATOM 2366 C C . GLY A 1 310 ? -12.596 11.263 13.012 1.00 96.62 310 GLY A C 1
ATOM 2367 O O . GLY A 1 310 ? -11.675 11.848 13.578 1.00 96.62 310 GLY A O 1
ATOM 2368 N N . LEU A 1 311 ? -12.529 9.970 12.690 1.00 97.94 311 LEU A N 1
ATOM 2369 C CA . LEU A 1 311 ? -11.412 9.103 13.044 1.00 97.94 311 LEU A CA 1
ATOM 2370 C C . LEU A 1 311 ? -10.533 8.790 11.825 1.00 97.94 311 LEU A C 1
ATOM 2372 O O . LEU A 1 311 ? -10.918 9.022 10.667 1.00 97.94 311 LEU A O 1
ATOM 2376 N N . SER A 1 312 ? -9.344 8.274 12.127 1.00 97.19 312 SER A N 1
ATOM 2377 C CA . SER A 1 312 ? -8.365 7.735 11.183 1.00 97.19 312 SER A CA 1
ATOM 2378 C C . SER A 1 312 ? -7.739 6.461 11.754 1.00 97.19 312 SER A C 1
ATOM 2380 O O . SER A 1 312 ? -7.602 6.321 12.970 1.00 97.19 312 SER A O 1
ATOM 2382 N N . ILE A 1 313 ? -7.343 5.536 10.882 1.00 96.38 313 ILE A N 1
ATOM 2383 C CA . ILE A 1 313 ? -6.587 4.334 11.254 1.00 96.38 313 ILE A CA 1
ATOM 2384 C C . ILE A 1 313 ? -5.116 4.597 10.962 1.00 96.38 313 ILE A C 1
ATOM 2386 O O . ILE A 1 313 ? -4.781 4.976 9.848 1.00 96.38 313 ILE A O 1
ATOM 2390 N N . LEU A 1 314 ? -4.255 4.366 11.943 1.00 96.00 314 LEU A N 1
ATOM 2391 C CA . LEU A 1 314 ? -2.803 4.338 11.824 1.00 96.00 314 LEU A CA 1
ATOM 2392 C C . LEU A 1 314 ? -2.342 2.883 11.918 1.00 96.00 314 LEU A C 1
ATOM 2394 O O . LEU A 1 314 ? -2.737 2.195 12.857 1.00 96.00 314 LEU A O 1
ATOM 2398 N N . ALA A 1 315 ? -1.503 2.427 10.995 1.00 94.62 315 ALA A N 1
ATOM 2399 C CA . ALA A 1 315 ? -0.985 1.062 10.980 1.00 94.62 315 ALA A CA 1
ATOM 2400 C C . ALA A 1 315 ? 0.542 1.046 10.893 1.00 94.62 315 ALA A C 1
ATOM 2402 O O . ALA A 1 315 ? 1.140 1.792 10.118 1.00 94.62 315 ALA A O 1
ATOM 2403 N N . VAL A 1 316 ? 1.155 0.170 11.683 1.00 94.62 316 VAL A N 1
ATOM 2404 C CA . VAL A 1 316 ? 2.584 -0.156 11.649 1.00 94.62 316 VAL A CA 1
ATOM 2405 C C . VAL A 1 316 ? 2.728 -1.529 11.013 1.00 94.62 316 VAL A C 1
ATOM 2407 O O . VAL A 1 316 ? 2.021 -2.448 11.421 1.00 94.62 316 VAL A O 1
ATOM 2410 N N . ILE A 1 317 ? 3.609 -1.662 10.020 1.00 93.19 317 ILE A N 1
ATOM 2411 C CA . ILE A 1 317 ? 3.736 -2.854 9.176 1.00 93.19 317 ILE A CA 1
ATOM 2412 C C . ILE A 1 317 ? 5.193 -3.302 9.113 1.00 93.19 317 ILE A C 1
ATOM 2414 O O . ILE A 1 317 ? 6.094 -2.489 8.893 1.00 93.19 317 ILE A O 1
ATOM 2418 N N . GLY A 1 318 ? 5.426 -4.601 9.278 1.00 90.69 318 GLY A N 1
ATOM 2419 C CA . GLY A 1 318 ? 6.753 -5.197 9.172 1.00 90.69 318 GLY A CA 1
ATOM 2420 C C . GLY A 1 318 ? 6.784 -6.665 9.577 1.00 90.69 318 GLY A C 1
ATOM 2421 O O . GLY A 1 318 ? 6.198 -7.068 10.581 1.00 90.69 318 GLY A O 1
ATOM 2422 N N . GLU A 1 319 ? 7.498 -7.467 8.801 1.00 86.50 319 GLU A N 1
ATOM 2423 C CA . GLU A 1 319 ? 7.645 -8.905 8.999 1.00 86.50 319 GLU A CA 1
ATOM 2424 C C . GLU A 1 319 ? 8.423 -9.227 10.276 1.00 86.50 319 GLU A C 1
ATOM 2426 O O . GLU A 1 319 ? 8.067 -10.135 11.029 1.00 86.50 319 GLU A O 1
ATOM 2431 N N . GLY A 1 320 ? 9.446 -8.420 10.564 1.00 83.62 320 GLY A N 1
ATOM 2432 C CA . GLY A 1 320 ? 10.284 -8.574 11.747 1.00 83.62 320 GLY A CA 1
ATOM 2433 C C . GLY A 1 320 ? 9.572 -8.242 13.061 1.00 83.62 320 GLY A C 1
ATOM 2434 O O . GLY A 1 320 ? 10.144 -8.470 14.125 1.00 83.62 320 GLY A O 1
ATOM 2435 N N . MET A 1 321 ? 8.334 -7.732 13.036 1.00 88.12 321 MET A N 1
ATOM 2436 C CA . MET A 1 321 ? 7.523 -7.558 14.247 1.00 88.12 321 MET A CA 1
ATOM 2437 C C . MET A 1 321 ? 7.079 -8.894 14.845 1.00 88.12 321 MET A C 1
ATOM 2439 O O . MET A 1 321 ? 6.911 -8.993 16.062 1.00 88.12 321 MET A O 1
ATOM 2443 N N . LYS A 1 322 ? 6.930 -9.930 14.013 1.00 82.81 322 LYS A N 1
ATOM 2444 C CA . LYS A 1 322 ? 6.496 -11.253 14.455 1.00 82.81 322 LYS A CA 1
ATOM 2445 C C . LYS A 1 322 ? 7.509 -11.863 15.419 1.00 82.81 322 LYS A C 1
ATOM 2447 O O . LYS A 1 322 ? 8.690 -11.972 15.101 1.00 82.81 322 LYS A O 1
ATOM 2452 N N . ASN A 1 323 ? 7.041 -12.292 16.592 1.00 75.44 323 ASN A N 1
ATOM 2453 C CA . ASN A 1 323 ? 7.866 -12.770 17.711 1.00 75.44 323 ASN A CA 1
ATOM 2454 C C . ASN A 1 323 ? 8.828 -11.723 18.317 1.00 75.44 323 ASN A C 1
ATOM 2456 O O . ASN A 1 323 ? 9.618 -12.065 19.202 1.00 75.44 323 ASN A O 1
ATOM 2460 N N . SER A 1 324 ? 8.761 -10.453 17.902 1.00 80.12 324 SER A N 1
ATOM 2461 C CA . SER A 1 324 ? 9.578 -9.376 18.465 1.00 80.12 324 SER A CA 1
ATOM 2462 C C . SER A 1 324 ? 8.859 -8.712 19.634 1.00 80.12 324 SER A C 1
ATOM 2464 O O . SER A 1 324 ? 7.966 -7.875 19.480 1.00 80.12 324 SER A O 1
ATOM 2466 N N . THR A 1 325 ? 9.270 -9.061 20.851 1.00 80.94 325 THR A N 1
ATOM 2467 C CA . THR A 1 325 ? 8.685 -8.482 22.064 1.00 80.94 325 THR A CA 1
ATOM 2468 C C . THR A 1 325 ? 8.971 -6.984 22.172 1.00 80.94 325 THR A C 1
ATOM 2470 O O . THR A 1 325 ? 10.081 -6.532 21.901 1.00 80.94 325 THR A O 1
ATOM 2473 N N . GLY A 1 326 ? 7.992 -6.213 22.650 1.00 82.56 326 GLY A N 1
ATOM 2474 C CA . GLY A 1 326 ? 8.156 -4.785 22.943 1.00 82.56 326 GLY A CA 1
ATOM 2475 C C . GLY A 1 326 ? 7.795 -3.839 21.795 1.00 82.56 326 GLY A C 1
ATOM 2476 O O . GLY A 1 326 ? 7.647 -2.647 22.052 1.00 82.56 326 GLY A O 1
ATOM 2477 N N . ILE A 1 327 ? 7.559 -4.341 20.576 1.00 88.44 327 ILE A N 1
ATOM 2478 C CA . ILE A 1 327 ? 7.134 -3.520 19.429 1.00 88.44 327 ILE A CA 1
ATOM 2479 C C . ILE A 1 327 ? 5.791 -2.835 19.702 1.00 88.44 327 ILE A C 1
ATOM 2481 O O . ILE A 1 327 ? 5.723 -1.609 19.670 1.00 88.44 327 ILE A O 1
ATOM 2485 N N . SER A 1 328 ? 4.749 -3.575 20.091 1.00 89.94 328 SER A N 1
ATOM 2486 C CA . SER A 1 328 ? 3.452 -2.970 20.434 1.00 89.94 328 SER A CA 1
ATOM 2487 C C . SER A 1 328 ? 3.571 -1.971 21.589 1.00 89.94 328 SER A C 1
ATOM 2489 O O . SER A 1 328 ? 2.968 -0.902 21.561 1.00 89.94 328 SER A O 1
ATOM 2491 N N . GLY A 1 329 ? 4.410 -2.280 22.585 1.00 89.00 329 GLY A N 1
ATOM 2492 C CA . GLY A 1 329 ? 4.697 -1.371 23.695 1.00 89.00 329 GLY A CA 1
ATOM 2493 C C . GLY A 1 329 ? 5.335 -0.064 23.223 1.00 89.00 329 GLY A C 1
ATOM 2494 O O . GLY A 1 329 ? 4.889 1.006 23.625 1.00 89.00 329 GLY A O 1
ATOM 2495 N N . ARG A 1 330 ? 6.331 -0.137 22.331 1.00 90.38 330 ARG A N 1
ATOM 2496 C CA . ARG A 1 330 ? 6.992 1.022 21.711 1.00 90.38 330 ARG A CA 1
ATOM 2497 C C . ARG A 1 330 ? 6.005 1.855 20.893 1.00 90.38 330 ARG A C 1
ATOM 2499 O O . ARG A 1 330 ? 6.000 3.073 21.043 1.00 90.38 330 ARG A O 1
ATOM 2506 N N . PHE A 1 331 ? 5.128 1.209 20.121 1.00 94.75 331 PHE A N 1
ATOM 2507 C CA . PHE A 1 331 ? 4.094 1.881 19.330 1.00 94.75 331 PHE A CA 1
ATOM 2508 C C . PHE A 1 331 ? 3.131 2.686 20.209 1.00 94.75 331 PHE A C 1
ATOM 2510 O O . PHE A 1 331 ? 3.005 3.900 20.054 1.00 94.75 331 PHE A O 1
ATOM 2517 N N . PHE A 1 332 ? 2.500 2.045 21.194 1.00 95.19 332 PHE A N 1
ATOM 2518 C CA . PHE A 1 332 ? 1.550 2.738 22.066 1.00 95.19 332 PHE A CA 1
ATOM 2519 C C . PHE A 1 332 ? 2.233 3.751 22.994 1.00 95.19 332 PHE A C 1
ATOM 2521 O O . PHE A 1 332 ? 1.633 4.769 23.336 1.00 95.19 332 PHE A O 1
ATOM 2528 N N . ASN A 1 333 ? 3.498 3.526 23.369 1.00 91.38 333 ASN A N 1
ATOM 2529 C CA . ASN A 1 333 ? 4.278 4.505 24.122 1.00 91.38 333 ASN A CA 1
ATOM 2530 C C . ASN A 1 333 ? 4.551 5.773 23.303 1.00 91.38 333 ASN A C 1
ATOM 2532 O O . ASN A 1 333 ? 4.438 6.866 23.851 1.00 91.38 333 ASN A O 1
ATOM 2536 N N . ALA A 1 334 ? 4.862 5.638 22.010 1.00 91.88 334 ALA A N 1
ATOM 2537 C CA . ALA A 1 334 ? 5.061 6.771 21.111 1.00 91.88 334 ALA A CA 1
ATOM 2538 C C . ALA A 1 334 ? 3.801 7.643 21.021 1.00 91.88 334 ALA A C 1
ATOM 2540 O O . ALA A 1 334 ? 3.867 8.853 21.241 1.00 91.88 334 ALA A O 1
ATOM 2541 N N . LEU A 1 335 ? 2.639 7.016 20.812 1.00 95.75 335 LEU A N 1
ATOM 2542 C CA . LEU A 1 335 ? 1.350 7.714 20.794 1.00 95.75 335 LEU A CA 1
ATOM 2543 C C . LEU A 1 335 ? 1.048 8.389 22.141 1.00 95.75 335 LEU A C 1
ATOM 2545 O O . LEU A 1 335 ? 0.724 9.576 22.184 1.00 95.75 335 LEU A O 1
ATOM 2549 N N . GLY A 1 336 ? 1.240 7.670 23.252 1.00 90.44 336 GLY A N 1
ATOM 2550 C CA . GLY A 1 336 ? 1.005 8.199 24.596 1.00 90.44 336 GLY A CA 1
ATOM 2551 C C . GLY A 1 336 ? 1.917 9.376 24.965 1.00 90.44 336 GLY A C 1
ATOM 2552 O O . GLY A 1 336 ? 1.447 10.357 25.542 1.00 90.44 336 GLY A O 1
ATOM 2553 N N . ARG A 1 337 ? 3.208 9.329 24.602 1.00 88.94 337 ARG A N 1
ATOM 2554 C CA . ARG A 1 337 ? 4.165 10.434 24.821 1.00 88.94 337 ARG A CA 1
ATOM 2555 C C . ARG A 1 337 ? 3.786 11.688 24.042 1.00 88.94 337 ARG A C 1
ATOM 2557 O O . ARG A 1 337 ? 3.911 12.790 24.572 1.00 88.94 337 ARG A O 1
ATOM 2564 N N . SER A 1 338 ? 3.264 11.508 22.835 1.00 90.50 338 SER A N 1
ATOM 2565 C CA . SER A 1 338 ? 2.758 12.592 21.991 1.00 90.50 338 SER A CA 1
ATOM 2566 C C . SER A 1 338 ? 1.341 13.040 22.361 1.00 90.50 338 SER A C 1
ATOM 2568 O O . SER A 1 338 ? 0.790 13.909 21.694 1.00 90.50 338 SER A O 1
ATOM 2570 N N . LYS A 1 339 ? 0.765 12.496 23.445 1.00 92.44 339 LYS A N 1
ATOM 2571 C CA . LYS A 1 339 ? -0.590 12.794 23.939 1.00 92.44 339 LYS A CA 1
ATOM 2572 C C . LYS A 1 339 ? -1.695 12.496 22.918 1.00 92.44 339 LYS A C 1
ATOM 2574 O O . LYS A 1 339 ? -2.741 13.131 22.966 1.00 92.44 339 LYS A O 1
ATOM 2579 N N . VAL A 1 340 ? -1.469 11.523 22.038 1.00 96.62 340 VAL A N 1
ATOM 2580 C CA . VAL A 1 340 ? -2.470 11.039 21.082 1.00 96.62 340 VAL A CA 1
ATOM 2581 C C . VAL A 1 340 ? -3.338 9.992 21.769 1.00 96.62 340 VAL A C 1
ATOM 2583 O O . VAL A 1 340 ? -2.824 9.004 22.304 1.00 96.62 340 VAL A O 1
ATOM 2586 N N . ASN A 1 341 ? -4.655 10.193 21.760 1.00 96.62 341 ASN A N 1
ATOM 2587 C CA . ASN A 1 341 ? -5.583 9.244 22.367 1.00 96.62 341 ASN A CA 1
ATOM 2588 C C . ASN A 1 341 ? -5.896 8.081 21.412 1.00 96.62 341 ASN A C 1
ATOM 2590 O O . ASN A 1 341 ? -6.266 8.288 20.257 1.00 96.62 341 ASN A O 1
ATOM 2594 N N . ILE A 1 342 ? -5.811 6.848 21.917 1.00 97.38 342 ILE A N 1
ATOM 2595 C CA . ILE A 1 342 ? -6.125 5.637 21.150 1.00 97.38 342 ILE A CA 1
ATOM 2596 C C . ILE A 1 342 ? -7.579 5.246 21.421 1.00 97.38 342 ILE A C 1
ATOM 2598 O O . ILE A 1 342 ? -7.951 4.960 22.557 1.00 97.38 342 ILE A O 1
ATOM 2602 N N . VAL A 1 343 ? -8.400 5.224 20.372 1.00 95.88 343 VAL A N 1
ATOM 2603 C CA . VAL A 1 343 ? -9.838 4.917 20.440 1.00 95.88 343 VAL A CA 1
ATOM 2604 C C . VAL A 1 343 ? -10.099 3.417 20.312 1.00 95.88 343 VAL A C 1
ATOM 2606 O O . VAL A 1 343 ? -10.930 2.866 21.029 1.00 95.88 343 VAL A O 1
ATOM 2609 N N . ALA A 1 344 ? -9.387 2.747 19.407 1.00 94.81 344 ALA A N 1
ATOM 2610 C CA . ALA A 1 344 ? -9.485 1.306 19.197 1.00 94.81 344 ALA A CA 1
ATOM 2611 C C . ALA A 1 344 ? -8.143 0.738 18.729 1.00 94.81 344 ALA A C 1
ATOM 2613 O O . ALA A 1 344 ? -7.305 1.464 18.196 1.00 94.81 344 ALA A O 1
ATOM 2614 N N . ILE A 1 345 ? -7.945 -0.564 18.925 1.00 95.00 345 ILE A N 1
ATOM 2615 C CA . ILE A 1 345 ? -6.728 -1.288 18.542 1.00 95.00 345 ILE A CA 1
ATOM 2616 C C . ILE A 1 345 ? -7.130 -2.549 17.779 1.00 95.00 345 ILE A C 1
ATOM 2618 O O . ILE A 1 345 ? -8.121 -3.197 18.131 1.00 95.00 345 ILE A O 1
ATOM 2622 N N . ALA A 1 346 ? -6.348 -2.918 16.769 1.00 91.75 346 ALA A N 1
ATOM 2623 C CA . ALA A 1 346 ? -6.409 -4.234 16.150 1.00 91.75 346 ALA A CA 1
ATOM 2624 C C . ALA A 1 346 ? -5.000 -4.778 15.901 1.00 91.75 346 ALA A C 1
ATOM 2626 O O . ALA A 1 346 ? -4.117 -4.068 15.424 1.00 91.75 346 ALA A O 1
ATOM 2627 N N . GLN A 1 347 ? -4.814 -6.058 16.206 1.00 89.12 347 GLN A N 1
ATOM 2628 C CA . GLN A 1 347 ? -3.636 -6.826 15.829 1.00 89.12 347 GLN A CA 1
ATOM 2629 C C . GLN A 1 347 ? -4.087 -8.251 15.500 1.00 89.12 347 GLN A C 1
ATOM 2631 O O . GLN A 1 347 ? -4.814 -8.871 16.277 1.00 89.12 347 GLN A O 1
ATOM 2636 N N . GLY A 1 348 ? -3.660 -8.758 14.346 1.00 81.75 348 GLY A N 1
ATOM 2637 C CA . GLY A 1 348 ? -3.870 -10.150 13.957 1.00 81.75 348 GLY A CA 1
ATOM 2638 C C . GLY A 1 348 ? -2.777 -11.090 14.476 1.00 81.75 348 GLY A C 1
ATOM 2639 O O . GLY A 1 348 ? -1.711 -10.661 14.922 1.00 81.75 348 GLY A O 1
ATOM 2640 N N . SER A 1 349 ? -3.010 -12.397 14.338 1.00 77.56 349 SER A N 1
ATOM 2641 C CA . SER A 1 349 ? -2.043 -13.454 14.683 1.00 77.56 349 SER A CA 1
ATOM 2642 C C . SER A 1 349 ? -0.836 -13.528 13.744 1.00 77.56 349 SER A C 1
ATOM 2644 O O . SER A 1 349 ? 0.114 -14.252 14.025 1.00 77.56 349 SER A O 1
ATOM 2646 N N . SER A 1 350 ? -0.870 -12.821 12.610 1.00 77.19 350 SER A N 1
ATOM 2647 C CA . SER A 1 350 ? 0.304 -12.655 11.751 1.00 77.19 350 SER A CA 1
ATOM 2648 C C . SER A 1 350 ? 1.372 -11.787 12.415 1.00 77.19 350 SER A C 1
ATOM 2650 O O . SER A 1 350 ? 2.536 -11.921 12.061 1.00 77.19 350 SER A O 1
ATOM 2652 N N . GLU A 1 351 ? 0.978 -10.904 13.344 1.00 83.25 351 GLU A N 1
ATOM 2653 C CA . GLU A 1 351 ? 1.829 -9.914 14.027 1.00 83.25 351 GLU A CA 1
ATOM 2654 C C . GLU A 1 351 ? 2.582 -8.949 13.094 1.00 83.25 351 GLU A C 1
ATOM 2656 O O . GLU A 1 351 ? 3.335 -8.108 13.566 1.00 83.25 351 GLU A O 1
ATOM 2661 N N . ARG A 1 352 ? 2.329 -9.016 11.780 1.00 88.69 352 ARG A N 1
ATOM 2662 C CA . ARG A 1 352 ? 2.902 -8.144 10.738 1.00 88.69 352 ARG A CA 1
ATOM 2663 C C . ARG A 1 352 ? 2.297 -6.756 10.705 1.00 88.69 352 ARG A C 1
ATOM 2665 O O . ARG A 1 352 ? 2.791 -5.894 9.988 1.00 88.69 352 ARG A O 1
ATOM 2672 N N . ASN A 1 353 ? 1.203 -6.568 11.433 1.00 91.81 353 ASN A N 1
ATOM 2673 C CA . ASN A 1 353 ? 0.432 -5.346 11.453 1.00 91.81 353 ASN A CA 1
ATOM 2674 C C . ASN A 1 353 ? -0.117 -5.096 12.857 1.00 91.81 353 ASN A C 1
ATOM 2676 O O . ASN A 1 353 ? -0.767 -5.966 13.450 1.00 91.81 353 ASN A O 1
ATOM 2680 N N . ILE A 1 354 ? 0.124 -3.887 13.357 1.00 93.81 354 ILE A N 1
ATOM 2681 C CA . ILE A 1 354 ? -0.557 -3.336 14.522 1.00 93.81 354 ILE A CA 1
ATOM 2682 C C . ILE A 1 354 ? -1.236 -2.045 14.083 1.00 93.81 354 ILE A C 1
ATOM 2684 O O . ILE A 1 354 ? -0.580 -1.118 13.610 1.00 93.81 354 ILE A O 1
ATOM 2688 N N . SER A 1 355 ? -2.547 -1.974 14.281 1.00 95.06 355 SER A N 1
ATOM 2689 C CA . SER A 1 355 ? -3.362 -0.823 13.917 1.00 95.06 355 SER A CA 1
ATOM 2690 C C . SER A 1 355 ? -3.968 -0.157 15.151 1.00 95.06 355 SER A C 1
ATOM 2692 O O . SER A 1 355 ? -4.445 -0.828 16.069 1.00 95.06 355 SER A O 1
ATOM 2694 N N . ALA A 1 356 ? -3.985 1.172 15.155 1.00 96.94 356 ALA A N 1
ATOM 2695 C CA . ALA A 1 356 ? -4.631 2.007 16.158 1.00 96.94 356 ALA A CA 1
ATOM 2696 C C . ALA A 1 356 ? -5.581 2.998 15.481 1.00 96.94 356 ALA A C 1
ATOM 2698 O O . ALA A 1 356 ? -5.259 3.582 14.451 1.00 96.94 356 ALA A O 1
ATOM 2699 N N . VAL A 1 357 ? -6.751 3.208 16.073 1.00 97.62 357 VAL A N 1
ATOM 2700 C CA . VAL A 1 357 ? -7.703 4.232 15.637 1.00 97.62 357 VAL A CA 1
ATOM 2701 C C . VAL A 1 357 ? -7.504 5.470 16.496 1.00 97.62 357 VAL A C 1
ATOM 2703 O O . VAL A 1 357 ? -7.543 5.377 17.723 1.00 97.62 357 VAL A O 1
ATOM 2706 N N . VAL A 1 358 ? -7.290 6.614 15.857 1.00 97.94 358 VAL A N 1
ATOM 2707 C CA . VAL A 1 358 ? -7.003 7.906 16.496 1.00 97.94 358 VAL A CA 1
ATOM 2708 C C . VAL A 1 358 ? -7.933 8.988 15.946 1.00 97.94 358 VAL A C 1
ATOM 2710 O O . VAL A 1 358 ? -8.589 8.791 14.918 1.00 97.94 358 VAL A O 1
ATOM 2713 N N . SER A 1 359 ? -7.997 10.139 16.619 1.00 97.88 359 SER A N 1
ATOM 2714 C CA . SER A 1 359 ? -8.670 11.319 16.062 1.00 97.88 359 SER A CA 1
ATOM 2715 C C . SER A 1 359 ? -8.004 11.734 14.750 1.00 97.88 359 SER A C 1
ATOM 2717 O O . SER A 1 359 ? -6.775 11.763 14.650 1.00 97.88 359 SER A O 1
ATOM 2719 N N . ARG A 1 360 ? -8.799 12.106 13.742 1.00 96.69 360 ARG A N 1
ATOM 2720 C CA . ARG A 1 360 ? -8.277 12.595 12.457 1.00 96.69 360 ARG A CA 1
ATOM 2721 C C . ARG A 1 360 ? -7.414 13.840 12.617 1.00 96.69 360 ARG A C 1
ATOM 2723 O O . ARG A 1 360 ? -6.446 14.001 11.883 1.00 96.69 360 ARG A O 1
ATOM 2730 N N . GLU A 1 361 ? -7.746 14.691 13.581 1.00 96.19 361 GLU A N 1
ATOM 2731 C CA . GLU A 1 361 ? -6.991 15.912 13.886 1.00 96.19 361 GLU A CA 1
ATOM 2732 C C . GLU A 1 361 ? -5.575 15.604 14.398 1.00 96.19 361 GLU A C 1
ATOM 2734 O O . GLU A 1 361 ? -4.649 16.381 14.178 1.00 96.19 361 GLU A O 1
ATOM 2739 N N . GLU A 1 362 ? -5.390 14.447 15.038 1.00 96.19 362 GLU A N 1
ATOM 2740 C CA . GLU A 1 362 ? -4.118 14.012 15.620 1.00 96.19 362 GLU A CA 1
ATOM 2741 C C . GLU A 1 362 ? -3.308 13.112 14.673 1.00 96.19 362 GLU A C 1
ATOM 2743 O O . GLU A 1 362 ? -2.178 12.748 14.999 1.00 96.19 362 GLU A O 1
ATOM 2748 N N . LEU A 1 363 ? -3.842 12.762 13.494 1.00 95.31 363 LEU A N 1
ATOM 2749 C CA . LEU A 1 363 ? -3.238 11.773 12.596 1.00 95.31 363 LEU A CA 1
ATOM 2750 C C . LEU A 1 363 ? -1.802 12.134 12.194 1.00 95.31 363 LEU A C 1
ATOM 2752 O O . LEU A 1 363 ? -0.911 11.294 12.298 1.00 95.31 363 LEU A O 1
ATOM 2756 N N . SER A 1 364 ? -1.558 13.377 11.769 1.00 93.31 364 SER A N 1
ATOM 2757 C CA . SER A 1 364 ? -0.219 13.813 11.347 1.00 93.31 364 SER A CA 1
ATOM 2758 C C . SER A 1 364 ? 0.801 13.715 12.483 1.00 93.31 364 SER A C 1
ATOM 2760 O O . SER A 1 364 ? 1.935 13.293 12.264 1.00 93.31 364 SER A O 1
ATOM 2762 N N . LEU A 1 365 ? 0.394 14.061 13.710 1.00 93.62 365 LEU A N 1
ATOM 2763 C CA . LEU A 1 365 ? 1.235 13.926 14.900 1.00 93.62 365 LEU A CA 1
ATOM 2764 C C . LEU A 1 365 ? 1.494 12.451 15.226 1.00 93.62 365 LEU A C 1
ATOM 2766 O O . LEU A 1 365 ? 2.624 12.080 15.531 1.00 93.62 365 LEU A O 1
ATOM 2770 N N . ALA A 1 366 ? 0.464 11.610 15.132 1.00 96.31 366 ALA A N 1
ATOM 2771 C CA . ALA A 1 366 ? 0.548 10.180 15.394 1.00 96.31 366 ALA A CA 1
ATOM 2772 C C . ALA A 1 366 ? 1.479 9.464 14.399 1.00 96.31 366 ALA A C 1
ATOM 2774 O O . ALA A 1 366 ? 2.313 8.660 14.815 1.00 96.31 366 ALA A O 1
ATOM 2775 N N . LEU A 1 367 ? 1.378 9.795 13.107 1.00 94.75 367 LEU A N 1
ATOM 2776 C CA . LEU A 1 367 ? 2.245 9.279 12.045 1.00 94.75 367 LEU A CA 1
ATOM 2777 C C . LEU A 1 367 ? 3.710 9.627 12.298 1.00 94.75 367 LEU A C 1
ATOM 2779 O O . LEU A 1 367 ? 4.543 8.725 12.333 1.00 94.75 367 LEU A O 1
ATOM 2783 N N . ARG A 1 368 ? 4.012 10.911 12.531 1.00 92.50 368 ARG A N 1
ATOM 2784 C CA . ARG A 1 368 ? 5.381 11.380 12.794 1.00 92.50 368 ARG A CA 1
ATOM 2785 C C . ARG A 1 368 ? 5.952 10.769 14.066 1.00 92.50 368 ARG A C 1
ATOM 2787 O O . ARG A 1 368 ? 7.009 10.161 14.016 1.00 92.50 368 ARG A O 1
ATOM 2794 N N . ALA A 1 369 ? 5.206 10.806 15.170 1.00 91.06 369 ALA A N 1
ATOM 2795 C CA . ALA A 1 369 ? 5.644 10.211 16.431 1.00 91.06 369 ALA A CA 1
ATOM 2796 C C . ALA A 1 369 ? 5.925 8.707 16.306 1.00 91.06 369 ALA A C 1
ATOM 2798 O O . ALA A 1 369 ? 6.848 8.192 16.931 1.00 91.06 369 ALA A O 1
ATOM 2799 N N . THR A 1 370 ? 5.132 7.995 15.503 1.00 94.62 370 THR A N 1
ATOM 2800 C CA . THR A 1 370 ? 5.339 6.564 15.256 1.00 94.62 370 THR A CA 1
ATOM 2801 C C . THR A 1 370 ? 6.535 6.322 14.340 1.00 94.62 370 THR A C 1
ATOM 2803 O O . THR A 1 370 ? 7.304 5.393 14.580 1.00 94.62 370 THR A O 1
ATOM 2806 N N . HIS A 1 371 ? 6.723 7.156 13.317 1.00 92.06 371 HIS A N 1
ATOM 2807 C CA . HIS A 1 371 ? 7.862 7.067 12.401 1.00 92.06 371 HIS A CA 1
ATOM 2808 C C . HIS A 1 371 ? 9.176 7.349 13.115 1.00 92.06 371 HIS A C 1
ATOM 2810 O O . HIS A 1 371 ? 10.069 6.500 13.082 1.00 92.06 371 HIS A O 1
ATOM 2816 N N . ASP A 1 372 ? 9.221 8.416 13.909 1.00 86.50 372 ASP A N 1
ATOM 2817 C CA . ASP A 1 372 ? 10.317 8.720 14.825 1.00 86.50 372 ASP A CA 1
ATOM 2818 C C . ASP A 1 372 ? 10.580 7.567 15.784 1.00 86.50 372 ASP A C 1
ATOM 2820 O O . ASP A 1 372 ? 11.720 7.174 16.035 1.00 86.50 372 ASP A O 1
ATOM 2824 N N . ALA A 1 373 ? 9.507 6.977 16.311 1.00 87.62 373 ALA A N 1
ATOM 2825 C CA . ALA A 1 373 ? 9.648 5.890 17.244 1.00 87.62 373 ALA A CA 1
ATOM 2826 C C . ALA A 1 373 ? 10.240 4.641 16.610 1.00 87.62 373 ALA A C 1
ATOM 2828 O O . ALA A 1 373 ? 10.872 3.937 17.372 1.00 87.62 373 ALA A O 1
ATOM 2829 N N . PHE A 1 374 ? 10.081 4.325 15.321 1.00 85.50 374 PHE A N 1
ATOM 2830 C CA . PHE A 1 374 ? 10.519 3.035 14.754 1.00 85.50 374 PHE A CA 1
ATOM 2831 C C . PHE A 1 374 ? 11.593 3.114 13.673 1.00 85.50 374 PHE A C 1
ATOM 2833 O O . PHE A 1 374 ? 12.454 2.235 13.622 1.00 85.50 374 PHE A O 1
ATOM 2840 N N . LEU A 1 375 ? 11.504 4.109 12.797 1.00 78.69 375 LEU A N 1
ATOM 2841 C CA . LEU A 1 375 ? 12.193 4.142 11.506 1.00 78.69 375 LEU A CA 1
ATOM 2842 C C . LEU A 1 375 ? 13.224 5.260 11.428 1.00 78.69 375 LEU A C 1
ATOM 2844 O O . LEU A 1 375 ? 14.137 5.187 10.605 1.00 78.69 375 LEU A O 1
ATOM 2848 N N . MET A 1 376 ? 13.163 6.223 12.345 1.00 67.62 376 MET A N 1
ATOM 2849 C CA . MET A 1 376 ? 14.314 7.063 12.633 1.00 67.62 376 MET A CA 1
ATOM 2850 C C . MET A 1 376 ? 15.365 6.204 13.343 1.00 67.62 376 MET A C 1
ATOM 2852 O O . MET A 1 376 ? 15.292 5.915 14.538 1.00 67.62 376 MET A O 1
ATOM 2856 N N . LYS A 1 377 ? 16.357 5.758 12.562 1.00 51.09 377 LYS A N 1
ATOM 2857 C CA . LYS A 1 377 ? 17.561 5.051 13.040 1.00 51.09 377 LYS A CA 1
ATOM 2858 C C . LYS A 1 377 ? 18.421 5.907 13.972 1.00 51.09 377 LYS A C 1
ATOM 2860 O O . LYS A 1 377 ? 19.343 5.401 14.604 1.00 51.09 377 LYS A O 1
ATOM 2865 N N . GLU A 1 378 ? 18.098 7.186 14.067 1.00 54.62 378 GLU A N 1
ATOM 2866 C CA . GLU A 1 378 ? 18.844 8.190 14.782 1.00 54.62 378 GLU A CA 1
ATOM 2867 C C . GLU A 1 378 ? 17.858 8.959 15.667 1.00 54.62 378 GLU A C 1
ATOM 2869 O O . GLU A 1 378 ? 16.932 9.596 15.163 1.00 54.62 378 GLU A O 1
ATOM 2874 N N . SER A 1 379 ? 18.027 8.918 16.993 1.00 57.66 379 SER A N 1
ATOM 2875 C CA . SER A 1 379 ? 17.383 9.928 17.837 1.00 57.66 379 SER A CA 1
ATOM 2876 C C . SER A 1 379 ? 17.928 11.272 17.369 1.00 57.66 379 SER A C 1
ATOM 2878 O O . SER A 1 379 ? 19.101 11.571 17.591 1.00 57.66 379 SER A O 1
ATOM 2880 N N . THR A 1 380 ? 17.119 12.029 16.631 1.00 65.38 380 THR A N 1
ATOM 2881 C CA . THR A 1 380 ? 17.549 13.319 16.102 1.00 65.38 380 THR A CA 1
ATOM 2882 C C . THR A 1 380 ? 17.429 14.330 17.222 1.00 65.38 380 THR A C 1
ATOM 2884 O O . THR A 1 380 ? 16.326 14.640 17.670 1.00 65.38 380 THR A O 1
ATOM 2887 N N . ILE A 1 381 ? 18.571 14.806 17.704 1.00 75.56 381 ILE A N 1
ATOM 2888 C CA . ILE A 1 381 ? 18.638 15.913 18.642 1.00 75.56 381 ILE A CA 1
ATOM 2889 C C . ILE A 1 381 ? 18.644 17.194 17.826 1.00 75.56 381 ILE A C 1
ATOM 2891 O O . ILE A 1 381 ? 19.580 17.467 17.072 1.00 75.56 381 ILE A O 1
ATOM 2895 N N . SER A 1 382 ? 17.593 17.984 18.004 1.00 83.38 382 SER A N 1
ATOM 2896 C CA . SER A 1 382 ? 17.529 19.332 17.457 1.00 83.38 382 SER A CA 1
ATOM 2897 C C . SER A 1 382 ? 18.370 20.242 18.343 1.00 83.38 382 SER A C 1
ATOM 2899 O O . SER A 1 382 ? 17.967 20.560 19.464 1.00 83.38 382 SER A O 1
ATOM 2901 N N . VAL A 1 383 ? 19.551 20.622 17.862 1.00 87.38 383 VAL A N 1
ATOM 2902 C CA . VAL A 1 383 ? 20.488 21.475 18.592 1.00 87.38 383 VAL A CA 1
ATOM 2903 C C . VAL A 1 383 ? 20.358 22.917 18.128 1.00 87.38 383 VAL A C 1
ATOM 2905 O O . VAL A 1 383 ? 20.356 23.223 16.933 1.00 87.38 383 VAL A O 1
ATOM 2908 N N . SER A 1 384 ? 20.297 23.803 19.109 1.00 88.75 384 SER A N 1
ATOM 2909 C CA . SER A 1 384 ? 20.245 25.244 18.938 1.00 88.75 384 SER A CA 1
ATOM 2910 C C . SER A 1 384 ? 21.372 25.875 19.730 1.00 88.75 384 SER A C 1
ATOM 2912 O O . SER A 1 384 ? 21.526 25.579 20.910 1.00 88.75 384 SER A O 1
ATOM 2914 N N . VAL A 1 385 ? 22.180 26.717 19.097 1.00 88.00 385 VAL A N 1
ATOM 2915 C CA . VAL A 1 385 ? 23.373 27.296 19.728 1.00 88.00 385 VAL A CA 1
ATOM 2916 C C . VAL A 1 385 ? 23.194 28.793 19.912 1.00 88.00 385 VAL A C 1
ATOM 2918 O O . VAL A 1 385 ? 22.824 29.498 18.973 1.00 88.00 385 VAL A O 1
ATOM 2921 N N . VAL A 1 386 ? 23.500 29.274 21.113 1.00 87.38 386 VAL A N 1
ATOM 2922 C CA . VAL A 1 386 ? 23.526 30.701 21.439 1.00 87.38 386 VAL A CA 1
ATOM 2923 C C . VAL A 1 386 ? 24.969 31.127 21.674 1.00 87.38 386 VAL A C 1
ATOM 2925 O O . VAL A 1 386 ? 25.677 30.515 22.462 1.00 87.38 386 VAL A O 1
ATOM 2928 N N . GLY A 1 387 ? 25.422 32.177 20.997 1.00 81.62 387 GLY A N 1
ATOM 2929 C CA . GLY A 1 387 ? 26.769 32.726 21.137 1.00 81.62 387 GLY A CA 1
ATOM 2930 C C . GLY A 1 387 ? 27.733 32.254 20.049 1.00 81.62 387 GLY A C 1
ATOM 2931 O O . GLY A 1 387 ? 28.232 31.132 20.067 1.00 81.62 387 GLY A O 1
ATOM 2932 N N . GLY A 1 388 ? 28.082 33.168 19.139 1.00 73.69 388 GLY A N 1
ATOM 2933 C CA . GLY A 1 388 ? 29.010 32.913 18.033 1.00 73.69 388 GLY A CA 1
ATOM 2934 C C . GLY A 1 388 ? 30.499 33.073 18.342 1.00 73.69 388 GLY A C 1
ATOM 2935 O O . GLY A 1 388 ? 31.302 33.110 17.420 1.00 73.69 388 GLY A O 1
ATOM 2936 N N . GLY A 1 389 ? 30.893 33.188 19.615 1.00 74.50 389 GLY A N 1
ATOM 2937 C CA . GLY A 1 389 ? 32.294 33.371 20.015 1.00 74.50 389 GLY A CA 1
ATOM 2938 C C . GLY A 1 389 ? 33.186 32.144 19.770 1.00 74.50 389 GLY A C 1
ATOM 2939 O O . GLY A 1 389 ? 32.800 31.175 19.112 1.00 74.50 389 GLY A O 1
ATOM 2940 N N . GLU A 1 390 ? 34.394 32.150 20.341 1.00 77.25 390 GLU A N 1
ATOM 2941 C CA . GLU A 1 390 ? 35.360 31.045 20.197 1.00 77.25 390 GLU A CA 1
ATOM 2942 C C . GLU A 1 390 ? 34.785 29.693 20.655 1.00 77.25 390 GLU A C 1
ATOM 2944 O O . GLU A 1 390 ? 35.005 28.677 19.995 1.00 77.25 390 GLU A O 1
ATOM 2949 N N . ILE A 1 391 ? 33.991 29.688 21.735 1.00 81.38 391 ILE A N 1
ATOM 2950 C CA . ILE A 1 391 ? 33.359 28.482 22.295 1.00 81.38 391 ILE A CA 1
ATOM 2951 C C . ILE A 1 391 ? 32.292 27.929 21.344 1.00 81.38 391 ILE A C 1
ATOM 2953 O O . ILE A 1 391 ? 32.369 26.763 20.961 1.00 81.38 391 ILE A O 1
ATOM 2957 N N . GLY A 1 392 ? 31.338 28.760 20.909 1.00 81.06 392 GLY A N 1
ATOM 2958 C CA . GLY A 1 392 ? 30.284 28.332 19.981 1.00 81.06 392 GLY A CA 1
ATOM 2959 C C . GLY A 1 392 ? 30.856 27.870 18.644 1.00 81.06 392 GLY A C 1
ATOM 2960 O O . GLY A 1 392 ? 30.438 26.854 18.093 1.00 81.06 392 GLY A O 1
ATOM 2961 N N . THR A 1 393 ? 31.909 28.538 18.170 1.00 77.56 393 THR A N 1
ATOM 2962 C CA . THR A 1 393 ? 32.638 28.126 16.966 1.00 77.56 393 THR A CA 1
ATOM 2963 C C . THR A 1 393 ? 33.323 26.773 17.137 1.00 77.56 393 THR A C 1
ATOM 2965 O O . THR A 1 393 ? 33.258 25.927 16.243 1.00 77.56 393 THR A O 1
ATOM 2968 N N . ALA A 1 394 ? 33.994 26.550 18.270 1.00 81.25 394 ALA A N 1
ATOM 2969 C CA . ALA A 1 394 ? 34.633 25.275 18.569 1.00 81.25 394 ALA A CA 1
ATOM 2970 C C . ALA A 1 394 ? 33.603 24.140 18.667 1.00 81.25 394 ALA A C 1
ATOM 2972 O O . ALA A 1 394 ? 33.847 23.061 18.128 1.00 81.25 394 ALA A O 1
ATOM 2973 N N . PHE A 1 395 ? 32.446 24.400 19.280 1.00 82.69 395 PHE A N 1
ATOM 2974 C CA . PHE A 1 395 ? 31.343 23.447 19.373 1.00 82.69 395 PHE A CA 1
ATOM 2975 C C . PHE A 1 395 ? 30.775 23.089 17.993 1.00 82.69 395 PHE A C 1
ATOM 2977 O O . PHE A 1 395 ? 30.703 21.910 17.655 1.00 82.69 395 PHE A O 1
ATOM 2984 N N . VAL A 1 396 ? 30.480 24.077 17.139 1.00 77.94 396 VAL A N 1
ATOM 2985 C CA . VAL A 1 396 ? 30.019 23.808 15.764 1.00 77.94 396 VAL A CA 1
ATOM 2986 C C . VAL A 1 396 ? 31.069 23.015 14.982 1.00 77.94 396 VAL A C 1
ATOM 2988 O O . VAL A 1 396 ? 30.715 22.047 14.319 1.00 77.94 396 VAL A O 1
ATOM 2991 N N . ARG A 1 397 ? 32.368 23.328 15.104 1.00 75.94 397 ARG A N 1
ATOM 2992 C CA . ARG A 1 397 ? 33.431 22.520 14.469 1.00 75.94 397 ARG A CA 1
ATOM 2993 C C . ARG A 1 397 ? 33.452 21.074 14.957 1.00 75.94 397 ARG A C 1
ATOM 2995 O O . ARG A 1 397 ? 33.730 20.188 14.154 1.00 75.94 397 ARG A O 1
ATOM 3002 N N . GLN A 1 398 ? 33.202 20.831 16.243 1.00 77.06 398 GLN A N 1
ATOM 3003 C CA . GLN A 1 398 ? 33.081 19.470 16.772 1.00 77.06 398 GLN A CA 1
ATOM 3004 C C . GLN A 1 398 ? 31.872 18.756 16.161 1.00 77.06 398 GLN A C 1
ATOM 3006 O O . GLN A 1 398 ? 32.033 17.639 15.683 1.00 77.06 398 GLN A O 1
ATOM 3011 N N . LEU A 1 399 ? 30.718 19.428 16.062 1.00 76.06 399 LEU A N 1
ATOM 3012 C CA . LEU A 1 399 ? 29.528 18.890 15.393 1.00 76.06 399 LEU A CA 1
ATOM 3013 C C . LEU A 1 399 ? 29.783 18.552 13.918 1.00 76.06 399 LEU A C 1
ATOM 3015 O O . LEU A 1 399 ? 29.381 17.483 13.468 1.00 76.06 399 LEU A O 1
ATOM 3019 N N . VAL A 1 400 ? 30.471 19.425 13.167 1.00 72.00 400 VAL A N 1
ATOM 3020 C CA . VAL A 1 400 ? 30.831 19.142 11.767 1.00 72.00 400 VAL A CA 1
ATOM 3021 C C . VAL A 1 400 ? 31.738 17.915 11.691 1.00 72.00 400 VAL A C 1
ATOM 3023 O O . VAL A 1 400 ? 31.406 16.965 10.992 1.00 72.00 400 VAL A O 1
ATOM 3026 N N . ARG A 1 401 ? 32.831 17.888 12.469 1.00 68.50 401 ARG A N 1
ATOM 3027 C CA . ARG A 1 401 ? 33.778 16.757 12.499 1.00 68.50 401 ARG A CA 1
ATOM 3028 C C . ARG A 1 401 ? 33.116 15.434 12.873 1.00 68.50 401 ARG A C 1
ATOM 3030 O O . ARG A 1 401 ? 33.519 14.392 12.371 1.00 68.50 401 ARG A O 1
ATOM 3037 N N . TRP A 1 402 ? 32.120 15.464 13.756 1.00 66.50 402 TRP A N 1
ATOM 3038 C CA . TRP A 1 402 ? 31.364 14.271 14.132 1.00 66.50 402 TRP A CA 1
ATOM 3039 C C . TRP A 1 402 ? 30.421 13.779 13.031 1.00 66.50 402 TRP A C 1
ATOM 3041 O O . TRP A 1 402 ? 30.135 12.585 12.997 1.00 66.50 402 TRP A O 1
ATOM 3051 N N . ASN A 1 403 ? 29.980 14.659 12.128 1.00 58.78 403 ASN A N 1
ATOM 3052 C CA . ASN A 1 403 ? 29.004 14.343 11.085 1.00 58.78 403 ASN A CA 1
ATOM 3053 C C . ASN A 1 403 ? 29.601 14.105 9.682 1.00 58.78 403 ASN A C 1
ATOM 3055 O O . ASN A 1 403 ? 28.907 13.523 8.848 1.00 58.78 403 ASN A O 1
ATOM 3059 N N . THR A 1 404 ? 30.838 14.533 9.384 1.00 56.50 404 THR A N 1
ATOM 3060 C CA . THR A 1 404 ? 31.383 14.529 8.004 1.00 56.50 404 THR A CA 1
ATOM 3061 C C . THR A 1 404 ? 32.513 13.535 7.711 1.00 56.50 404 THR A C 1
ATOM 3063 O O . THR A 1 404 ? 33.067 13.588 6.621 1.00 56.50 404 THR A O 1
ATOM 3066 N N . ASP A 1 405 ? 32.867 12.620 8.621 1.00 53.19 405 ASP A N 1
ATOM 3067 C CA . ASP A 1 405 ? 33.956 11.622 8.468 1.00 53.19 405 ASP A CA 1
ATOM 3068 C C . ASP A 1 405 ? 35.380 12.171 8.177 1.00 53.19 405 ASP A C 1
ATOM 3070 O O . ASP A 1 405 ? 36.354 11.415 8.247 1.00 53.19 405 ASP A O 1
ATOM 3074 N N . GLU A 1 406 ? 35.543 13.474 7.925 1.00 45.28 406 GLU A N 1
ATOM 3075 C CA . GLU A 1 406 ? 36.806 14.127 7.567 1.00 45.28 406 GLU A CA 1
ATOM 3076 C C . GLU A 1 406 ? 37.610 14.615 8.794 1.00 45.28 406 GLU A C 1
ATOM 3078 O O . GLU A 1 406 ? 37.133 15.401 9.615 1.00 45.28 406 GLU A O 1
ATOM 3083 N N . GLY A 1 407 ? 38.886 14.204 8.884 1.00 46.38 407 GLY A N 1
ATOM 3084 C CA . GLY A 1 407 ? 39.871 14.749 9.837 1.00 46.38 407 GLY A CA 1
ATOM 3085 C C . GLY A 1 407 ? 39.997 14.029 11.190 1.00 46.38 407 GLY A C 1
ATOM 3086 O O . GLY A 1 407 ? 40.108 14.694 12.223 1.00 46.38 407 GLY A O 1
ATOM 3087 N N . ARG A 1 408 ? 39.985 12.687 11.209 1.00 50.44 408 ARG A N 1
ATOM 3088 C CA . ARG A 1 408 ? 40.112 11.872 12.435 1.00 50.44 408 ARG A CA 1
ATOM 3089 C C . ARG A 1 408 ? 41.575 11.608 12.825 1.00 50.44 408 ARG A C 1
ATOM 3091 O O . ARG A 1 408 ? 42.344 11.123 12.005 1.00 50.44 408 ARG A O 1
ATOM 3098 N N . ASP A 1 409 ? 41.911 11.872 14.091 1.00 43.75 409 ASP A N 1
ATOM 3099 C CA . ASP A 1 409 ? 43.222 11.576 14.708 1.00 43.75 409 ASP A CA 1
ATOM 3100 C C . ASP A 1 409 ? 43.095 10.730 16.003 1.00 43.75 409 ASP A C 1
ATOM 3102 O O . ASP A 1 409 ? 43.970 10.750 16.859 1.00 43.75 409 ASP A O 1
ATOM 3106 N N . PHE A 1 410 ? 41.989 9.989 16.190 1.00 45.88 410 PHE A N 1
ATOM 3107 C CA . PHE A 1 410 ? 41.786 9.077 17.333 1.00 45.88 410 PHE A CA 1
ATOM 3108 C C . PHE A 1 410 ? 40.920 7.854 16.960 1.00 45.88 410 PHE A C 1
ATOM 3110 O O . PHE A 1 410 ? 39.952 7.995 16.213 1.00 45.88 410 PHE A O 1
ATOM 3117 N N . ASP A 1 411 ? 41.248 6.684 17.536 1.00 44.34 411 ASP A N 1
ATOM 3118 C CA . ASP A 1 411 ? 40.599 5.355 17.417 1.00 44.34 411 ASP A CA 1
ATOM 3119 C C . ASP A 1 411 ? 39.171 5.278 18.020 1.00 44.34 411 ASP A C 1
ATOM 3121 O O . ASP A 1 411 ? 38.830 4.354 18.761 1.00 44.34 411 ASP A O 1
ATOM 3125 N N . LEU A 1 412 ? 38.308 6.258 17.755 1.00 44.72 412 LEU A N 1
ATOM 3126 C CA . LEU A 1 412 ? 36.883 6.175 18.086 1.00 44.72 412 LEU A CA 1
ATOM 3127 C C . LEU A 1 412 ? 36.085 6.079 16.776 1.00 44.72 412 LEU A C 1
ATOM 3129 O O . LEU A 1 412 ? 36.273 6.929 15.898 1.00 44.72 412 LEU A O 1
ATOM 3133 N N . PRO A 1 413 ? 35.219 5.062 16.602 1.00 46.62 413 PRO A N 1
ATOM 3134 C CA . PRO A 1 413 ? 34.389 4.977 15.406 1.00 46.62 413 PRO A CA 1
ATOM 3135 C C . PRO A 1 413 ? 33.427 6.175 15.359 1.00 46.62 413 PRO A C 1
ATOM 3137 O O . PRO A 1 413 ? 33.146 6.795 16.390 1.00 46.62 413 PRO A O 1
ATOM 3140 N N . SER A 1 414 ? 32.985 6.559 14.158 1.00 48.94 414 SER A N 1
ATOM 3141 C CA . SER A 1 414 ? 32.081 7.707 13.989 1.00 48.94 414 SER A CA 1
ATOM 3142 C C . SER A 1 414 ? 30.847 7.533 14.884 1.00 48.94 414 SER A C 1
ATOM 3144 O O . SER A 1 414 ? 30.436 6.405 15.150 1.00 48.94 414 SER A O 1
ATOM 3146 N N . LEU A 1 415 ? 30.219 8.611 15.372 1.00 48.38 415 LEU A N 1
ATOM 3147 C CA . LEU A 1 415 ? 28.985 8.448 16.159 1.00 48.38 415 LEU A CA 1
ATOM 3148 C C . LEU A 1 415 ? 27.925 7.675 15.359 1.00 48.38 415 LEU A C 1
ATOM 3150 O O . LEU A 1 415 ? 27.253 6.843 15.947 1.00 48.38 415 LEU A O 1
ATOM 3154 N N . ARG A 1 416 ? 27.903 7.804 14.025 1.00 46.81 416 ARG A N 1
ATOM 3155 C CA . ARG A 1 416 ? 27.107 6.958 13.116 1.00 46.81 416 ARG A CA 1
ATOM 3156 C C . ARG A 1 416 ? 27.429 5.460 13.179 1.00 46.81 416 ARG A C 1
ATOM 3158 O O . ARG A 1 416 ? 26.540 4.643 12.971 1.00 46.81 416 ARG A O 1
ATOM 3165 N N . GLU A 1 417 ? 28.674 5.090 13.462 1.00 42.88 417 GLU A N 1
ATOM 3166 C CA . GLU A 1 417 ? 29.118 3.698 13.608 1.00 42.88 417 GLU A CA 1
ATOM 3167 C C . GLU A 1 417 ? 28.955 3.154 15.038 1.00 42.88 417 GLU A C 1
ATOM 3169 O O . GLU A 1 417 ? 28.893 1.936 15.204 1.00 42.88 417 GLU A O 1
ATOM 3174 N N . VAL A 1 418 ? 28.882 4.009 16.073 1.00 42.22 418 VAL A N 1
ATOM 3175 C CA . VAL A 1 418 ? 28.873 3.561 17.488 1.00 42.22 418 VAL A CA 1
ATOM 3176 C C . VAL A 1 418 ? 27.568 3.837 18.230 1.00 42.22 418 VAL A C 1
ATOM 3178 O O . VAL A 1 418 ? 27.270 3.118 19.184 1.00 42.22 418 VAL A O 1
ATOM 3181 N N . GLN A 1 419 ? 26.762 4.826 17.835 1.00 50.97 419 GLN A N 1
ATOM 3182 C CA . GLN A 1 419 ? 25.495 5.144 18.499 1.00 50.97 419 GLN A CA 1
ATOM 3183 C C . GLN A 1 419 ? 24.423 5.732 17.563 1.00 50.97 419 GLN A C 1
ATOM 3185 O O . GLN A 1 419 ? 24.661 6.574 16.713 1.00 50.97 419 GLN A O 1
ATOM 3190 N N . TYR A 1 420 ? 23.186 5.313 17.813 1.00 53.84 420 TYR A N 1
ATOM 3191 C CA . TYR A 1 420 ? 21.937 5.645 17.120 1.00 53.84 420 TYR A CA 1
ATOM 3192 C C . TYR A 1 420 ? 21.471 7.119 17.286 1.00 53.84 420 TYR A C 1
ATOM 3194 O O . TYR A 1 420 ? 20.332 7.356 17.698 1.00 53.84 420 TYR A O 1
ATOM 3202 N N . LEU A 1 421 ? 22.326 8.123 17.044 1.00 59.03 421 LEU A N 1
ATOM 3203 C CA . LEU A 1 421 ? 22.063 9.546 17.333 1.00 59.03 421 LEU A CA 1
ATOM 3204 C C . LEU A 1 421 ? 22.429 10.462 16.149 1.00 59.03 421 LEU A C 1
ATOM 3206 O O . LEU A 1 421 ? 23.569 10.442 15.695 1.00 59.03 421 LEU A O 1
ATOM 3210 N N . ASN A 1 422 ? 21.494 11.313 15.714 1.00 64.88 422 ASN A N 1
ATOM 3211 C CA . ASN A 1 422 ? 21.729 12.370 14.721 1.00 64.88 422 ASN A CA 1
ATOM 3212 C C . ASN A 1 422 ? 21.637 13.724 15.405 1.00 64.88 422 ASN A C 1
ATOM 3214 O O . ASN A 1 422 ? 20.819 13.915 16.303 1.00 64.88 422 ASN A O 1
ATOM 3218 N N . ILE A 1 423 ? 22.479 14.665 14.998 1.00 74.88 423 ILE A N 1
ATOM 3219 C CA . ILE A 1 423 ? 22.511 16.002 15.582 1.00 74.88 423 ILE A CA 1
ATOM 3220 C C . ILE A 1 423 ? 22.274 17.013 14.470 1.00 74.88 423 ILE A C 1
ATOM 3222 O O . ILE A 1 423 ? 23.182 17.324 13.696 1.00 74.88 423 ILE A O 1
ATOM 3226 N N . ASP A 1 424 ? 21.057 17.551 14.440 1.00 79.00 424 ASP A N 1
ATOM 3227 C CA . ASP A 1 424 ? 20.660 18.606 13.518 1.00 79.00 424 ASP A CA 1
ATOM 3228 C C . ASP A 1 424 ? 20.880 19.959 14.189 1.00 79.00 424 ASP A C 1
ATOM 3230 O O . ASP A 1 424 ? 20.153 20.332 15.114 1.00 79.00 424 ASP A O 1
ATOM 3234 N N . LEU A 1 425 ? 21.844 20.739 13.698 1.00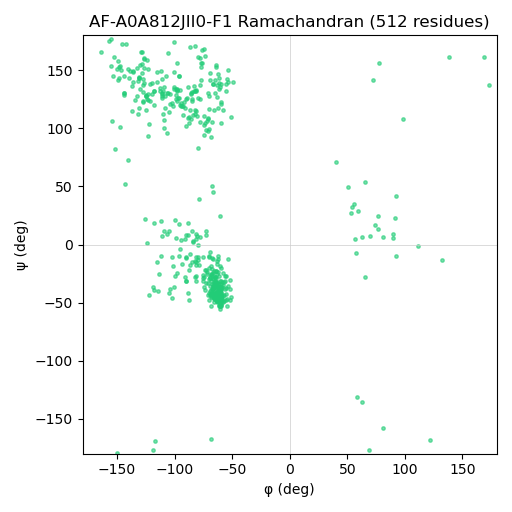 81.56 425 LEU A N 1
ATOM 3235 C CA . LEU A 1 425 ? 21.918 22.153 14.055 1.00 81.56 425 LEU A CA 1
ATOM 3236 C C . LEU A 1 425 ? 20.763 22.876 13.350 1.00 81.56 425 LEU A C 1
ATOM 3238 O O . LEU A 1 425 ? 20.792 23.043 12.132 1.00 81.56 425 LEU A O 1
ATOM 3242 N N . ARG A 1 426 ? 19.731 23.269 14.099 1.00 85.38 426 ARG A N 1
ATOM 3243 C CA . ARG A 1 426 ? 18.533 23.933 13.549 1.00 85.38 426 ARG A CA 1
ATOM 3244 C C . ARG A 1 426 ? 18.554 25.435 13.727 1.00 85.38 426 ARG A C 1
ATOM 3246 O O . ARG A 1 426 ? 17.941 26.148 12.938 1.00 85.38 426 ARG A O 1
ATOM 3253 N N . SER A 1 427 ? 19.241 25.928 14.750 1.00 85.31 427 SER A N 1
ATOM 3254 C CA . SER A 1 427 ? 19.416 27.362 14.909 1.00 85.31 427 SER A CA 1
ATOM 3255 C C . SER A 1 427 ? 20.750 27.740 15.529 1.00 85.31 427 SER A C 1
ATOM 3257 O O . SER A 1 427 ? 21.341 26.995 16.312 1.00 85.31 427 SER A O 1
ATOM 3259 N N . PHE A 1 428 ? 21.230 28.918 15.154 1.00 85.38 428 PHE A N 1
ATOM 3260 C CA . PHE A 1 428 ? 22.454 29.511 15.676 1.00 85.38 428 PHE A CA 1
ATOM 3261 C C . PHE A 1 428 ? 22.246 31.019 15.773 1.00 85.38 428 PHE A C 1
ATOM 3263 O O . PHE A 1 428 ? 21.792 31.625 14.802 1.00 85.38 428 PHE A O 1
ATOM 3270 N N . CYS A 1 429 ? 22.556 31.631 16.912 1.00 85.38 429 CYS A N 1
ATOM 3271 C CA . CYS A 1 429 ? 22.488 33.083 17.064 1.00 85.38 429 CYS A CA 1
ATOM 3272 C C . CYS A 1 429 ? 23.759 33.661 17.689 1.00 85.38 429 CYS A C 1
ATOM 3274 O O . CYS A 1 429 ? 24.387 33.058 18.559 1.00 85.38 429 CYS A O 1
ATOM 3276 N N . ASP A 1 430 ? 24.139 34.851 17.236 1.00 81.50 430 ASP A N 1
ATOM 3277 C CA . ASP A 1 430 ? 25.153 35.693 17.862 1.00 81.50 430 ASP A CA 1
ATOM 3278 C C . ASP A 1 430 ? 24.526 37.015 18.337 1.00 81.50 430 ASP A C 1
ATOM 3280 O O . ASP A 1 430 ? 23.305 37.157 18.387 1.00 81.50 430 ASP A O 1
ATOM 3284 N N . SER A 1 431 ? 25.343 37.993 18.733 1.00 79.69 431 SER A N 1
ATOM 3285 C CA . SER A 1 431 ? 24.842 39.278 19.237 1.00 79.69 431 SER A CA 1
ATOM 3286 C C . SER A 1 431 ? 24.139 40.145 18.183 1.00 79.69 431 SER A C 1
ATOM 3288 O O . SER A 1 431 ? 23.559 41.163 18.544 1.00 79.69 431 SER A O 1
ATOM 3290 N N . ASN A 1 432 ? 24.237 39.805 16.895 1.00 79.50 432 ASN A N 1
ATOM 3291 C CA . ASN A 1 432 ? 23.755 40.619 15.780 1.00 79.50 432 ASN A CA 1
ATOM 3292 C C . ASN A 1 432 ? 22.729 39.884 14.910 1.00 79.50 432 ASN A C 1
ATOM 3294 O O . ASN A 1 432 ? 21.750 40.492 14.483 1.00 79.50 432 ASN A O 1
ATOM 3298 N N . LYS A 1 433 ? 22.979 38.610 14.593 1.00 82.88 433 LYS A N 1
ATOM 3299 C CA . LYS A 1 433 ? 22.172 37.806 13.676 1.00 82.88 433 LYS A CA 1
ATOM 3300 C C . LYS A 1 433 ? 21.797 36.466 14.291 1.00 82.88 433 LYS A C 1
ATOM 3302 O O . LYS A 1 433 ? 22.532 35.885 15.089 1.00 82.88 433 LYS A O 1
ATOM 3307 N N . MET A 1 434 ? 20.686 35.922 13.814 1.00 82.56 434 MET A N 1
ATOM 3308 C CA . MET A 1 434 ? 20.317 34.536 14.036 1.00 82.56 434 MET A CA 1
ATOM 3309 C C . MET A 1 434 ? 19.881 33.847 12.755 1.00 82.56 434 MET A C 1
ATOM 3311 O O . MET A 1 434 ? 19.373 34.470 11.822 1.00 82.56 434 MET A O 1
ATOM 3315 N N . LEU A 1 435 ? 20.089 32.540 12.740 1.00 83.25 435 LEU A N 1
ATOM 3316 C CA . LEU A 1 435 ? 19.817 31.656 11.627 1.00 83.25 435 LEU A CA 1
ATOM 3317 C C . LEU A 1 435 ? 18.898 30.537 12.119 1.00 83.25 435 LEU A C 1
ATOM 3319 O O . LEU A 1 435 ? 19.185 29.907 13.135 1.00 83.25 435 LEU A O 1
ATOM 3323 N N . LEU A 1 436 ? 17.785 30.330 11.419 1.00 83.75 436 LEU A N 1
ATOM 3324 C CA . LEU A 1 436 ? 16.697 29.421 11.773 1.00 83.75 436 LEU A CA 1
ATOM 3325 C C . LEU A 1 436 ? 16.417 28.491 10.592 1.00 83.75 436 LEU A C 1
ATOM 3327 O O . LEU A 1 436 ? 16.120 28.962 9.501 1.00 83.75 436 LEU A O 1
ATOM 3331 N N . ALA A 1 437 ? 16.499 27.182 10.785 1.00 81.00 437 ALA A N 1
ATOM 3332 C CA . ALA A 1 437 ? 16.409 26.194 9.717 1.00 81.00 437 ALA A CA 1
ATOM 3333 C C . ALA A 1 437 ? 15.312 25.165 10.006 1.00 81.00 437 ALA A C 1
ATOM 3335 O O . ALA A 1 437 ? 15.397 24.415 10.979 1.00 81.00 437 ALA A O 1
ATOM 3336 N N . GLN A 1 438 ? 14.265 25.134 9.172 1.00 73.81 438 GLN A N 1
ATOM 3337 C CA . GLN A 1 438 ? 13.165 24.169 9.329 1.00 73.81 438 GLN A CA 1
ATOM 3338 C C . GLN A 1 438 ? 13.632 22.720 9.125 1.00 73.81 438 GLN A C 1
ATOM 3340 O O . GLN A 1 438 ? 13.131 21.805 9.778 1.00 73.81 438 GLN A O 1
ATOM 3345 N N . LYS A 1 439 ? 14.621 22.527 8.247 1.00 68.06 439 LYS A N 1
ATOM 3346 C CA . LYS A 1 439 ? 15.374 21.281 8.055 1.00 68.06 439 LYS A CA 1
ATOM 3347 C C . LYS A 1 439 ? 16.782 21.481 8.631 1.00 68.06 439 LYS A C 1
ATOM 3349 O O . LYS A 1 439 ? 17.294 22.594 8.550 1.00 68.06 439 LYS A O 1
ATOM 3354 N N . GLY A 1 440 ? 17.394 20.449 9.223 1.00 71.06 440 GLY A N 1
ATOM 3355 C CA . GLY A 1 440 ? 18.735 20.544 9.820 1.00 71.06 440 GLY A CA 1
ATOM 3356 C C . GLY A 1 440 ? 19.760 21.194 8.879 1.00 71.06 440 GLY A C 1
ATOM 3357 O O . GLY A 1 440 ? 19.739 20.958 7.668 1.00 71.06 440 GLY A O 1
ATOM 3358 N N . LEU A 1 441 ? 20.636 22.051 9.415 1.00 73.19 441 LEU A N 1
ATOM 3359 C CA . LEU A 1 441 ? 21.594 22.784 8.589 1.00 73.19 441 LEU A CA 1
ATOM 3360 C C . LEU A 1 441 ? 22.617 21.844 7.946 1.00 73.19 441 LEU A C 1
ATOM 3362 O O . LEU A 1 441 ? 23.165 20.982 8.635 1.00 73.19 441 LEU A O 1
ATOM 3366 N N . PRO A 1 442 ? 22.962 22.042 6.659 1.00 64.69 442 PRO A N 1
ATOM 3367 C CA . PRO A 1 442 ? 24.035 21.294 6.021 1.00 64.69 442 PRO A CA 1
ATOM 3368 C C . PRO A 1 442 ? 25.386 21.701 6.630 1.00 64.69 442 PRO A C 1
ATOM 3370 O O . PRO A 1 442 ? 26.028 22.659 6.197 1.00 64.69 442 PRO A O 1
ATOM 3373 N N . LEU A 1 443 ? 25.816 20.954 7.649 1.00 65.94 443 LEU A N 1
ATOM 3374 C CA . LEU A 1 443 ? 27.003 21.231 8.465 1.00 65.94 443 LEU A CA 1
ATOM 3375 C C . LEU A 1 443 ? 28.305 21.338 7.657 1.00 65.94 443 LEU A C 1
ATOM 3377 O O . LEU A 1 443 ? 29.167 22.145 7.997 1.00 65.94 443 LEU A O 1
ATOM 3381 N N . SER A 1 444 ? 28.431 20.595 6.556 1.00 60.31 444 SER A N 1
ATOM 3382 C CA . SER A 1 444 ? 29.588 20.681 5.654 1.00 60.31 444 SER A CA 1
ATOM 3383 C C . SER A 1 444 ? 29.741 22.067 5.018 1.00 60.31 444 SER A C 1
ATOM 3385 O O . SER A 1 444 ? 30.850 22.571 4.901 1.00 60.31 444 SER A O 1
ATOM 3387 N N . LYS A 1 445 ? 28.629 22.733 4.684 1.00 60.84 445 LYS A N 1
ATOM 3388 C CA . LYS A 1 445 ? 28.627 24.069 4.059 1.00 60.84 445 LYS A CA 1
ATOM 3389 C C . LYS A 1 445 ? 28.814 25.206 5.066 1.00 60.84 445 LYS A C 1
ATOM 3391 O O . LYS A 1 445 ? 29.141 26.331 4.693 1.00 60.84 445 LYS A O 1
ATOM 3396 N N . LEU A 1 446 ? 28.600 24.930 6.352 1.00 62.62 446 LEU A N 1
ATOM 3397 C CA . LEU A 1 446 ? 28.876 25.871 7.436 1.00 62.62 446 LEU A CA 1
ATOM 3398 C C . LEU A 1 446 ? 30.393 26.046 7.639 1.00 62.62 446 LEU A C 1
ATOM 3400 O O . LEU A 1 446 ? 30.846 27.150 7.932 1.00 62.62 446 LEU A O 1
ATOM 3404 N N . GLN A 1 447 ? 31.191 24.996 7.419 1.00 58.78 447 GLN A N 1
ATOM 3405 C CA . GLN A 1 447 ? 32.647 25.019 7.603 1.00 58.78 447 GLN A CA 1
ATOM 3406 C C . GLN A 1 447 ? 33.373 26.003 6.671 1.00 58.78 447 GLN A C 1
ATOM 3408 O O . GLN A 1 447 ? 34.351 26.625 7.090 1.00 58.78 447 GLN A O 1
ATOM 3413 N N . ASP A 1 448 ? 32.853 26.202 5.459 1.00 56.16 448 ASP A N 1
ATOM 3414 C CA . ASP A 1 448 ? 33.407 27.127 4.461 1.00 56.16 448 ASP A CA 1
ATOM 3415 C C . ASP A 1 448 ? 33.298 28.607 4.872 1.00 56.16 448 ASP A C 1
ATOM 3417 O O . ASP A 1 448 ? 33.933 29.470 4.269 1.00 56.16 448 ASP A O 1
ATOM 3421 N N . ASN A 1 449 ? 32.515 28.912 5.913 1.00 57.69 449 ASN A N 1
ATOM 3422 C CA . ASN A 1 449 ? 32.171 30.273 6.326 1.00 57.69 449 ASN A CA 1
ATOM 3423 C C . ASN A 1 449 ? 32.788 30.700 7.673 1.00 57.69 449 ASN A C 1
ATOM 3425 O O . ASN A 1 449 ? 32.327 31.638 8.325 1.00 57.69 449 ASN A O 1
ATOM 3429 N N . ILE A 1 450 ? 33.845 30.014 8.108 1.00 60.53 450 ILE A N 1
ATOM 3430 C CA . ILE A 1 450 ? 34.590 30.355 9.324 1.00 60.53 450 ILE A CA 1
ATOM 3431 C C . ILE A 1 450 ? 35.690 31.373 8.982 1.00 60.53 450 ILE A C 1
ATOM 3433 O O . ILE A 1 450 ? 36.749 31.008 8.469 1.00 60.53 450 ILE A O 1
ATOM 3437 N N . THR A 1 451 ? 35.488 32.645 9.334 1.00 51.84 451 THR A N 1
ATOM 3438 C CA . THR A 1 451 ? 36.465 33.729 9.116 1.00 51.84 451 THR A CA 1
ATOM 3439 C C . THR A 1 451 ? 37.256 34.005 10.399 1.00 51.84 451 THR A C 1
ATOM 3441 O O . THR A 1 451 ? 36.685 34.102 11.480 1.00 51.84 451 THR A O 1
ATOM 3444 N N . ASN A 1 452 ? 38.588 34.137 10.322 1.00 50.09 452 ASN A N 1
ATOM 3445 C CA . ASN A 1 452 ? 39.464 34.422 11.480 1.00 50.09 452 ASN A CA 1
ATOM 3446 C C . ASN A 1 452 ? 39.297 33.468 12.678 1.00 50.09 452 ASN A C 1
ATOM 3448 O O . ASN A 1 452 ? 39.553 33.833 13.822 1.00 50.09 452 ASN A O 1
ATOM 3452 N N . GLY A 1 453 ? 38.875 32.230 12.426 1.00 54.78 453 GLY A N 1
ATOM 3453 C CA . GLY A 1 453 ? 38.713 31.236 13.477 1.00 54.78 453 GLY A CA 1
ATOM 3454 C C . GLY A 1 453 ? 37.406 31.335 14.273 1.00 54.78 453 GLY A C 1
ATOM 3455 O O . GLY A 1 453 ? 37.259 30.541 15.201 1.00 54.78 453 GLY A O 1
ATOM 3456 N N . VAL A 1 454 ? 36.465 32.206 13.882 1.00 58.09 454 VAL A N 1
ATOM 3457 C CA . VAL A 1 454 ? 35.161 32.425 14.536 1.00 58.09 454 VAL A CA 1
ATOM 3458 C C . VAL A 1 454 ? 34.021 32.300 13.508 1.00 58.09 454 VAL A C 1
ATOM 3460 O O . VAL A 1 454 ? 34.174 32.697 12.354 1.00 58.09 454 VAL A O 1
ATOM 3463 N N . PHE A 1 455 ? 32.884 31.722 13.899 1.00 63.66 455 PHE A N 1
ATOM 3464 C CA . PHE A 1 455 ? 31.647 31.748 13.116 1.00 63.66 455 PHE A CA 1
ATOM 3465 C C . PHE A 1 455 ? 31.077 33.163 13.142 1.00 63.66 455 PHE A C 1
ATOM 3467 O O . PHE A 1 455 ? 30.569 33.612 14.167 1.00 63.66 455 PHE A O 1
ATOM 3474 N N . ASN A 1 456 ? 31.163 33.866 12.016 1.00 64.50 456 ASN A N 1
ATOM 3475 C CA . ASN A 1 456 ? 30.607 35.204 11.885 1.00 64.50 456 ASN A CA 1
ATOM 3476 C C . ASN A 1 456 ? 29.384 35.166 10.966 1.00 64.50 456 ASN A C 1
ATOM 3478 O O . ASN A 1 456 ? 29.514 35.155 9.740 1.00 64.50 456 ASN A O 1
ATOM 3482 N N . LEU A 1 457 ? 28.187 35.166 11.560 1.00 65.75 457 LEU A N 1
ATOM 3483 C CA . LEU A 1 457 ? 26.937 35.151 10.798 1.00 65.75 457 LEU A CA 1
ATOM 3484 C C . LEU A 1 457 ? 26.765 36.401 9.928 1.00 65.75 457 LEU A C 1
ATOM 3486 O O . LEU A 1 457 ? 26.090 36.345 8.902 1.00 65.75 457 LEU A O 1
ATOM 3490 N N . LYS A 1 458 ? 27.387 37.525 10.298 1.00 63.66 458 LYS A N 1
ATOM 3491 C CA . LYS A 1 458 ? 27.333 38.759 9.510 1.00 63.66 458 LYS A CA 1
ATOM 3492 C C . LYS A 1 458 ? 28.045 38.606 8.164 1.00 63.66 458 LYS A C 1
ATOM 3494 O O . LYS A 1 458 ? 27.495 39.001 7.144 1.00 63.66 458 LYS A O 1
ATOM 3499 N N . ASP A 1 459 ? 29.219 37.977 8.150 1.00 63.53 459 ASP A N 1
ATOM 3500 C CA . ASP A 1 459 ? 29.977 37.751 6.912 1.00 63.53 459 ASP A CA 1
ATOM 3501 C C . ASP A 1 459 ? 29.251 36.752 5.991 1.00 63.53 459 ASP A C 1
ATOM 3503 O O . ASP A 1 459 ? 29.268 36.904 4.768 1.00 63.53 459 ASP A O 1
ATOM 3507 N N . MET A 1 460 ? 28.557 35.767 6.578 1.00 64.62 460 MET A N 1
ATOM 3508 C CA . MET A 1 460 ? 27.668 34.856 5.847 1.00 64.62 460 MET A CA 1
ATOM 3509 C C . MET A 1 460 ? 26.477 35.589 5.226 1.00 64.62 460 MET A C 1
ATOM 3511 O O . MET A 1 460 ? 26.199 35.396 4.043 1.00 64.62 460 MET A O 1
ATOM 3515 N N . ALA A 1 461 ? 25.804 36.451 5.995 1.00 59.69 461 ALA A N 1
ATOM 3516 C CA . ALA A 1 461 ? 24.688 37.260 5.511 1.00 59.69 461 ALA A CA 1
ATOM 3517 C C . ALA A 1 461 ? 25.104 38.169 4.351 1.00 59.69 461 ALA A C 1
ATOM 3519 O O . ALA A 1 461 ? 24.478 38.148 3.291 1.00 59.69 461 ALA A O 1
ATOM 3520 N N . ASP A 1 462 ? 26.223 38.875 4.512 1.00 61.31 462 ASP A N 1
ATOM 3521 C CA . ASP A 1 462 ? 26.776 39.762 3.491 1.00 61.31 462 ASP A CA 1
ATOM 3522 C C . ASP A 1 462 ? 27.219 38.982 2.232 1.00 61.31 462 ASP A C 1
ATOM 3524 O O . ASP A 1 462 ? 27.161 39.500 1.112 1.00 61.31 462 ASP A O 1
ATOM 3528 N N . GLY A 1 463 ? 27.668 37.731 2.388 1.00 60.34 463 GLY A N 1
ATOM 3529 C CA . GLY A 1 463 ? 28.001 36.822 1.288 1.00 60.34 463 GLY A CA 1
ATOM 3530 C C . GLY A 1 463 ? 26.772 36.330 0.517 1.00 60.34 463 GLY A C 1
ATOM 3531 O O . GLY A 1 463 ? 26.786 36.310 -0.716 1.00 60.34 463 GLY A O 1
ATOM 3532 N N . TRP A 1 464 ? 25.693 35.991 1.227 1.00 61.03 464 TRP A N 1
ATOM 3533 C CA . TRP A 1 464 ? 24.424 35.545 0.640 1.00 61.03 464 TRP A CA 1
ATOM 3534 C C . TRP A 1 464 ? 23.711 36.679 -0.103 1.00 61.03 464 TRP A C 1
ATOM 3536 O O . TRP A 1 464 ? 23.202 36.473 -1.205 1.00 61.03 464 TRP A O 1
ATOM 3546 N N . GLU A 1 465 ? 23.749 37.899 0.438 1.00 56.62 465 GLU A N 1
ATOM 3547 C CA . GLU A 1 465 ? 23.210 39.089 -0.230 1.00 56.62 465 GLU A CA 1
ATOM 3548 C C . GLU A 1 465 ? 23.967 39.426 -1.526 1.00 56.62 465 GLU A C 1
ATOM 3550 O O . GLU A 1 465 ? 23.355 39.831 -2.517 1.00 56.62 465 GLU A O 1
ATOM 3555 N N . LYS A 1 466 ? 25.290 39.203 -1.567 1.00 56.22 466 LYS A N 1
ATOM 3556 C CA . LYS A 1 466 ? 26.127 39.461 -2.755 1.00 56.22 466 LYS A CA 1
ATOM 3557 C C . LYS A 1 466 ? 25.973 38.428 -3.874 1.00 56.22 466 LYS A C 1
ATOM 3559 O O . LYS A 1 466 ? 26.183 38.780 -5.033 1.00 56.22 466 LYS A O 1
ATOM 3564 N N . GLN A 1 467 ? 25.644 37.174 -3.559 1.00 52.38 467 GLN A N 1
ATOM 3565 C CA . GLN A 1 467 ? 25.553 36.082 -4.545 1.00 52.38 467 GLN A CA 1
ATOM 3566 C C . GLN A 1 467 ? 24.180 35.966 -5.233 1.00 52.38 467 GLN A C 1
ATOM 3568 O O . GLN A 1 467 ? 24.046 35.250 -6.225 1.00 52.38 467 GLN A O 1
ATOM 3573 N N . GLY A 1 468 ? 23.182 36.727 -4.777 1.00 48.12 468 GLY A N 1
ATOM 3574 C CA . GLY A 1 468 ? 21.857 36.789 -5.389 1.00 48.12 468 GLY A CA 1
ATOM 3575 C C . GLY A 1 468 ? 20.951 35.594 -5.055 1.00 48.12 468 GLY A C 1
ATOM 3576 O O . GLY A 1 468 ? 21.391 34.489 -4.741 1.00 48.12 468 GLY A O 1
ATOM 3577 N N . LYS A 1 469 ? 19.636 35.831 -5.157 1.00 45.94 469 LYS A N 1
ATOM 3578 C CA . LYS A 1 469 ? 18.541 34.962 -4.674 1.00 45.94 469 LYS A CA 1
ATOM 3579 C C . LYS A 1 469 ? 18.602 33.492 -5.137 1.00 45.94 469 LYS A C 1
ATOM 3581 O O . LYS A 1 469 ? 18.193 32.606 -4.403 1.00 45.94 469 LYS A O 1
ATOM 3586 N N . ALA A 1 470 ? 19.155 33.223 -6.321 1.00 39.97 470 ALA A N 1
ATOM 3587 C CA . ALA A 1 470 ? 19.150 31.891 -6.933 1.00 39.97 470 ALA A CA 1
ATOM 3588 C C . ALA A 1 470 ? 20.119 30.876 -6.286 1.00 39.97 470 ALA A C 1
ATOM 3590 O O . ALA A 1 470 ? 19.911 29.674 -6.422 1.00 39.97 470 ALA A O 1
ATOM 3591 N N . VAL A 1 471 ? 21.164 31.333 -5.583 1.00 41.66 471 VAL A N 1
ATOM 3592 C CA . VAL A 1 471 ? 22.089 30.449 -4.843 1.00 41.66 471 VAL A CA 1
ATOM 3593 C C . VAL A 1 471 ? 21.598 30.226 -3.408 1.00 41.66 471 VAL A C 1
ATOM 3595 O O . VAL A 1 471 ? 21.747 29.125 -2.882 1.00 41.66 471 VAL A O 1
ATOM 3598 N N . ALA A 1 472 ? 20.919 31.218 -2.820 1.00 41.91 472 ALA A N 1
ATOM 3599 C CA . ALA A 1 472 ? 20.212 31.080 -1.547 1.00 41.91 472 ALA A CA 1
ATOM 3600 C C . ALA A 1 472 ? 19.105 30.008 -1.627 1.00 41.91 472 ALA A C 1
ATOM 3602 O O . ALA A 1 472 ? 19.057 29.114 -0.790 1.00 41.91 472 ALA A O 1
ATOM 3603 N N . ASP A 1 473 ? 18.300 29.996 -2.693 1.00 41.19 473 ASP A N 1
ATOM 3604 C CA . ASP A 1 473 ? 17.227 28.999 -2.857 1.00 41.19 473 ASP A CA 1
ATOM 3605 C C . ASP A 1 473 ? 17.757 27.563 -3.095 1.00 41.19 473 ASP A C 1
ATOM 3607 O O . ASP A 1 473 ? 17.100 26.589 -2.736 1.00 41.19 473 ASP A O 1
ATOM 3611 N N . ALA A 1 474 ? 18.968 27.404 -3.649 1.00 42.78 474 ALA A N 1
ATOM 3612 C CA . ALA A 1 474 ? 19.596 26.094 -3.880 1.00 42.78 474 ALA A CA 1
ATOM 3613 C C . ALA A 1 474 ? 20.346 25.535 -2.651 1.00 42.78 474 ALA A C 1
ATOM 3615 O O . ALA A 1 474 ? 20.713 24.357 -2.621 1.00 42.78 474 ALA A O 1
ATOM 3616 N N . LEU A 1 475 ? 20.612 26.376 -1.646 1.00 47.97 475 LEU A N 1
ATOM 3617 C CA . LEU A 1 475 ? 21.346 26.013 -0.432 1.00 47.97 475 LEU A CA 1
ATOM 3618 C C . LEU A 1 475 ? 20.433 25.692 0.751 1.00 47.97 475 LEU A C 1
ATOM 3620 O O . LEU A 1 475 ? 20.859 24.964 1.650 1.00 47.97 475 LEU A O 1
ATOM 3624 N N . THR A 1 476 ? 19.211 26.222 0.759 1.00 51.38 476 THR A N 1
ATOM 3625 C CA . THR A 1 476 ? 18.402 26.308 1.972 1.00 51.38 476 THR A CA 1
ATOM 3626 C C . THR A 1 476 ? 16.904 26.278 1.682 1.00 51.38 476 THR A C 1
ATOM 3628 O O . THR A 1 476 ? 16.232 27.307 1.675 1.00 51.38 476 THR A O 1
ATOM 3631 N N . ASP A 1 477 ? 16.349 25.086 1.498 1.00 51.62 477 ASP A N 1
ATOM 3632 C CA . ASP A 1 477 ? 14.900 24.901 1.538 1.00 51.62 477 ASP A CA 1
ATOM 3633 C C . ASP A 1 477 ? 14.432 25.058 3.002 1.00 51.62 477 ASP A C 1
ATOM 3635 O O . ASP A 1 477 ? 14.593 24.151 3.821 1.00 51.62 477 ASP A O 1
ATOM 3639 N N . GLY A 1 478 ? 13.946 26.254 3.359 1.00 60.44 478 GLY A N 1
ATOM 3640 C CA . GLY A 1 478 ? 13.412 26.565 4.693 1.00 60.44 478 GLY A CA 1
ATOM 3641 C C . GLY A 1 478 ? 14.397 27.134 5.729 1.00 60.44 478 GLY A C 1
ATOM 3642 O O . GLY A 1 478 ? 14.121 27.010 6.923 1.00 60.44 478 GLY A O 1
ATOM 3643 N N . VAL A 1 479 ? 15.517 27.755 5.324 1.00 69.94 479 VAL A N 1
ATOM 3644 C CA . VAL A 1 479 ? 16.390 28.518 6.250 1.00 69.94 479 VAL A CA 1
ATOM 3645 C C . VAL A 1 479 ? 16.093 30.014 6.174 1.00 69.94 479 VAL A C 1
ATOM 3647 O O . VAL A 1 479 ? 16.012 30.590 5.093 1.00 69.94 479 VAL A O 1
ATOM 3650 N N . GLN A 1 480 ? 15.952 30.648 7.331 1.00 76.75 480 GLN A N 1
ATOM 3651 C CA . GLN A 1 480 ? 15.716 32.073 7.510 1.00 76.75 480 GLN A CA 1
ATOM 3652 C C . GLN A 1 480 ? 16.857 32.683 8.320 1.00 76.75 480 GLN A C 1
ATOM 3654 O O . GLN A 1 480 ? 17.329 32.096 9.290 1.00 76.75 480 GLN A O 1
ATOM 3659 N N . MET A 1 481 ? 17.293 33.875 7.925 1.00 77.81 481 MET A N 1
ATOM 3660 C CA . MET A 1 481 ? 18.295 34.647 8.649 1.00 77.81 481 MET A CA 1
ATOM 3661 C C . MET A 1 481 ? 17.726 36.026 8.954 1.00 77.81 481 MET A C 1
ATOM 3663 O O . MET A 1 481 ? 17.211 36.695 8.059 1.00 77.81 481 MET A O 1
ATOM 3667 N N . GLN A 1 482 ? 17.804 36.434 10.214 1.00 82.69 482 GLN A N 1
ATOM 3668 C CA . GLN A 1 482 ? 17.241 37.693 10.697 1.00 82.69 482 GLN A CA 1
ATOM 3669 C C . GLN A 1 482 ? 18.111 38.299 11.801 1.00 82.69 482 GLN A C 1
ATOM 3671 O O . GLN A 1 482 ? 19.097 37.695 12.227 1.00 82.69 482 GLN A O 1
ATOM 3676 N N . ASP A 1 483 ? 17.788 39.523 12.217 1.00 83.31 483 ASP A N 1
ATOM 3677 C CA . ASP A 1 483 ? 18.425 40.137 13.385 1.00 83.31 483 ASP A CA 1
ATOM 3678 C C . ASP A 1 483 ? 18.116 39.316 14.643 1.00 83.31 483 ASP A C 1
ATOM 3680 O O . ASP A 1 483 ? 17.056 38.691 14.737 1.00 83.31 483 ASP A O 1
ATOM 3684 N N . THR A 1 484 ? 19.063 39.269 15.581 1.00 83.75 484 THR A N 1
ATOM 3685 C CA . THR A 1 484 ? 18.905 38.467 16.799 1.00 83.75 484 THR A CA 1
ATOM 3686 C C . THR A 1 484 ? 17.718 38.957 17.621 1.00 83.75 484 THR A C 1
ATOM 3688 O O . THR A 1 484 ? 17.730 40.071 18.142 1.00 83.75 484 THR A O 1
ATOM 3691 N N . ASP A 1 485 ? 16.736 38.076 17.786 1.00 87.25 485 ASP A N 1
ATOM 3692 C CA . ASP A 1 485 ? 15.597 38.230 18.683 1.00 87.25 485 ASP A CA 1
ATOM 3693 C C . ASP A 1 485 ? 15.464 36.927 19.483 1.00 87.25 485 ASP A C 1
ATOM 3695 O O . ASP A 1 485 ? 15.203 35.857 18.926 1.00 87.25 485 ASP A O 1
ATOM 3699 N N . LEU A 1 486 ? 15.728 37.002 20.790 1.00 82.56 486 LEU A N 1
ATOM 3700 C CA . LEU A 1 486 ? 15.736 35.826 21.660 1.00 82.56 486 LEU A CA 1
ATOM 3701 C C . LEU A 1 486 ? 14.333 35.236 21.844 1.00 82.56 486 LEU A C 1
ATOM 3703 O O . LEU A 1 486 ? 14.220 34.017 21.963 1.00 82.56 486 LEU A O 1
ATOM 3707 N N . ASP A 1 487 ? 13.277 36.051 21.812 1.00 83.50 487 ASP A N 1
ATOM 3708 C CA . ASP A 1 487 ? 11.902 35.568 21.956 1.00 83.50 487 ASP A CA 1
ATOM 3709 C C . ASP A 1 487 ? 11.496 34.755 20.722 1.00 83.50 487 ASP A C 1
ATOM 3711 O O . ASP A 1 487 ? 10.950 33.653 20.839 1.00 83.50 487 ASP A O 1
ATOM 3715 N N . ASP A 1 488 ? 11.833 35.248 19.529 1.00 83.94 488 ASP A N 1
ATOM 3716 C CA . ASP A 1 488 ? 11.612 34.521 18.277 1.00 83.94 488 ASP A CA 1
ATOM 3717 C C . ASP A 1 488 ? 12.492 33.264 18.177 1.00 83.94 488 ASP A C 1
ATOM 3719 O O . ASP A 1 488 ? 12.025 32.218 17.715 1.00 83.94 488 ASP A O 1
ATOM 3723 N N . PHE A 1 489 ? 13.739 33.317 18.659 1.00 84.06 489 PHE A N 1
ATOM 3724 C CA . PHE A 1 489 ? 14.622 32.150 18.734 1.00 84.06 489 PHE A CA 1
ATOM 3725 C C . PHE A 1 489 ? 14.044 31.069 19.655 1.00 84.06 489 PHE A C 1
ATOM 3727 O O . PHE A 1 489 ? 13.958 29.900 19.271 1.00 84.06 489 PHE A O 1
ATOM 3734 N N . ILE A 1 490 ? 13.595 31.439 20.856 1.00 81.88 490 ILE A N 1
ATOM 3735 C CA . ILE A 1 490 ? 12.968 30.510 21.804 1.00 81.88 490 ILE A CA 1
ATOM 3736 C C . ILE A 1 490 ? 11.679 29.943 21.208 1.00 81.88 490 ILE A C 1
ATOM 3738 O O . ILE A 1 490 ? 11.469 28.736 21.237 1.00 81.88 490 ILE A O 1
ATOM 3742 N N . LYS A 1 491 ? 10.840 30.774 20.586 1.00 84.19 491 LYS A N 1
ATOM 3743 C CA . LYS A 1 491 ? 9.606 30.319 19.935 1.00 84.19 491 LYS A CA 1
ATOM 3744 C C . LYS A 1 491 ? 9.873 29.337 18.793 1.00 84.19 491 LYS A C 1
ATOM 3746 O O . LYS A 1 491 ? 9.133 28.367 18.633 1.00 84.19 491 LYS A O 1
ATOM 3751 N N . PHE A 1 492 ? 10.918 29.577 18.004 1.00 85.12 492 PHE A N 1
ATOM 3752 C CA . PHE A 1 492 ? 11.339 28.671 16.942 1.00 85.12 492 PHE A CA 1
ATOM 3753 C C . PHE A 1 492 ? 11.835 27.340 17.514 1.00 85.12 492 PHE A C 1
ATOM 3755 O O . PHE A 1 492 ? 11.388 26.277 17.088 1.00 85.12 492 PHE A O 1
ATOM 3762 N N . THR A 1 493 ? 12.723 27.385 18.507 1.00 81.06 493 THR A N 1
ATOM 3763 C CA . THR A 1 493 ? 13.275 26.178 19.140 1.00 81.06 493 THR A CA 1
ATOM 3764 C C . THR A 1 493 ? 12.215 25.387 19.903 1.00 81.06 493 THR A C 1
ATOM 3766 O O . THR A 1 493 ? 12.226 24.156 19.871 1.00 81.06 493 THR A O 1
ATOM 3769 N N . ASP A 1 494 ? 11.223 26.059 20.493 1.00 77.62 494 ASP A N 1
ATOM 3770 C CA . ASP A 1 494 ? 10.102 25.426 21.185 1.00 77.62 494 ASP A CA 1
ATOM 3771 C C . ASP A 1 494 ? 8.968 24.950 20.247 1.00 77.62 494 ASP A C 1
ATOM 3773 O O . ASP A 1 494 ? 7.940 24.440 20.697 1.00 77.62 494 ASP A O 1
ATOM 3777 N N . CYS A 1 495 ? 9.168 24.970 18.926 1.00 74.19 495 CYS A N 1
ATOM 3778 C CA . CYS A 1 495 ? 8.198 24.430 17.973 1.00 74.19 495 CYS A CA 1
ATOM 3779 C C . CYS A 1 495 ? 7.842 22.960 18.279 1.00 74.19 495 CYS A C 1
ATOM 3781 O O . CYS A 1 495 ? 8.716 22.117 18.488 1.00 74.19 495 CYS A O 1
ATOM 3783 N N . LYS A 1 496 ? 6.544 22.622 18.300 1.00 65.94 496 LYS A N 1
ATOM 3784 C CA . LYS A 1 496 ? 6.063 21.246 18.556 1.00 65.94 496 LYS A CA 1
ATOM 3785 C C . LYS A 1 496 ? 6.502 20.235 17.491 1.00 65.94 496 LYS A C 1
ATOM 3787 O O . LYS A 1 496 ? 6.379 19.038 17.718 1.00 65.94 496 LYS A O 1
ATOM 3792 N N . GLU A 1 497 ? 6.984 20.714 16.351 1.00 64.62 497 GLU A N 1
ATOM 3793 C CA . GLU A 1 497 ? 7.404 19.899 15.212 1.00 64.62 497 GLU A CA 1
ATOM 3794 C C . GLU A 1 497 ? 8.822 19.327 15.365 1.00 64.62 497 GLU A C 1
ATOM 3796 O O . GLU A 1 497 ? 9.199 18.467 14.577 1.00 64.62 497 GLU A O 1
ATOM 3801 N N . TYR A 1 498 ? 9.611 19.775 16.355 1.00 71.56 498 TYR A N 1
ATOM 3802 C CA . TYR A 1 498 ? 11.009 19.357 16.518 1.00 71.56 498 TYR A CA 1
ATOM 3803 C C . TYR A 1 498 ? 11.185 18.338 17.658 1.00 71.56 498 TYR A C 1
ATOM 3805 O O . TYR A 1 498 ? 10.882 18.661 18.815 1.00 71.56 498 TYR A O 1
ATOM 3813 N N . PRO A 1 499 ? 11.701 17.126 17.376 1.00 61.81 499 PRO A N 1
ATOM 3814 C CA . PRO A 1 499 ? 11.983 16.126 18.400 1.00 61.81 499 PRO A CA 1
ATOM 3815 C C . PRO A 1 499 ? 13.273 16.456 19.178 1.00 61.81 499 PRO A C 1
ATOM 3817 O O . PRO A 1 499 ? 14.172 17.126 18.667 1.00 61.81 499 PRO A O 1
ATOM 3820 N N . HIS A 1 500 ? 13.341 15.990 20.434 1.00 74.00 500 HIS A N 1
ATOM 3821 C CA . HIS A 1 500 ? 14.525 15.994 21.318 1.00 74.00 500 HIS A CA 1
ATOM 3822 C C . HIS A 1 500 ? 15.386 17.275 21.260 1.00 74.00 500 HIS A C 1
ATOM 3824 O O . HIS A 1 500 ? 16.500 17.279 20.745 1.00 74.00 500 HIS A O 1
ATOM 3830 N N . LYS A 1 501 ? 14.860 18.379 21.795 1.00 83.50 501 LYS A N 1
ATOM 3831 C CA . LYS A 1 501 ? 15.457 19.720 21.688 1.00 83.50 501 LYS A CA 1
ATOM 3832 C C . LYS A 1 501 ? 16.549 19.958 22.730 1.00 83.50 501 LYS A C 1
ATOM 3834 O O . LYS A 1 501 ? 16.343 19.671 23.909 1.00 83.50 501 LYS A O 1
ATOM 3839 N N . VAL A 1 502 ? 17.663 20.550 22.311 1.00 84.94 502 VAL A N 1
ATOM 3840 C CA . VAL A 1 502 ? 18.753 20.986 23.190 1.00 84.94 502 VAL A CA 1
ATOM 3841 C C . VAL A 1 502 ? 19.189 22.390 22.791 1.00 84.94 502 VAL A C 1
ATOM 3843 O O . VAL A 1 502 ? 19.584 22.624 21.652 1.00 84.94 502 VAL A O 1
ATOM 3846 N N . ILE A 1 503 ? 19.156 23.315 23.748 1.00 86.31 503 ILE A N 1
ATOM 3847 C CA . ILE A 1 503 ? 19.760 24.639 23.599 1.00 86.31 503 ILE A CA 1
ATOM 3848 C C . ILE A 1 503 ? 21.123 24.605 24.286 1.00 86.31 503 ILE A C 1
ATOM 3850 O O . ILE A 1 503 ? 21.228 24.233 25.455 1.00 86.31 503 ILE A O 1
ATOM 3854 N N . VAL A 1 504 ? 22.166 24.965 23.547 1.00 86.75 504 VAL A N 1
ATOM 3855 C CA . VAL A 1 504 ? 23.542 25.053 24.029 1.00 86.75 504 VAL A CA 1
ATOM 3856 C C . VAL A 1 504 ? 23.922 26.524 24.089 1.00 86.75 504 VAL A C 1
ATOM 3858 O O . VAL A 1 504 ? 24.139 27.164 23.059 1.00 86.75 504 VAL A O 1
ATOM 3861 N N . ASP A 1 505 ? 24.005 27.056 25.303 1.00 86.38 505 ASP A N 1
ATOM 3862 C CA . ASP A 1 505 ? 24.508 28.403 25.533 1.00 86.38 505 ASP A CA 1
ATOM 3863 C C . ASP A 1 505 ? 26.043 28.390 25.557 1.00 86.38 505 ASP A C 1
ATOM 3865 O O . ASP A 1 505 ? 26.683 27.789 26.419 1.00 86.38 505 ASP A O 1
ATOM 3869 N N . CYS A 1 506 ? 26.631 29.018 24.549 1.00 84.00 506 CYS A N 1
ATOM 3870 C CA . CYS A 1 506 ? 28.058 29.274 24.393 1.00 84.00 506 CYS A CA 1
ATOM 3871 C C . CYS A 1 506 ? 28.386 30.765 24.567 1.00 84.00 506 CYS A C 1
ATOM 3873 O O . CYS A 1 506 ? 29.488 31.202 24.216 1.00 84.00 506 CYS A O 1
ATOM 3875 N N . SER A 1 507 ? 27.438 31.563 25.062 1.00 78.12 507 SER A N 1
ATOM 3876 C CA . SER A 1 507 ? 27.641 32.969 25.374 1.00 78.12 507 SER A CA 1
ATOM 3877 C C . SER A 1 507 ? 28.402 33.136 26.694 1.00 78.12 507 SER A C 1
ATOM 3879 O O . SER A 1 507 ? 28.419 32.269 27.564 1.00 78.12 507 SER A O 1
ATOM 3881 N N . SER A 1 508 ? 29.065 34.280 26.854 1.00 69.38 508 SER A N 1
ATOM 3882 C CA . SER A 1 508 ? 29.708 34.663 28.116 1.00 69.38 508 SER A CA 1
ATOM 3883 C C . SER A 1 508 ? 28.756 35.409 29.062 1.00 69.38 508 SER A C 1
ATOM 3885 O O . SER A 1 508 ? 29.218 35.994 30.040 1.00 69.38 508 SER A O 1
ATOM 3887 N N . SER A 1 509 ? 27.459 35.477 28.736 1.00 65.12 509 SER A N 1
ATOM 3888 C CA . SER A 1 509 ? 26.477 36.295 29.448 1.00 65.12 509 SER A CA 1
ATOM 3889 C C . SER A 1 509 ? 25.706 35.458 30.460 1.00 65.12 509 SER A C 1
ATOM 3891 O O . SER A 1 509 ? 25.046 34.489 30.102 1.00 65.12 509 SER A O 1
ATOM 3893 N N . THR A 1 510 ? 25.727 35.864 31.727 1.00 57.81 510 THR A N 1
ATOM 3894 C CA . THR A 1 510 ? 24.902 35.239 32.772 1.00 57.81 510 THR A CA 1
ATOM 3895 C C . THR A 1 510 ? 23.407 35.495 32.592 1.00 57.81 510 THR A C 1
ATOM 3897 O O . THR A 1 510 ? 22.611 34.750 33.149 1.00 57.81 510 THR A O 1
ATOM 3900 N N . ASP A 1 511 ? 23.035 36.513 31.809 1.00 59.12 511 ASP A N 1
ATOM 3901 C CA . ASP A 1 511 ? 21.643 36.933 31.594 1.00 59.12 511 ASP A CA 1
ATOM 3902 C C . ASP A 1 511 ? 20.922 36.095 30.522 1.00 59.12 511 ASP A C 1
ATOM 3904 O O . ASP A 1 511 ? 19.707 36.178 30.396 1.00 59.12 511 ASP A O 1
ATOM 3908 N N . ILE A 1 512 ? 21.666 35.314 29.728 1.00 60.50 512 ILE A N 1
ATOM 3909 C CA . ILE A 1 512 ? 21.120 34.426 28.683 1.00 60.50 512 ILE A CA 1
ATOM 3910 C C . ILE A 1 512 ? 20.837 33.023 29.245 1.00 60.50 512 ILE A C 1
ATOM 3912 O O . ILE A 1 512 ? 19.939 32.330 28.772 1.00 60.50 512 ILE A O 1
ATOM 3916 N N . ALA A 1 513 ? 21.580 32.618 30.278 1.00 49.78 513 ALA A N 1
ATOM 3917 C CA . ALA A 1 513 ? 21.478 31.303 30.904 1.00 49.78 513 ALA A CA 1
ATOM 3918 C C . ALA A 1 513 ? 20.297 31.164 31.891 1.00 49.78 513 ALA A C 1
ATOM 3920 O O . ALA A 1 513 ? 20.005 30.047 32.328 1.00 49.78 513 ALA A O 1
ATOM 3921 N N . SER A 1 514 ? 19.666 32.278 32.284 1.00 46.44 514 SER A N 1
ATOM 3922 C CA . SER A 1 514 ? 18.499 32.345 33.182 1.00 46.44 514 SER A CA 1
ATOM 3923 C C . SER A 1 514 ? 17.192 32.381 32.408 1.00 46.44 514 SER A C 1
ATOM 3925 O O . SER A 1 514 ? 16.249 31.676 32.832 1.00 46.44 514 SER A O 1
#